Protein AF-A0A9P1DBT9-F1 (afdb_monomer_lite)

Radius of gyration: 29.4 Å; chains: 1; bounding box: 72×48×86 Å

Sequence (528 aa):
MIWQNCRDDLRQMCKTKLVLSEALQVFTHRLAQLAPAPLTPSSHAAPAAPAAQRRREGLRMLQPGDKPEVGSILIAHPMSCIFQPDLDRAVIVIDEVHPGHVRGLVLNKPGGILMETLKPEELERAKEAGLSGLLHNRLYLGGDLMDAEDLVNHVRWLHSSDLPGAQRLAPGLHCGGEGLAQLGAARPVLGFAGWHQDQLDLELERGVWVHLRAHSAVGLLPNDGDAETLWNDLAEAVGLSSFSSFPRGPEVDQLIKQHLDEHSRWQIESILEQAREENHAHGCASGFACRDFYDLLAPLLLQRMPEIHPICGETEVGGCVYLMWSFCKPRVMCQDLFDAVAARVIPEVQSLDRCGLAMFSWNYSYINYELKEVYKVSAAEALRTERLEELTPRDLANLMGAFAKAGIRDLDLMQALSEHGCGLLRDGIDQKCYKRPMKSLAREIYEEDFSAVDGQVVSLSEMCETQLGSFADQQFLHRDFLELADEYMMKGFDQPKRDVETFLRFPQARPCQPLLDFHSAYGISMDL

Secondary structure (DSSP, 8-state):
-HHHHHHHHHHHH-SS--SHHHHHHHHHHHHHHH--S-------PPP-HHHHHHHHHHEEEPPTTPPP-TTEEEEE-TTTTTT-TTTTT-EEEEEEEETTEEEEEESS-EEEEEGGGS-HHHHHHHHHTTGGGGTTSEEEE--SB--TT-HHHHEEEEESS--TT-EEEETTEEE--TTGGGTS-PEEEE-BEEE-HHHHHHHHHTTSEEEEEESS----S--GGGHHHHHHHHHHHTT-HHHHT---SHHHHHHHHHHHHHHHHHHHHHHHHHHHHHHHHTT--S-SS-HHHHHHHHHHHHHHTTTS-SS--TTSS--HHHHHHHHHTTT---HHHHHHHHHHHGGGGGGS-HHHHHHHHHHHHHHT---HHHHHHHHHHHTSHHHHHH--HHHHHHHHHHHHHHT---HHHHHHHHHHHHHHHHHHHHTTTTS---TTHHHHHSTT-TTGGGTHHHHHHHHHHHTSHHHHTTT-S-HHHHHHHHHHHHHHHSS-HHHHHHHT-STT-S--HHHHHHHHHHT-----

Structure (mmCIF, N/CA/C/O backbone):
data_AF-A0A9P1DBT9-F1
#
_entry.id   AF-A0A9P1DBT9-F1
#
loop_
_atom_site.group_PDB
_atom_site.id
_atom_site.type_symbol
_atom_site.label_atom_id
_atom_site.label_alt_id
_atom_site.label_comp_id
_atom_site.label_asym_id
_atom_site.label_entity_id
_atom_site.label_seq_id
_atom_site.pdbx_PDB_ins_code
_atom_site.Cartn_x
_atom_site.Cartn_y
_atom_site.Cartn_z
_atom_site.occupancy
_atom_site.B_iso_or_equiv
_atom_site.auth_seq_id
_atom_site.auth_comp_id
_atom_site.auth_asym_id
_atom_site.auth_atom_id
_atom_site.pdbx_PDB_model_num
ATOM 1 N N . MET A 1 1 ? -4.042 15.470 -35.822 1.00 34.84 1 MET A N 1
ATOM 2 C CA . MET A 1 1 ? -3.374 14.271 -36.368 1.00 34.84 1 MET A CA 1
ATOM 3 C C . MET A 1 1 ? -2.713 13.481 -35.245 1.00 34.84 1 MET A C 1
ATOM 5 O O . MET A 1 1 ? -3.258 12.441 -34.928 1.00 34.84 1 MET A O 1
ATOM 9 N N . ILE A 1 2 ? -1.703 14.017 -34.539 1.00 37.00 2 ILE A N 1
ATOM 10 C CA . ILE A 1 2 ? -1.090 13.382 -33.340 1.00 37.00 2 ILE A CA 1
ATOM 11 C C . ILE A 1 2 ? -2.150 12.929 -32.308 1.00 37.00 2 ILE A C 1
ATOM 13 O O . ILE A 1 2 ? -2.135 11.798 -31.850 1.00 37.00 2 ILE A O 1
ATOM 17 N N . TRP A 1 3 ? -3.159 13.762 -32.040 1.00 42.59 3 TRP A N 1
ATOM 18 C CA . TRP A 1 3 ? -4.214 13.477 -31.051 1.00 42.59 3 TRP A CA 1
ATOM 19 C C . TRP A 1 3 ? -5.225 12.393 -31.439 1.00 42.59 3 TRP A C 1
ATOM 21 O O . TRP A 1 3 ? -5.754 11.698 -30.576 1.00 42.59 3 TRP A O 1
ATOM 31 N N . GLN A 1 4 ? -5.505 12.252 -32.737 1.00 41.56 4 GLN A N 1
ATOM 32 C CA . GLN A 1 4 ? -6.363 11.175 -33.231 1.00 41.56 4 GLN A CA 1
ATOM 33 C C . GLN A 1 4 ? -5.620 9.839 -33.107 1.00 41.56 4 GLN A C 1
ATOM 35 O O . GLN A 1 4 ? -6.212 8.850 -32.696 1.00 41.56 4 GLN A O 1
ATOM 40 N N . ASN A 1 5 ? -4.308 9.861 -33.353 1.00 45.84 5 ASN A N 1
ATOM 41 C CA . ASN A 1 5 ? -3.443 8.703 -33.190 1.00 45.84 5 ASN A CA 1
ATOM 42 C C . ASN A 1 5 ? -3.323 8.302 -31.705 1.00 45.84 5 ASN A C 1
ATOM 44 O O . ASN A 1 5 ? -3.481 7.126 -31.411 1.00 45.84 5 ASN A O 1
ATOM 48 N N . CYS A 1 6 ? -3.216 9.250 -30.751 1.00 44.69 6 CYS A N 1
ATOM 49 C CA . CYS A 1 6 ? -3.268 8.929 -29.308 1.00 44.69 6 CYS A CA 1
ATOM 50 C C . CYS A 1 6 ? -4.536 8.151 -28.936 1.00 44.69 6 CYS A C 1
ATOM 52 O O . CYS A 1 6 ? -4.499 7.229 -28.126 1.00 44.69 6 CYS A O 1
ATOM 54 N N . ARG A 1 7 ? -5.680 8.545 -29.508 1.00 47.09 7 ARG A N 1
ATOM 55 C CA . ARG A 1 7 ? -6.976 7.914 -29.237 1.00 47.09 7 ARG A CA 1
ATOM 56 C C . ARG A 1 7 ? -7.034 6.479 -29.756 1.00 47.09 7 ARG A C 1
ATOM 58 O O . ARG A 1 7 ? -7.631 5.628 -29.099 1.00 47.09 7 ARG A O 1
ATOM 65 N N . ASP A 1 8 ? -6.473 6.231 -30.931 1.00 53.91 8 ASP A N 1
ATOM 66 C CA . ASP A 1 8 ? -6.477 4.906 -31.544 1.00 53.91 8 ASP A CA 1
ATOM 67 C C . ASP A 1 8 ? -5.430 3.984 -30.881 1.00 53.91 8 ASP A C 1
ATOM 69 O O . ASP A 1 8 ? -5.754 2.831 -30.599 1.00 53.91 8 ASP A O 1
ATOM 73 N N . ASP A 1 9 ? -4.273 4.523 -30.472 1.00 49.78 9 ASP A N 1
ATOM 74 C CA . ASP A 1 9 ? -3.259 3.833 -29.654 1.00 49.78 9 ASP A CA 1
ATOM 75 C C . ASP A 1 9 ? -3.839 3.391 -28.289 1.00 49.78 9 ASP A C 1
ATOM 77 O O . ASP A 1 9 ? -3.662 2.252 -27.857 1.00 49.78 9 ASP A O 1
ATOM 81 N N . LEU A 1 10 ? -4.639 4.245 -27.634 1.00 51.62 10 LEU A N 1
ATOM 82 C CA . LEU A 1 10 ? -5.328 3.907 -26.376 1.00 51.62 10 LEU A CA 1
ATOM 83 C C . LEU A 1 10 ? -6.392 2.819 -26.537 1.00 51.62 10 LEU A C 1
ATOM 85 O O . LEU A 1 10 ? -6.554 1.958 -25.674 1.00 51.62 10 LEU A O 1
ATOM 89 N N . ARG A 1 11 ? -7.129 2.837 -27.651 1.00 54.72 11 ARG A N 1
ATOM 90 C CA . ARG A 1 11 ? -8.102 1.781 -27.976 1.00 54.72 11 ARG A CA 1
ATOM 91 C C . ARG A 1 11 ? -7.426 0.449 -28.275 1.00 54.72 11 ARG A C 1
ATOM 93 O O . ARG A 1 11 ? -8.039 -0.591 -28.066 1.00 54.72 11 ARG A O 1
ATOM 100 N N . GLN A 1 12 ? -6.191 0.479 -28.767 1.00 55.16 12 GLN A N 1
ATOM 101 C CA . GLN A 1 12 ? -5.395 -0.718 -29.001 1.00 55.16 12 GLN A CA 1
ATOM 102 C C . GLN A 1 12 ? -4.906 -1.351 -27.687 1.00 55.16 12 GLN A C 1
ATOM 104 O O . GLN A 1 12 ? -4.776 -2.573 -27.631 1.00 55.16 12 GLN A O 1
ATOM 109 N N . MET A 1 13 ? -4.694 -0.552 -26.634 1.00 46.84 13 MET A N 1
ATOM 110 C CA . MET A 1 13 ? -4.297 -1.035 -25.304 1.00 46.84 13 MET A CA 1
ATOM 111 C C . MET A 1 13 ? -5.456 -1.629 -24.487 1.00 46.84 13 MET A C 1
ATOM 113 O O . MET A 1 13 ? -5.258 -2.624 -23.798 1.00 46.84 13 MET A O 1
ATOM 117 N N . CYS A 1 14 ? -6.669 -1.074 -24.579 1.00 44.25 14 CYS A N 1
ATOM 118 C CA . CYS A 1 14 ? -7.802 -1.488 -23.742 1.00 44.25 14 CYS A CA 1
ATOM 119 C C . CYS A 1 14 ? -8.856 -2.280 -24.539 1.00 44.25 14 CYS A C 1
ATOM 121 O O . CYS A 1 14 ? -9.563 -1.708 -25.371 1.00 44.25 14 CYS A O 1
ATOM 123 N N . LYS A 1 15 ? -9.050 -3.578 -24.248 1.00 42.62 15 LYS A N 1
ATOM 124 C CA . LYS A 1 15 ? -10.217 -4.338 -24.762 1.00 42.62 15 LYS A CA 1
ATOM 125 C C . LYS A 1 15 ? -11.492 -4.115 -23.938 1.00 42.62 15 LYS A C 1
ATOM 127 O O . LYS A 1 15 ? -12.590 -4.331 -24.452 1.00 42.62 15 LYS A O 1
ATOM 132 N N . THR A 1 16 ? -11.369 -3.627 -22.708 1.00 34.56 16 THR A N 1
ATOM 133 C CA . THR A 1 16 ? -12.485 -3.455 -21.771 1.00 34.56 16 THR A CA 1
ATOM 134 C C . THR A 1 16 ? -12.628 -1.977 -21.396 1.00 34.56 16 THR A C 1
ATOM 136 O O . THR A 1 16 ? -11.653 -1.286 -21.111 1.00 34.56 16 THR A O 1
ATOM 139 N N . LYS A 1 17 ? -13.859 -1.457 -21.484 1.00 48.97 17 LYS A N 1
ATOM 140 C CA . LYS A 1 17 ? -14.219 -0.071 -21.139 1.00 48.97 17 LYS A CA 1
ATOM 141 C C . LYS A 1 17 ? -13.787 0.243 -19.693 1.00 48.97 17 LYS A C 1
ATOM 143 O O . LYS A 1 17 ? -14.217 -0.506 -18.827 1.00 48.97 17 LYS A O 1
ATOM 148 N N . LEU A 1 18 ? -13.051 1.337 -19.432 1.00 46.88 18 LEU A N 1
ATOM 149 C CA . LEU A 1 18 ? -13.493 2.525 -18.654 1.00 46.88 18 LEU A CA 1
ATOM 150 C C . LEU A 1 18 ? -12.336 3.454 -18.174 1.00 46.88 18 LEU A C 1
ATOM 152 O O . LEU A 1 18 ? -11.175 3.067 -18.098 1.00 46.88 18 LEU A O 1
ATOM 156 N N . VAL A 1 19 ? -12.727 4.680 -17.791 1.00 43.81 19 VAL A N 1
ATOM 157 C CA . VAL A 1 19 ? -12.029 5.748 -17.032 1.00 43.81 19 VAL A CA 1
ATOM 158 C C . VAL A 1 19 ? -10.934 6.548 -17.746 1.00 43.81 19 VAL A C 1
ATOM 160 O O . VAL A 1 19 ? -11.169 7.713 -18.074 1.00 43.81 19 VAL A O 1
ATOM 163 N N . LEU A 1 20 ? -9.765 5.975 -18.044 1.00 44.25 20 LEU A N 1
ATOM 164 C CA . LEU A 1 20 ? -8.643 6.762 -18.594 1.00 44.25 20 LEU A CA 1
ATOM 165 C C . LEU A 1 20 ? -8.970 7.378 -19.966 1.00 44.25 20 LEU A C 1
ATOM 167 O O . LEU A 1 20 ? -8.547 8.492 -20.256 1.00 44.25 20 LEU A O 1
ATOM 171 N N . SER A 1 21 ? -9.796 6.715 -20.787 1.00 46.84 21 SER A N 1
ATOM 172 C CA . SER A 1 21 ? -10.143 7.212 -22.130 1.00 46.84 21 SER A CA 1
ATOM 173 C C . SER A 1 21 ? -11.063 8.446 -22.139 1.00 46.84 21 SER A C 1
ATOM 175 O O . SER A 1 21 ? -11.039 9.207 -23.108 1.00 46.84 21 SER A O 1
ATOM 177 N N . GLU A 1 22 ? -11.876 8.653 -21.094 1.00 47.75 22 GLU A N 1
ATOM 178 C CA . GLU A 1 22 ? -12.805 9.794 -20.996 1.00 47.75 22 GLU A CA 1
ATOM 179 C C . GLU A 1 22 ? -12.118 11.019 -20.393 1.00 47.75 22 GLU A C 1
ATOM 181 O O . GLU A 1 22 ? -12.182 12.100 -20.984 1.00 47.75 22 GLU A O 1
ATOM 186 N N . ALA A 1 23 ? -11.371 10.834 -19.297 1.00 44.91 23 ALA A N 1
ATOM 187 C CA . ALA A 1 23 ? -10.496 11.868 -18.745 1.00 44.91 23 ALA A CA 1
ATOM 188 C C . ALA A 1 23 ? -9.509 12.364 -19.811 1.00 44.91 23 ALA A C 1
ATOM 190 O O . ALA A 1 23 ? -9.332 13.565 -19.996 1.00 44.91 23 ALA A O 1
ATOM 191 N N . LEU A 1 24 ? -8.953 11.447 -20.608 1.00 50.25 24 LEU A N 1
ATOM 192 C CA . LEU A 1 24 ? -8.066 11.801 -21.704 1.00 50.25 24 LEU A CA 1
ATOM 193 C C . LEU A 1 24 ? -8.792 12.542 -22.833 1.00 50.25 24 LEU A C 1
ATOM 195 O O . LEU A 1 24 ? -8.226 13.483 -23.370 1.00 50.25 24 LEU A O 1
ATOM 199 N N . GLN A 1 25 ? -10.051 12.240 -23.165 1.00 51.53 25 GLN A N 1
ATOM 200 C CA . GLN A 1 25 ? -10.810 13.030 -24.152 1.00 51.53 25 GLN A CA 1
ATOM 201 C C . GLN A 1 25 ? -11.054 14.475 -23.693 1.00 51.53 25 GLN A C 1
ATOM 203 O O . GLN A 1 25 ? -10.856 15.408 -24.477 1.00 51.53 25 GLN A O 1
ATOM 208 N N . VAL A 1 26 ? -11.440 14.670 -22.430 1.00 49.03 26 VAL A N 1
ATOM 209 C CA . VAL A 1 26 ? -11.689 16.001 -21.848 1.00 49.03 26 VAL A CA 1
ATOM 210 C C . VAL A 1 26 ? -10.384 16.791 -21.706 1.00 49.03 26 VAL A C 1
ATOM 212 O O . VAL A 1 26 ? -10.316 17.962 -22.093 1.00 49.03 26 VAL A O 1
ATOM 215 N N . PHE A 1 27 ? -9.323 16.134 -21.239 1.00 52.19 27 PHE A N 1
ATOM 216 C CA . PHE A 1 27 ? -7.986 16.703 -21.107 1.00 52.19 27 PHE A CA 1
ATOM 217 C C . PHE A 1 27 ? -7.377 17.094 -22.460 1.00 52.19 27 PHE A C 1
ATOM 219 O O . PHE A 1 27 ? -6.894 18.213 -22.624 1.00 52.19 27 PHE A O 1
ATOM 226 N N . THR A 1 28 ? -7.476 16.220 -23.469 1.00 49.50 28 THR A N 1
ATOM 227 C CA . THR A 1 28 ? -6.952 16.476 -24.824 1.00 49.50 28 THR A CA 1
ATOM 228 C C . THR A 1 28 ? -7.677 17.650 -25.486 1.00 49.50 28 THR A C 1
ATOM 230 O O . THR A 1 28 ? -7.059 18.438 -26.202 1.00 49.50 28 THR A O 1
ATOM 233 N N . HIS A 1 29 ? -8.976 17.824 -25.214 1.00 50.34 29 HIS A N 1
ATOM 234 C CA . HIS A 1 29 ? -9.738 18.970 -25.706 1.00 50.34 29 HIS A CA 1
ATOM 235 C C . HIS A 1 29 ? -9.302 20.294 -25.052 1.00 50.34 29 HIS A C 1
ATOM 237 O O . HIS A 1 29 ? -9.195 21.301 -25.749 1.00 50.34 29 HIS A O 1
ATOM 243 N N . ARG A 1 30 ? -8.997 20.300 -23.745 1.00 47.66 30 ARG A N 1
ATOM 244 C CA . ARG A 1 30 ? -8.509 21.493 -23.025 1.00 47.66 30 ARG A CA 1
ATOM 245 C C . ARG A 1 30 ? -7.050 21.836 -23.343 1.00 47.66 30 ARG A C 1
ATOM 247 O O . ARG A 1 30 ? -6.746 23.005 -23.552 1.00 47.66 30 ARG A O 1
ATOM 254 N N . LEU A 1 31 ? -6.156 20.853 -23.465 1.00 46.97 31 LEU A N 1
ATOM 255 C CA . LEU A 1 31 ? -4.770 21.098 -23.893 1.00 46.97 31 LEU A CA 1
ATOM 256 C C . LEU A 1 31 ? -4.690 21.650 -25.322 1.00 46.97 31 LEU A C 1
ATOM 258 O O . LEU A 1 31 ? -3.885 22.539 -25.587 1.00 46.97 31 LEU A O 1
ATOM 262 N N . ALA A 1 32 ? -5.557 21.194 -26.233 1.00 50.91 32 ALA A N 1
ATOM 263 C CA . ALA A 1 32 ? -5.649 21.751 -27.585 1.00 50.91 32 ALA A CA 1
ATOM 264 C C . ALA A 1 32 ? -6.083 23.232 -27.606 1.00 50.91 32 ALA A C 1
ATOM 266 O O . ALA A 1 32 ? -5.810 23.927 -28.582 1.00 50.91 32 ALA A O 1
ATOM 267 N N . GLN A 1 33 ? -6.739 23.714 -26.544 1.00 45.47 33 GLN A N 1
ATOM 268 C CA . GLN A 1 33 ? -7.114 25.122 -26.364 1.00 45.47 33 GLN A CA 1
ATOM 269 C C . GLN A 1 33 ? -6.012 25.951 -25.679 1.00 45.47 33 GLN A C 1
ATOM 271 O O . GLN A 1 33 ? -6.004 27.171 -25.820 1.00 45.47 33 GLN A O 1
ATOM 276 N N . LEU A 1 34 ? -5.094 25.302 -24.950 1.00 42.31 34 LEU A N 1
ATOM 277 C CA . LEU A 1 34 ? -3.994 25.937 -24.210 1.00 42.31 34 LEU A CA 1
ATOM 278 C C . LEU A 1 34 ? -2.657 25.933 -24.969 1.00 42.31 34 LEU A C 1
ATOM 280 O O . LEU A 1 34 ? -1.754 26.686 -24.611 1.00 42.31 34 LEU A O 1
ATOM 284 N N . ALA A 1 35 ? -2.510 25.111 -26.010 1.00 37.50 35 ALA A N 1
ATOM 285 C CA . ALA A 1 35 ? -1.291 25.068 -26.807 1.00 37.50 35 ALA A CA 1
ATOM 286 C C . ALA A 1 35 ? -1.124 26.365 -27.631 1.00 37.50 35 ALA A C 1
ATOM 288 O O . ALA A 1 35 ? -1.998 26.684 -28.446 1.00 37.50 35 ALA A O 1
ATOM 289 N N . PRO A 1 36 ? -0.007 27.109 -27.498 1.00 37.28 36 PRO A N 1
ATOM 290 C CA . PRO A 1 36 ? 0.344 28.113 -28.492 1.00 37.28 36 PRO A CA 1
ATOM 291 C C . PRO A 1 36 ? 0.580 27.433 -29.852 1.00 37.28 36 PRO A C 1
ATOM 293 O O . PRO A 1 36 ? 0.836 26.229 -29.924 1.00 37.28 36 PRO A O 1
ATOM 296 N N . ALA A 1 37 ? 0.442 28.218 -30.927 1.00 35.41 37 ALA A N 1
ATOM 297 C CA . ALA A 1 37 ? 0.565 27.806 -32.328 1.00 35.41 37 ALA A CA 1
ATOM 298 C C . ALA A 1 37 ? 1.678 26.760 -32.558 1.00 35.41 37 ALA A C 1
ATOM 300 O O . ALA A 1 37 ? 2.718 26.841 -31.902 1.00 35.41 37 ALA A O 1
ATOM 301 N N . PRO A 1 38 ? 1.479 25.802 -33.489 1.00 35.62 38 PRO A N 1
ATOM 302 C CA . PRO A 1 38 ? 2.320 24.618 -33.617 1.00 35.62 38 PRO A CA 1
ATOM 303 C C . PRO A 1 38 ? 3.791 25.014 -33.665 1.00 35.62 38 PRO A C 1
ATOM 305 O O . PRO A 1 38 ? 4.232 25.671 -34.610 1.00 35.62 38 PRO A O 1
ATOM 308 N N . LEU A 1 39 ? 4.539 24.615 -32.634 1.00 32.94 39 LEU A N 1
ATOM 309 C CA . LEU A 1 39 ? 5.987 24.697 -32.658 1.00 32.94 39 LEU A CA 1
ATOM 310 C C . LEU A 1 39 ? 6.442 23.874 -33.861 1.00 32.94 39 LEU A C 1
ATOM 312 O O . LEU A 1 39 ? 6.218 22.664 -33.930 1.00 32.94 39 LEU A O 1
ATOM 316 N N . THR A 1 40 ? 7.022 24.565 -34.842 1.00 30.89 40 THR A N 1
ATOM 317 C CA . THR A 1 40 ? 7.776 23.953 -35.934 1.00 30.89 40 THR A CA 1
ATOM 318 C C . THR A 1 40 ? 8.659 22.855 -35.356 1.00 30.89 40 THR A C 1
ATOM 320 O O . THR A 1 40 ? 9.318 23.121 -34.346 1.00 30.89 40 THR A O 1
ATOM 323 N N . PRO A 1 41 ? 8.680 21.649 -35.952 1.00 30.31 41 PRO A N 1
ATOM 324 C CA . PRO A 1 41 ? 9.478 20.554 -35.433 1.00 30.31 41 PRO A CA 1
ATOM 325 C C . PRO A 1 41 ? 10.919 21.039 -35.315 1.00 30.31 41 PRO A C 1
ATOM 327 O O . PRO A 1 41 ? 11.552 21.394 -36.311 1.00 30.31 41 PRO A O 1
ATOM 330 N N . SER A 1 42 ? 11.397 21.123 -34.074 1.00 27.61 42 SER A N 1
ATOM 331 C CA . SER A 1 42 ? 12.797 21.385 -33.790 1.00 27.61 42 SER A CA 1
ATOM 332 C C . SER A 1 42 ? 13.601 20.323 -34.527 1.00 27.61 42 SER A C 1
ATOM 334 O O . SER A 1 42 ? 13.408 19.126 -34.303 1.00 27.61 42 SER A O 1
ATOM 336 N N . SER A 1 43 ? 14.475 20.757 -35.435 1.00 30.53 43 SER A N 1
ATOM 337 C CA . SER A 1 43 ? 15.466 19.899 -36.069 1.00 30.53 43 SER A CA 1
ATOM 338 C C . SER A 1 43 ? 16.533 19.531 -35.033 1.00 30.53 43 SER A C 1
ATOM 340 O O . SER A 1 43 ? 17.680 19.974 -35.111 1.00 30.53 43 SER A O 1
ATOM 342 N N . HIS A 1 44 ? 16.164 18.744 -34.027 1.00 32.19 44 HIS A N 1
ATOM 343 C CA . HIS A 1 44 ? 17.154 18.023 -33.251 1.00 32.19 44 HIS A CA 1
ATOM 344 C C . HIS A 1 44 ? 17.700 16.921 -34.151 1.00 32.19 44 HIS A C 1
ATOM 346 O O . HIS A 1 44 ? 16.969 16.062 -34.640 1.00 32.19 44 HIS A O 1
ATOM 352 N N . ALA A 1 45 ? 18.991 17.043 -34.452 1.00 32.84 45 ALA A N 1
ATOM 353 C CA . ALA A 1 45 ? 19.754 16.086 -35.227 1.00 32.84 45 ALA A CA 1
ATOM 354 C C . ALA A 1 45 ? 19.467 14.661 -34.736 1.00 32.84 45 ALA A C 1
ATOM 356 O O . ALA A 1 45 ? 19.591 14.377 -33.547 1.00 32.84 45 ALA A O 1
ATOM 357 N N . ALA A 1 46 ? 19.078 13.788 -35.664 1.00 30.77 46 ALA A N 1
ATOM 358 C CA . ALA A 1 46 ? 18.820 12.380 -35.407 1.00 30.77 46 ALA A CA 1
ATOM 359 C C . ALA A 1 46 ? 20.037 11.720 -34.728 1.00 30.77 46 ALA A C 1
ATOM 361 O O . ALA A 1 46 ? 21.105 11.665 -35.349 1.00 30.77 46 ALA A O 1
ATOM 362 N N . PRO A 1 47 ? 19.911 11.172 -33.506 1.00 35.25 47 PRO A N 1
ATOM 363 C CA . PRO A 1 47 ? 20.920 10.282 -32.974 1.00 35.25 47 PRO A CA 1
ATOM 364 C C . PRO A 1 47 ? 20.665 8.859 -33.499 1.00 35.25 47 PRO A C 1
ATOM 366 O O . PRO A 1 47 ? 19.556 8.340 -33.461 1.00 35.25 47 PRO A O 1
ATOM 369 N N . ALA A 1 48 ? 21.719 8.247 -34.042 1.00 40.78 48 ALA A N 1
ATOM 370 C CA . ALA A 1 48 ? 21.892 6.814 -34.304 1.00 40.78 48 ALA A CA 1
ATOM 371 C C . ALA A 1 48 ? 20.666 6.009 -34.817 1.00 40.78 48 ALA A C 1
ATOM 373 O O . ALA A 1 48 ? 20.197 5.073 -34.165 1.00 40.78 48 ALA A O 1
ATOM 374 N N . ALA A 1 49 ? 20.266 6.246 -36.074 1.00 48.19 49 ALA A N 1
ATOM 375 C CA . ALA A 1 49 ? 19.310 5.420 -36.834 1.00 48.19 49 ALA A CA 1
ATOM 376 C C . ALA A 1 49 ? 19.441 3.874 -36.681 1.00 48.19 49 ALA A C 1
ATOM 378 O O . ALA A 1 49 ? 18.410 3.200 -36.700 1.00 48.19 49 ALA A O 1
ATOM 379 N N . PRO A 1 50 ? 20.634 3.261 -36.477 1.00 55.09 50 PRO A N 1
ATOM 380 C CA . PRO A 1 50 ? 20.742 1.806 -36.343 1.00 55.09 50 PRO A CA 1
ATOM 381 C C . PRO A 1 50 ? 20.143 1.225 -35.054 1.00 55.09 50 PRO A C 1
ATOM 383 O O . PRO A 1 50 ? 19.725 0.071 -35.069 1.00 55.09 50 PRO A O 1
ATOM 386 N N . ALA A 1 51 ? 20.132 1.956 -33.932 1.00 57.00 51 ALA A N 1
ATOM 387 C CA . ALA A 1 51 ? 19.712 1.401 -32.638 1.00 57.00 51 ALA A CA 1
ATOM 388 C C . ALA A 1 51 ? 18.180 1.393 -32.492 1.00 57.00 51 ALA A C 1
ATOM 390 O O . ALA A 1 51 ? 17.597 0.365 -32.153 1.00 57.00 51 ALA A O 1
ATOM 391 N N . ALA A 1 52 ? 17.526 2.503 -32.848 1.00 58.38 52 ALA A N 1
ATOM 392 C CA . ALA A 1 52 ? 16.066 2.615 -32.883 1.00 58.38 52 ALA A CA 1
ATOM 393 C C . ALA A 1 52 ? 15.433 1.670 -33.923 1.00 58.38 52 ALA A C 1
ATOM 395 O O . ALA A 1 52 ? 14.402 1.049 -33.664 1.00 58.38 52 ALA A O 1
ATOM 396 N N . GLN A 1 53 ? 16.085 1.484 -35.077 1.00 60.31 53 GLN A N 1
ATOM 397 C CA . GLN A 1 53 ? 15.622 0.530 -36.085 1.00 60.31 53 GLN A CA 1
ATOM 398 C C . GLN A 1 53 ? 15.777 -0.930 -35.627 1.00 60.31 53 GLN A C 1
ATOM 400 O O . GLN A 1 53 ? 14.846 -1.716 -35.782 1.00 60.31 53 GLN A O 1
ATOM 405 N N . ARG A 1 54 ? 16.889 -1.286 -34.962 1.00 62.28 54 ARG A N 1
ATOM 406 C CA . ARG A 1 54 ? 17.041 -2.612 -34.328 1.00 62.28 54 ARG A CA 1
ATOM 407 C C . ARG A 1 54 ? 15.988 -2.866 -33.248 1.00 62.28 54 ARG A C 1
ATOM 409 O O . ARG A 1 54 ? 15.515 -3.991 -33.136 1.00 62.28 54 ARG A O 1
ATOM 416 N N . ARG A 1 55 ? 15.603 -1.841 -32.474 1.00 70.19 55 ARG A N 1
ATOM 417 C CA . ARG A 1 55 ? 14.525 -1.926 -31.468 1.00 70.19 55 ARG A CA 1
ATOM 418 C C . ARG A 1 55 ? 13.176 -2.257 -32.102 1.00 70.19 55 ARG A C 1
ATOM 420 O O . ARG A 1 55 ? 12.527 -3.194 -31.651 1.00 70.19 55 ARG A O 1
ATOM 427 N N . ARG A 1 56 ? 12.803 -1.562 -33.184 1.00 66.56 56 ARG A N 1
ATOM 428 C CA . ARG A 1 56 ? 11.582 -1.839 -33.973 1.00 66.56 56 ARG A CA 1
ATOM 429 C C . ARG A 1 56 ? 11.508 -3.273 -34.479 1.00 66.56 56 ARG A C 1
ATOM 431 O O . ARG A 1 56 ? 10.456 -3.894 -34.426 1.00 66.56 56 ARG A O 1
ATOM 438 N N . GLU A 1 57 ? 12.622 -3.798 -34.973 1.00 69.06 57 GLU A N 1
ATOM 439 C CA . GLU A 1 57 ? 12.667 -5.139 -35.564 1.00 69.06 57 GLU A CA 1
ATOM 440 C C . GLU A 1 57 ? 12.788 -6.255 -34.515 1.00 69.06 57 GLU A C 1
ATOM 442 O O . GLU A 1 57 ? 12.533 -7.414 -34.835 1.00 69.06 57 GLU A O 1
ATOM 447 N N . GLY A 1 58 ? 13.161 -5.921 -33.274 1.00 80.25 58 GLY A N 1
ATOM 448 C CA . GLY A 1 58 ? 13.513 -6.875 -32.221 1.00 80.25 58 GLY A CA 1
ATOM 449 C C . GLY A 1 58 ? 12.555 -6.967 -31.032 1.00 80.25 58 GLY A C 1
ATOM 450 O O . GLY A 1 58 ? 12.821 -7.746 -30.114 1.00 80.25 58 GLY A O 1
ATOM 451 N N . LEU A 1 59 ? 11.469 -6.188 -31.037 1.00 87.19 59 LEU A N 1
ATOM 452 C CA . LEU A 1 59 ? 10.436 -6.179 -29.999 1.00 87.19 59 LEU A CA 1
ATOM 453 C C . LEU A 1 59 ? 9.074 -6.556 -30.565 1.00 87.19 59 LEU A C 1
ATOM 455 O O . LEU A 1 59 ? 8.720 -6.209 -31.691 1.00 87.19 59 LEU A O 1
ATOM 459 N N . ARG A 1 60 ? 8.282 -7.234 -29.742 1.00 88.44 60 ARG A N 1
ATOM 460 C CA . ARG A 1 60 ? 6.892 -7.565 -30.029 1.00 88.44 60 ARG A CA 1
ATOM 461 C C . ARG A 1 60 ? 6.020 -7.174 -28.844 1.00 88.44 60 ARG A C 1
ATOM 463 O O . ARG A 1 60 ? 6.305 -7.575 -27.720 1.00 88.44 60 ARG A O 1
ATOM 470 N N . MET A 1 61 ? 4.936 -6.453 -29.116 1.00 89.00 61 MET A N 1
ATOM 471 C CA . MET A 1 61 ? 3.875 -6.225 -28.137 1.00 89.00 61 MET A CA 1
ATOM 472 C C . MET A 1 61 ? 3.043 -7.499 -27.955 1.00 89.00 61 MET A C 1
ATOM 474 O O . MET A 1 61 ? 2.645 -8.144 -28.935 1.00 89.00 61 MET A O 1
ATOM 478 N N . LEU A 1 62 ? 2.820 -7.866 -26.701 1.00 88.62 62 LEU A N 1
ATOM 479 C CA . LEU A 1 62 ? 2.007 -9.001 -26.289 1.00 88.62 62 LEU A CA 1
ATOM 480 C C . LEU A 1 62 ? 0.539 -8.585 -26.139 1.00 88.62 62 LEU A C 1
ATOM 482 O O . LEU A 1 62 ? 0.205 -7.400 -26.115 1.00 88.62 62 LEU A O 1
ATOM 486 N N . GLN A 1 63 ? -0.359 -9.565 -26.172 1.00 80.19 63 GLN A N 1
ATOM 487 C CA . GLN A 1 63 ? -1.796 -9.331 -26.091 1.00 80.19 63 GLN A CA 1
ATOM 488 C C . GLN A 1 63 ? -2.253 -9.252 -24.629 1.00 80.19 63 GLN A C 1
ATOM 490 O O . GLN A 1 63 ? -1.669 -9.912 -23.771 1.00 80.19 63 GLN A O 1
ATOM 495 N N . PRO A 1 64 ? -3.351 -8.528 -24.339 1.00 69.38 64 PRO A N 1
ATOM 496 C CA . PRO A 1 64 ? -3.991 -8.601 -23.030 1.00 69.38 64 PRO A CA 1
ATOM 497 C C . PRO A 1 64 ? -4.316 -10.059 -22.665 1.00 69.38 64 PRO A C 1
ATOM 499 O O . PRO A 1 64 ? -4.987 -10.747 -23.443 1.00 69.38 64 PRO A O 1
ATOM 502 N N . GLY A 1 65 ? -3.827 -10.514 -21.508 1.00 72.19 65 GLY A N 1
ATOM 503 C CA . GLY A 1 65 ? -3.952 -11.892 -21.014 1.00 72.19 65 GLY A CA 1
ATOM 504 C C . GLY A 1 65 ? -2.717 -12.781 -21.222 1.00 72.19 65 GLY A C 1
ATOM 505 O O . GLY A 1 65 ? -2.678 -13.883 -20.672 1.00 72.19 65 GLY A O 1
ATOM 506 N N . ASP A 1 66 ? -1.707 -12.328 -21.973 1.00 85.38 66 ASP A N 1
ATOM 507 C CA . ASP A 1 66 ? -0.402 -12.992 -21.995 1.00 85.38 66 ASP A CA 1
ATOM 508 C C . ASP A 1 66 ? 0.277 -12.819 -20.626 1.00 85.38 66 ASP A C 1
ATOM 510 O O . ASP A 1 66 ? 0.393 -11.708 -20.112 1.00 85.38 66 ASP A O 1
ATOM 514 N N . LYS A 1 67 ? 0.718 -13.925 -20.014 1.00 88.06 67 LYS A N 1
ATOM 515 C CA . LYS A 1 67 ? 1.310 -13.882 -18.671 1.00 88.06 67 LYS A CA 1
ATOM 516 C C . LYS A 1 67 ? 2.732 -13.318 -18.699 1.00 88.06 67 LYS A C 1
ATOM 518 O O . LYS A 1 67 ? 3.509 -13.694 -19.583 1.00 88.06 67 LYS A O 1
ATOM 523 N N . PRO A 1 68 ? 3.112 -12.469 -17.730 1.00 90.94 68 PRO A N 1
ATOM 524 C CA . PRO A 1 68 ? 4.488 -12.028 -17.589 1.00 90.94 68 PRO A CA 1
ATOM 525 C C . PRO A 1 68 ? 5.392 -13.209 -17.214 1.00 90.94 68 PRO A C 1
ATOM 527 O O . PRO A 1 68 ? 5.089 -14.020 -16.344 1.00 90.94 68 PRO A O 1
ATOM 530 N N . GLU A 1 69 ? 6.526 -13.291 -17.896 1.00 94.31 69 GLU A N 1
ATOM 531 C CA . GLU A 1 69 ? 7.612 -14.236 -17.630 1.00 94.31 69 GLU A CA 1
ATOM 532 C C . GLU A 1 69 ? 8.942 -13.489 -17.480 1.00 94.31 69 GLU A C 1
ATOM 534 O O . GLU A 1 69 ? 9.068 -12.355 -17.952 1.00 94.31 69 GLU A O 1
ATOM 539 N N . VAL A 1 70 ? 9.957 -14.131 -16.894 1.00 95.19 70 VAL A N 1
ATOM 540 C CA . VAL A 1 70 ? 11.320 -13.577 -16.834 1.00 95.19 70 VAL A CA 1
ATOM 541 C C . VAL A 1 70 ? 11.771 -13.141 -18.235 1.00 95.19 70 VAL A C 1
ATOM 543 O O . VAL A 1 70 ? 11.656 -13.882 -19.219 1.00 95.19 70 VAL A O 1
ATOM 546 N N . GLY A 1 71 ? 12.241 -11.899 -18.334 1.00 93.56 71 GLY A N 1
ATOM 547 C CA . GLY A 1 71 ? 12.600 -11.236 -19.584 1.00 93.56 71 GLY A CA 1
ATOM 548 C C . GLY A 1 71 ? 11.469 -10.501 -20.292 1.00 93.56 71 GLY A C 1
ATOM 549 O O . GLY A 1 71 ?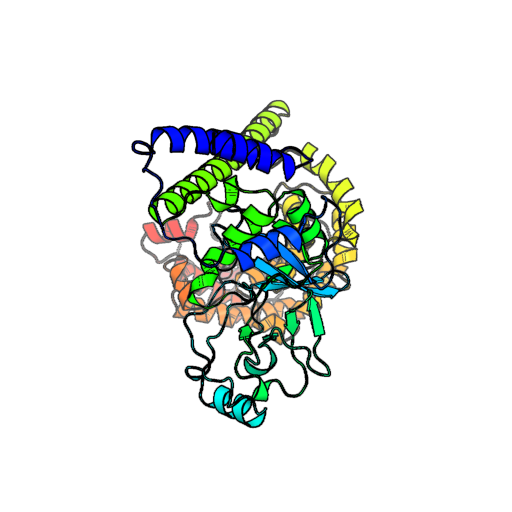 11.681 -9.966 -21.383 1.00 93.56 71 GLY A O 1
ATOM 550 N N . SER A 1 72 ? 10.252 -10.526 -19.750 1.00 94.81 72 SER A N 1
ATOM 551 C CA . SER A 1 72 ? 9.188 -9.627 -20.199 1.00 94.81 72 SER A CA 1
ATOM 552 C C . SER A 1 72 ? 9.613 -8.189 -19.955 1.00 94.81 72 SER A C 1
ATOM 554 O O . SER A 1 72 ? 10.287 -7.895 -18.971 1.00 94.81 72 SER A O 1
ATOM 556 N N . ILE A 1 73 ? 9.226 -7.300 -20.858 1.00 95.50 73 ILE A N 1
ATOM 557 C CA . ILE A 1 73 ? 9.504 -5.874 -20.745 1.00 95.50 73 ILE A CA 1
ATOM 558 C C . ILE A 1 73 ? 8.171 -5.166 -20.546 1.00 95.50 73 ILE A C 1
ATOM 560 O O . ILE A 1 73 ? 7.230 -5.406 -21.300 1.00 95.50 73 ILE A O 1
ATOM 564 N N . LEU A 1 74 ? 8.095 -4.298 -19.547 1.00 94.94 74 LEU A N 1
ATOM 565 C CA . LEU A 1 74 ? 6.949 -3.439 -19.298 1.00 94.94 74 LEU A CA 1
ATOM 566 C C . LEU A 1 74 ? 7.356 -1.997 -19.575 1.00 94.94 74 LEU A C 1
ATOM 568 O O . LEU A 1 74 ? 8.403 -1.544 -19.113 1.00 94.94 74 LEU A O 1
ATOM 572 N N . ILE A 1 75 ? 6.539 -1.267 -20.326 1.00 92.69 75 ILE A N 1
ATOM 573 C CA . ILE A 1 75 ? 6.684 0.188 -20.439 1.00 92.69 75 ILE A CA 1
ATOM 574 C C . ILE A 1 75 ? 5.483 0.859 -19.781 1.00 92.69 75 ILE A C 1
ATOM 576 O O . ILE A 1 75 ? 4.336 0.489 -20.044 1.00 92.69 75 ILE A O 1
ATOM 580 N N . ALA A 1 76 ? 5.749 1.826 -18.904 1.00 91.38 76 ALA A N 1
ATOM 581 C CA . ALA A 1 76 ? 4.699 2.571 -18.220 1.00 91.38 76 ALA A CA 1
ATOM 582 C C . ALA A 1 76 ? 3.880 3.380 -19.228 1.00 91.38 76 ALA A C 1
ATOM 584 O O . ALA A 1 76 ? 4.440 4.025 -20.119 1.00 91.38 76 ALA A O 1
ATOM 585 N N . HIS A 1 77 ? 2.564 3.414 -19.066 1.00 87.38 77 HIS A N 1
ATOM 586 C CA . HIS A 1 77 ? 1.721 4.369 -19.775 1.00 87.38 77 HIS A CA 1
ATOM 587 C C . HIS A 1 77 ? 2.120 5.818 -19.398 1.00 87.38 77 HIS A C 1
ATOM 589 O O . HIS A 1 77 ? 2.412 6.080 -18.227 1.00 87.38 77 HIS A O 1
ATOM 595 N N . PRO A 1 78 ? 2.108 6.794 -20.337 1.00 83.19 78 PRO A N 1
ATOM 596 C CA . PRO A 1 78 ? 2.681 8.138 -20.139 1.00 83.19 78 PRO A CA 1
ATOM 597 C C . PRO A 1 78 ? 2.100 8.961 -18.979 1.00 83.19 78 PRO A C 1
ATOM 599 O O . PRO A 1 78 ? 2.684 9.989 -18.624 1.00 83.19 78 PRO A O 1
ATOM 602 N N . MET A 1 79 ? 0.950 8.548 -18.440 1.00 82.06 79 MET A N 1
ATOM 603 C CA . MET A 1 79 ? 0.227 9.235 -17.366 1.00 82.06 79 MET A CA 1
ATOM 604 C C . MET A 1 79 ? -0.039 8.362 -16.134 1.00 82.06 79 MET A C 1
ATOM 606 O O . MET A 1 79 ? -0.356 8.910 -15.084 1.00 82.06 79 MET A O 1
ATOM 610 N N . SER A 1 80 ? 0.048 7.030 -16.239 1.00 81.44 80 SER A N 1
ATOM 611 C CA . SER A 1 80 ? -0.489 6.144 -15.189 1.00 81.44 80 SER A CA 1
ATOM 612 C C . SER A 1 80 ? 0.342 6.180 -13.909 1.00 81.44 80 SER A C 1
ATOM 614 O O . SER A 1 80 ? -0.218 6.128 -12.822 1.00 81.44 80 SER A O 1
ATOM 616 N N . CYS A 1 81 ? 1.654 6.375 -14.038 1.00 84.88 81 CYS A N 1
ATOM 617 C CA . CYS A 1 81 ? 2.580 6.474 -12.910 1.00 84.88 81 CYS A CA 1
ATOM 618 C C . CYS A 1 81 ? 3.031 7.919 -12.639 1.00 84.88 81 CYS A C 1
ATOM 620 O O . CYS A 1 81 ? 4.044 8.129 -11.988 1.00 84.88 81 CYS A O 1
ATOM 622 N N . ILE A 1 82 ? 2.307 8.947 -13.105 1.00 84.19 82 ILE A N 1
ATOM 623 C CA . ILE A 1 82 ? 2.765 10.350 -12.992 1.00 84.19 82 ILE A CA 1
ATOM 624 C C . ILE A 1 82 ? 2.922 10.841 -11.534 1.00 84.19 82 ILE A C 1
ATOM 626 O O . ILE A 1 82 ? 3.633 11.816 -11.265 1.00 84.19 82 ILE A O 1
ATOM 630 N N . PHE A 1 83 ? 2.260 10.175 -10.584 1.00 79.06 83 PHE A N 1
ATOM 631 C CA . PHE A 1 83 ? 2.377 10.422 -9.141 1.00 79.06 83 PHE A CA 1
ATOM 632 C C . PHE A 1 83 ? 3.456 9.571 -8.453 1.00 79.06 83 PHE A C 1
ATOM 634 O O . PHE A 1 83 ? 3.729 9.794 -7.279 1.00 79.06 83 PHE A O 1
ATOM 641 N N . GLN A 1 84 ? 4.086 8.645 -9.179 1.00 83.31 84 GLN A N 1
ATOM 642 C CA . GLN A 1 84 ? 5.142 7.743 -8.717 1.00 83.31 84 GLN A CA 1
ATOM 643 C C . GLN A 1 84 ? 6.421 8.036 -9.522 1.00 83.31 84 GLN A C 1
ATOM 645 O O . GLN A 1 84 ? 6.628 7.439 -10.579 1.00 83.31 84 GLN A O 1
ATOM 650 N N . PRO A 1 85 ? 7.276 8.979 -9.084 1.00 84.19 85 PRO A N 1
ATOM 651 C CA . PRO A 1 85 ? 8.433 9.433 -9.864 1.00 84.19 85 PRO A CA 1
ATOM 652 C C . PRO A 1 85 ? 9.370 8.308 -10.333 1.00 84.19 85 PRO A C 1
ATOM 654 O O . PRO A 1 85 ? 9.919 8.386 -11.439 1.00 84.19 85 PRO A O 1
ATOM 657 N N . ASP A 1 86 ? 9.509 7.255 -9.527 1.00 83.88 86 ASP A N 1
ATOM 658 C CA . ASP A 1 86 ? 10.363 6.096 -9.811 1.00 83.88 86 ASP A CA 1
ATOM 659 C C . ASP A 1 86 ? 9.804 5.216 -10.942 1.00 83.88 86 ASP A C 1
ATOM 661 O O . ASP A 1 86 ? 10.567 4.635 -11.716 1.00 83.88 86 ASP A O 1
ATOM 665 N N . LEU A 1 87 ? 8.478 5.206 -11.121 1.00 89.19 87 LEU A N 1
ATOM 666 C CA . LEU A 1 87 ? 7.769 4.400 -12.122 1.00 89.19 87 LEU A CA 1
ATOM 667 C C . LEU A 1 87 ? 7.247 5.216 -13.320 1.00 89.19 87 LEU A C 1
ATOM 669 O O . LEU A 1 87 ? 6.913 4.661 -14.369 1.00 89.19 87 LEU A O 1
ATOM 673 N N . ASP A 1 88 ? 7.208 6.545 -13.217 1.00 89.50 88 ASP A N 1
ATOM 674 C CA . ASP A 1 88 ? 6.788 7.430 -14.304 1.00 89.50 88 ASP A CA 1
ATOM 675 C C . ASP A 1 88 ? 7.679 7.268 -15.545 1.00 89.50 88 ASP A C 1
ATOM 677 O O . ASP A 1 88 ? 8.888 7.495 -15.486 1.00 89.50 88 ASP A O 1
ATOM 681 N N . ARG A 1 89 ? 7.095 6.883 -16.688 1.00 90.19 89 ARG A N 1
ATOM 682 C CA . ARG A 1 89 ? 7.839 6.543 -17.921 1.00 90.19 89 ARG A CA 1
ATOM 683 C C . ARG A 1 89 ? 8.954 5.512 -17.691 1.00 90.19 89 ARG A C 1
ATOM 685 O O . ARG A 1 89 ? 9.992 5.541 -18.360 1.00 90.19 89 ARG A O 1
ATOM 692 N N . ALA A 1 90 ? 8.754 4.596 -16.747 1.00 93.00 90 ALA A N 1
ATOM 693 C CA . ALA A 1 90 ? 9.688 3.509 -16.516 1.00 93.00 90 ALA A CA 1
ATOM 694 C C . ALA A 1 90 ? 9.660 2.488 -17.660 1.00 93.00 90 ALA A C 1
ATOM 696 O O . ALA A 1 90 ? 8.618 2.197 -18.258 1.00 93.00 90 ALA A O 1
ATOM 697 N N . VAL A 1 91 ? 10.838 1.940 -17.943 1.00 94.50 91 VAL A N 1
ATOM 698 C CA . VAL A 1 91 ? 11.049 0.743 -18.755 1.00 94.50 91 VAL A CA 1
ATOM 699 C C . VAL A 1 91 ? 11.557 -0.333 -17.814 1.00 94.50 91 VAL A C 1
ATOM 701 O O . VAL A 1 91 ? 12.656 -0.204 -17.281 1.00 94.50 91 VAL A O 1
ATOM 704 N N . ILE A 1 92 ? 10.768 -1.377 -17.611 1.00 95.50 92 ILE A N 1
ATOM 705 C CA . ILE A 1 92 ? 11.022 -2.411 -16.611 1.00 95.50 92 ILE A CA 1
ATOM 706 C C . ILE A 1 92 ? 11.298 -3.730 -17.318 1.00 95.50 92 ILE A C 1
ATOM 708 O O . ILE A 1 92 ? 10.589 -4.085 -18.257 1.00 95.50 92 ILE A O 1
ATOM 712 N N . VAL A 1 93 ? 12.309 -4.471 -16.869 1.00 96.19 93 VAL A N 1
ATOM 713 C CA . VAL A 1 93 ? 12.491 -5.882 -17.231 1.00 96.19 93 VAL A CA 1
ATOM 714 C C . VAL A 1 93 ? 12.078 -6.762 -16.060 1.00 96.19 93 VAL A C 1
ATOM 716 O O . VAL A 1 93 ? 12.526 -6.536 -14.944 1.00 96.19 93 VAL A O 1
ATOM 719 N N . ILE A 1 94 ? 11.245 -7.768 -16.308 1.00 96.62 94 ILE A N 1
ATOM 720 C CA . ILE A 1 94 ? 10.901 -8.778 -15.306 1.00 96.62 94 ILE A CA 1
ATOM 721 C C . ILE A 1 94 ? 12.105 -9.692 -15.109 1.00 96.62 94 ILE A C 1
ATOM 723 O O . ILE A 1 94 ? 12.557 -10.331 -16.065 1.00 96.62 94 ILE A O 1
ATOM 727 N N . ASP A 1 95 ? 12.636 -9.755 -13.894 1.00 94.69 95 ASP A N 1
ATOM 728 C CA . ASP A 1 95 ? 13.802 -10.575 -13.566 1.00 94.69 95 ASP A CA 1
ATOM 729 C C . ASP A 1 95 ? 13.454 -11.798 -12.709 1.00 94.69 95 ASP A C 1
ATOM 731 O O . ASP A 1 95 ? 14.194 -12.786 -12.723 1.00 94.69 95 ASP A O 1
ATOM 735 N N . GLU A 1 96 ? 12.287 -11.784 -12.064 1.00 93.69 96 GLU A N 1
ATOM 736 C CA . GLU A 1 96 ? 11.806 -12.866 -11.210 1.00 93.69 96 GLU A CA 1
ATOM 737 C C . GLU A 1 96 ? 10.288 -13.051 -11.339 1.00 93.69 96 GLU A C 1
ATOM 739 O O . GLU A 1 96 ? 9.527 -12.084 -11.397 1.00 93.69 96 GLU A O 1
ATOM 744 N N . VAL A 1 97 ? 9.844 -14.311 -11.387 1.00 93.94 97 VAL A N 1
ATOM 745 C CA . VAL A 1 97 ? 8.423 -14.687 -11.378 1.00 93.94 97 VAL A CA 1
ATOM 746 C C . VAL A 1 97 ? 8.248 -15.913 -10.487 1.00 93.94 97 VAL A C 1
ATOM 748 O O . VAL A 1 97 ? 8.792 -16.982 -10.775 1.00 93.94 97 VAL A O 1
ATOM 751 N N . HIS A 1 98 ? 7.454 -15.764 -9.432 1.00 89.94 98 HIS A N 1
ATOM 752 C CA . HIS A 1 98 ? 7.078 -16.806 -8.483 1.00 89.94 98 HIS A CA 1
ATOM 753 C C . HIS A 1 98 ? 5.549 -16.854 -8.311 1.00 89.94 98 HIS A C 1
ATOM 755 O O . HIS A 1 98 ? 4.853 -15.895 -8.643 1.00 89.94 98 HIS A O 1
ATOM 761 N N . PRO A 1 99 ? 4.975 -17.963 -7.808 1.00 83.50 99 PRO A N 1
ATOM 762 C CA . PRO A 1 99 ? 3.551 -18.001 -7.484 1.00 83.50 99 PRO A CA 1
ATOM 763 C C . PRO A 1 99 ? 3.185 -16.875 -6.505 1.00 83.50 99 PRO A C 1
ATOM 765 O O . PRO A 1 99 ? 3.722 -16.827 -5.403 1.00 83.50 99 PRO A O 1
ATOM 768 N N . GLY A 1 100 ? 2.298 -15.971 -6.924 1.00 81.94 100 GLY A N 1
ATOM 769 C CA . GLY A 1 100 ? 1.859 -14.822 -6.124 1.00 81.94 100 GLY A CA 1
ATOM 770 C C . GLY A 1 100 ? 2.807 -13.618 -6.132 1.00 81.94 100 GLY A C 1
ATOM 771 O O . GLY A 1 100 ? 2.457 -12.594 -5.561 1.00 81.94 100 GLY A O 1
ATOM 772 N N . HIS A 1 101 ? 3.967 -13.681 -6.794 1.00 88.94 101 HIS A N 1
ATOM 773 C CA . HIS A 1 101 ? 4.932 -12.580 -6.780 1.00 88.94 101 HIS A CA 1
ATOM 774 C C . HIS A 1 101 ? 5.652 -12.399 -8.119 1.00 88.94 101 HIS A C 1
ATOM 776 O O . HIS A 1 101 ? 6.184 -13.348 -8.696 1.00 88.94 101 HIS A O 1
ATOM 782 N N . VAL A 1 102 ? 5.726 -11.156 -8.588 1.00 93.00 102 VAL A N 1
ATOM 783 C CA . VAL A 1 102 ? 6.488 -10.763 -9.776 1.00 93.00 102 VAL A CA 1
ATOM 784 C C . VAL A 1 102 ? 7.422 -9.619 -9.408 1.00 93.00 102 VAL A C 1
ATOM 786 O O . VAL A 1 102 ? 6.986 -8.647 -8.792 1.00 93.00 102 VAL A O 1
ATOM 789 N N . ARG A 1 103 ? 8.686 -9.710 -9.836 1.00 93.69 103 ARG A N 1
ATOM 790 C CA . ARG A 1 103 ? 9.684 -8.651 -9.662 1.00 93.69 103 ARG A CA 1
ATOM 791 C C . ARG A 1 103 ? 10.196 -8.148 -11.001 1.00 93.69 103 ARG A C 1
ATOM 793 O O . ARG A 1 103 ? 10.432 -8.926 -11.930 1.00 93.69 103 ARG A O 1
ATOM 800 N N . GLY A 1 104 ? 10.401 -6.839 -11.086 1.00 94.75 104 GLY A N 1
ATOM 801 C CA . GLY A 1 104 ? 11.057 -6.208 -12.215 1.00 94.75 104 GLY A CA 1
ATOM 802 C C . GLY A 1 104 ? 12.057 -5.132 -11.816 1.00 94.75 104 GLY A C 1
ATOM 803 O O . GLY A 1 104 ? 11.998 -4.559 -10.732 1.00 94.75 104 GLY A O 1
ATOM 804 N N . LEU A 1 105 ? 12.975 -4.849 -12.736 1.00 94.25 105 LEU A N 1
ATOM 805 C CA . LEU A 1 105 ? 14.030 -3.853 -12.598 1.00 94.25 105 LEU A CA 1
ATOM 806 C C . LEU A 1 105 ? 13.825 -2.729 -13.611 1.00 94.25 105 LEU A C 1
ATOM 808 O O . LEU A 1 105 ? 13.776 -2.973 -14.821 1.00 94.25 105 LEU A O 1
ATOM 812 N N . VAL A 1 106 ? 13.749 -1.494 -13.127 1.00 93.75 106 VAL A N 1
ATOM 813 C CA . VAL A 1 106 ? 13.703 -0.293 -13.962 1.00 93.75 106 VAL A CA 1
ATOM 814 C C . VAL A 1 106 ? 15.071 -0.054 -14.618 1.00 93.75 106 VAL A C 1
ATOM 816 O O . VAL A 1 106 ? 16.115 -0.022 -13.970 1.00 93.75 106 VAL A O 1
ATOM 819 N N . LEU A 1 107 ? 15.076 0.118 -15.940 1.00 91.75 107 LEU A N 1
ATOM 820 C CA . LEU A 1 107 ? 16.287 0.200 -16.765 1.00 91.75 107 LEU A CA 1
ATOM 821 C C . LEU A 1 107 ? 16.742 1.633 -17.061 1.00 91.75 107 LEU A C 1
ATOM 823 O O . LEU A 1 107 ? 17.902 1.855 -17.426 1.00 91.75 107 LEU A O 1
ATOM 827 N N . ASN A 1 108 ? 15.826 2.598 -16.961 1.00 91.19 108 ASN A N 1
ATOM 828 C CA . ASN A 1 108 ? 15.979 3.942 -17.515 1.00 91.19 108 ASN A CA 1
ATOM 829 C C . ASN A 1 108 ? 15.892 5.073 -16.479 1.00 91.19 108 ASN A C 1
ATOM 831 O O . ASN A 1 108 ? 15.646 6.221 -16.844 1.00 91.19 108 ASN A O 1
ATOM 835 N N . LYS A 1 109 ? 16.115 4.757 -15.201 1.00 88.31 109 LYS A N 1
ATOM 836 C CA . LYS A 1 109 ? 16.154 5.727 -14.101 1.00 88.31 109 LYS A CA 1
ATOM 837 C C . LYS A 1 109 ? 17.573 5.816 -13.532 1.00 88.31 109 LYS A C 1
ATOM 839 O O . LYS A 1 109 ? 17.911 5.080 -12.603 1.00 88.31 109 LYS A O 1
ATOM 844 N N . PRO A 1 110 ? 18.446 6.663 -14.111 1.00 82.94 110 PRO A N 1
ATOM 845 C CA . PRO A 1 110 ? 19.771 6.876 -13.554 1.00 82.94 110 PRO A CA 1
ATOM 846 C C . PRO A 1 110 ? 19.622 7.539 -12.184 1.00 82.94 110 PRO A C 1
ATOM 848 O O . PRO A 1 110 ? 18.984 8.583 -12.053 1.00 82.94 110 PRO A O 1
ATOM 851 N N . GLY A 1 111 ? 20.218 6.944 -11.157 1.00 71.38 111 GLY A N 1
ATOM 852 C CA . GLY A 1 111 ? 20.306 7.564 -9.846 1.00 71.38 111 GLY A CA 1
ATOM 853 C C . GLY A 1 111 ? 21.251 8.767 -9.868 1.00 71.38 111 GLY A C 1
ATOM 854 O O . GLY A 1 111 ? 22.160 8.889 -10.702 1.00 71.38 111 GLY A O 1
ATOM 855 N N . GLY A 1 112 ? 21.053 9.676 -8.912 1.00 66.31 112 GLY A N 1
ATOM 856 C CA . GLY A 1 112 ? 21.939 10.824 -8.695 1.00 66.31 112 GLY A CA 1
ATOM 857 C C . GLY A 1 112 ? 23.273 10.472 -8.023 1.00 66.31 112 GLY A C 1
ATOM 858 O O . GLY A 1 112 ? 24.118 11.349 -7.869 1.00 66.31 112 GLY A O 1
ATOM 859 N N . ILE A 1 113 ? 23.460 9.211 -7.625 1.00 69.00 113 ILE A N 1
ATOM 860 C CA . ILE A 1 113 ? 24.515 8.750 -6.719 1.00 69.00 113 ILE A CA 1
ATOM 861 C C . ILE A 1 113 ? 25.506 7.868 -7.494 1.00 69.00 113 ILE A C 1
ATOM 863 O O . ILE A 1 113 ? 25.112 6.982 -8.259 1.00 69.00 113 ILE A O 1
ATOM 867 N N . LEU A 1 114 ? 26.804 8.117 -7.312 1.00 71.31 114 LEU A N 1
ATOM 868 C CA . LEU A 1 114 ? 27.866 7.224 -7.786 1.00 71.31 114 LEU A CA 1
ATOM 869 C C . LEU A 1 114 ? 28.137 6.159 -6.720 1.00 71.31 114 LEU A C 1
ATOM 871 O O . LEU A 1 114 ? 28.088 6.466 -5.530 1.00 71.31 114 LEU A O 1
ATOM 875 N N . MET A 1 115 ? 28.484 4.933 -7.113 1.00 68.56 115 MET A N 1
ATOM 876 C CA . MET A 1 115 ? 28.808 3.866 -6.150 1.00 68.56 115 MET A CA 1
ATOM 877 C C . MET A 1 115 ? 29.954 4.250 -5.187 1.00 68.56 115 MET A C 1
ATOM 879 O O . MET A 1 115 ? 29.969 3.827 -4.038 1.00 68.56 115 MET A O 1
ATOM 883 N N . GLU A 1 116 ? 30.881 5.115 -5.603 1.00 66.88 116 GLU A N 1
ATOM 884 C CA . GLU A 1 116 ? 31.954 5.649 -4.746 1.00 66.88 116 GLU A CA 1
ATOM 885 C C . GLU A 1 116 ? 31.478 6.597 -3.628 1.00 66.88 116 GLU A C 1
ATOM 887 O O . GLU A 1 116 ? 32.243 6.893 -2.713 1.00 66.88 116 GLU A O 1
ATOM 892 N N . THR A 1 117 ? 30.229 7.070 -3.691 1.00 69.50 117 THR A N 1
ATOM 893 C CA . THR A 1 117 ? 29.624 7.958 -2.678 1.00 69.50 117 THR A CA 1
ATOM 894 C C . THR A 1 117 ? 28.835 7.203 -1.603 1.00 69.50 117 THR A C 1
ATOM 896 O O . THR A 1 117 ? 28.256 7.828 -0.716 1.00 69.50 117 THR A O 1
ATOM 899 N N . LEU A 1 118 ? 28.835 5.865 -1.668 1.00 73.31 118 LEU A N 1
ATOM 900 C CA . LEU A 1 118 ? 28.290 4.977 -0.640 1.00 73.31 118 LEU A CA 1
ATOM 901 C C . LEU A 1 118 ? 29.077 5.065 0.677 1.00 73.31 118 LEU A C 1
ATOM 903 O O . LEU A 1 118 ? 30.188 5.606 0.730 1.00 73.31 118 LEU A O 1
ATOM 907 N N . LYS A 1 119 ? 28.511 4.525 1.763 1.00 78.88 119 LYS A N 1
ATOM 908 C CA . LYS A 1 119 ? 29.176 4.545 3.072 1.00 78.88 119 LYS A CA 1
ATOM 909 C C . LYS A 1 119 ? 30.499 3.757 2.999 1.00 78.88 119 LYS A C 1
ATOM 911 O O . LYS A 1 119 ? 30.566 2.745 2.299 1.00 78.88 119 LYS A O 1
ATOM 916 N N . PRO A 1 120 ? 31.549 4.145 3.752 1.00 78.88 120 PRO A N 1
ATOM 917 C CA . PRO A 1 120 ? 32.851 3.470 3.705 1.00 78.88 120 PRO A CA 1
ATOM 918 C C . PRO A 1 120 ? 32.784 1.949 3.919 1.00 78.88 120 PRO A C 1
ATOM 920 O O . PRO A 1 120 ? 33.496 1.202 3.259 1.00 78.88 120 PRO A O 1
ATOM 923 N N . GLU A 1 121 ? 31.890 1.486 4.793 1.00 80.25 121 GLU A N 1
ATOM 924 C CA . GLU A 1 121 ? 31.674 0.062 5.087 1.00 80.25 121 GLU A CA 1
ATOM 925 C C . GLU A 1 121 ? 31.106 -0.726 3.894 1.00 80.25 121 GLU A C 1
ATOM 927 O O . GLU A 1 121 ? 31.409 -1.904 3.715 1.00 80.25 121 GLU A O 1
ATOM 932 N N . GLU A 1 122 ? 30.277 -0.092 3.065 1.00 75.56 122 GLU A N 1
ATOM 933 C CA . GLU A 1 122 ? 29.716 -0.686 1.843 1.00 75.56 122 GLU A CA 1
ATOM 934 C C . GLU A 1 122 ? 30.774 -0.722 0.736 1.00 75.56 122 GLU A C 1
ATOM 936 O O . GLU A 1 122 ? 30.875 -1.695 -0.012 1.00 75.56 122 GLU A O 1
ATOM 941 N N . LEU A 1 123 ? 31.616 0.315 0.678 1.00 76.25 123 LEU A N 1
ATOM 942 C CA . LEU A 1 123 ? 32.726 0.403 -0.262 1.00 76.25 123 LEU A CA 1
ATOM 943 C C . LEU A 1 123 ? 33.780 -0.683 -0.003 1.00 76.25 123 LEU A C 1
ATOM 945 O O . LEU A 1 123 ? 34.256 -1.306 -0.951 1.00 76.25 123 LEU A O 1
ATOM 949 N N . GLU A 1 124 ? 34.139 -0.930 1.260 1.00 80.44 124 GLU A N 1
ATOM 950 C CA . GLU A 1 124 ? 35.065 -2.011 1.623 1.00 80.44 124 GLU A CA 1
ATOM 951 C C . GLU A 1 124 ? 34.478 -3.389 1.295 1.00 80.44 124 GLU A C 1
ATOM 953 O O . GLU A 1 124 ? 35.145 -4.180 0.630 1.00 80.44 124 GLU A O 1
ATOM 958 N N . ARG A 1 125 ? 33.200 -3.642 1.613 1.00 78.88 125 ARG A N 1
ATOM 959 C CA . ARG A 1 125 ? 32.517 -4.890 1.223 1.00 78.88 125 ARG A CA 1
ATOM 960 C C . ARG A 1 125 ? 32.502 -5.107 -0.292 1.00 78.88 125 ARG A C 1
ATOM 962 O O . ARG A 1 125 ? 32.784 -6.203 -0.771 1.00 78.88 125 ARG A O 1
ATOM 969 N N . ALA A 1 126 ? 32.230 -4.062 -1.073 1.00 76.88 126 ALA A N 1
ATOM 970 C CA . ALA A 1 126 ? 32.266 -4.152 -2.529 1.00 76.88 126 ALA A CA 1
ATOM 971 C C . ALA A 1 126 ? 33.687 -4.430 -3.065 1.00 76.88 126 ALA A C 1
ATOM 973 O O . ALA A 1 126 ? 33.848 -5.179 -4.032 1.00 76.88 126 ALA A O 1
ATOM 974 N N . LYS A 1 127 ? 34.731 -3.878 -2.429 1.00 80.19 127 LYS A N 1
ATOM 975 C CA . LYS A 1 127 ? 36.131 -4.194 -2.760 1.00 80.19 127 LYS A CA 1
ATOM 976 C C . LYS A 1 127 ? 36.484 -5.643 -2.425 1.00 80.19 127 LYS A C 1
ATOM 978 O O . LYS A 1 127 ? 37.122 -6.299 -3.247 1.00 80.19 127 LYS A O 1
ATOM 983 N N . GLU A 1 128 ? 36.052 -6.149 -1.271 1.00 81.50 128 GLU A N 1
ATOM 984 C CA . GLU A 1 128 ? 36.224 -7.552 -0.861 1.00 81.50 128 GLU A CA 1
ATOM 985 C C . GLU A 1 128 ? 35.532 -8.517 -1.832 1.00 81.50 128 GLU A C 1
ATOM 987 O O . GLU A 1 128 ? 36.097 -9.552 -2.185 1.00 81.50 128 GLU A O 1
ATOM 992 N N . ALA A 1 129 ? 34.365 -8.132 -2.357 1.00 75.38 129 ALA A N 1
ATOM 993 C CA . ALA A 1 129 ? 33.650 -8.855 -3.409 1.00 75.38 129 ALA A CA 1
ATOM 994 C C . ALA A 1 129 ? 34.300 -8.737 -4.809 1.00 75.38 129 ALA A C 1
ATOM 996 O O . ALA A 1 129 ? 33.778 -9.269 -5.789 1.00 75.38 129 ALA A O 1
ATOM 997 N N . GLY A 1 130 ? 35.432 -8.035 -4.937 1.00 76.81 130 GLY A N 1
ATOM 998 C CA . GLY A 1 130 ? 36.158 -7.863 -6.197 1.00 76.81 130 GLY A CA 1
ATOM 999 C C . GLY A 1 130 ? 35.536 -6.846 -7.159 1.00 76.81 130 GLY A C 1
ATOM 1000 O O . GLY A 1 130 ? 35.962 -6.764 -8.308 1.00 76.81 130 GLY A O 1
ATOM 1001 N N . LEU A 1 131 ? 34.567 -6.039 -6.716 1.00 80.19 131 LEU A N 1
ATOM 1002 C CA . LEU A 1 131 ? 33.823 -5.082 -7.546 1.00 80.19 131 LEU A CA 1
ATOM 1003 C C . LEU A 1 131 ? 34.513 -3.714 -7.666 1.00 80.19 131 LEU A C 1
ATOM 1005 O O . LEU A 1 131 ? 33.940 -2.782 -8.226 1.00 80.19 131 LEU A O 1
ATOM 1009 N N . SER A 1 132 ? 35.759 -3.581 -7.198 1.00 78.38 132 SER A N 1
ATOM 1010 C CA . SER A 1 132 ? 36.537 -2.330 -7.210 1.00 78.38 132 SER A CA 1
ATOM 1011 C C . SER A 1 132 ? 36.572 -1.642 -8.579 1.00 78.38 132 SER A C 1
ATOM 1013 O O . SER A 1 132 ? 36.522 -0.418 -8.668 1.00 78.38 132 SER A O 1
ATOM 1015 N N . GLY A 1 133 ? 36.622 -2.433 -9.655 1.00 76.56 133 GLY A N 1
ATOM 1016 C CA . GLY A 1 133 ? 36.613 -1.951 -11.037 1.00 76.56 133 GLY A CA 1
ATOM 1017 C C . GLY A 1 133 ? 35.261 -1.429 -11.531 1.00 76.56 133 GLY A C 1
ATOM 1018 O O . GLY A 1 133 ? 35.194 -0.982 -12.664 1.00 76.56 133 GLY A O 1
ATOM 1019 N N . LEU A 1 134 ? 34.201 -1.482 -10.723 1.00 81.12 134 LEU A N 1
ATOM 1020 C CA . LEU A 1 134 ? 32.838 -1.060 -11.073 1.00 81.12 134 LEU A CA 1
ATOM 1021 C C . LEU A 1 134 ? 32.305 0.046 -10.148 1.00 81.12 134 LEU A C 1
ATOM 1023 O O . LEU A 1 134 ? 31.223 0.575 -10.382 1.00 81.12 134 LEU A O 1
ATOM 1027 N N . LEU A 1 135 ? 33.067 0.441 -9.122 1.00 77.62 135 LEU A N 1
ATOM 1028 C CA . LEU A 1 135 ? 32.677 1.476 -8.150 1.00 77.62 135 LEU A CA 1
ATOM 1029 C C . LEU A 1 135 ? 32.568 2.886 -8.750 1.00 77.62 135 LEU A C 1
ATOM 1031 O O . LEU A 1 135 ? 31.968 3.772 -8.151 1.00 77.62 135 LEU A O 1
ATOM 1035 N N . HIS A 1 136 ? 33.136 3.095 -9.935 1.00 79.75 136 HIS A N 1
ATOM 1036 C CA . HIS A 1 136 ? 32.998 4.345 -10.678 1.00 79.75 136 HIS A CA 1
ATOM 1037 C C . HIS A 1 136 ? 31.703 4.401 -11.505 1.00 79.75 136 HIS A C 1
ATOM 1039 O O . HIS A 1 136 ? 31.393 5.441 -12.086 1.00 79.75 136 HIS A O 1
ATOM 1045 N N . ASN A 1 137 ? 30.943 3.301 -11.573 1.00 82.56 137 ASN A N 1
ATOM 1046 C CA . ASN A 1 137 ? 29.692 3.260 -12.316 1.00 82.56 137 ASN A CA 1
ATOM 1047 C C . ASN A 1 137 ? 28.572 3.942 -11.525 1.00 82.56 137 ASN A C 1
ATOM 1049 O O . ASN A 1 137 ? 28.481 3.856 -10.296 1.00 82.56 137 ASN A O 1
ATOM 1053 N N . ARG A 1 138 ? 27.701 4.631 -12.262 1.00 85.06 138 ARG A N 1
ATOM 1054 C CA . ARG A 1 138 ? 26.510 5.279 -11.716 1.00 85.06 138 ARG A CA 1
ATOM 1055 C C . ARG A 1 138 ? 25.507 4.227 -11.253 1.00 85.06 138 ARG A C 1
ATOM 1057 O O . ARG A 1 138 ? 25.236 3.273 -11.984 1.00 85.06 138 ARG A O 1
ATOM 1064 N N . LEU A 1 139 ? 24.934 4.439 -10.071 1.00 84.50 139 LEU A N 1
ATOM 1065 C CA . LEU A 1 139 ? 23.863 3.606 -9.542 1.00 84.50 139 LEU A CA 1
ATOM 1066 C C . LEU A 1 139 ? 22.537 3.952 -10.220 1.00 84.50 139 LEU A C 1
ATOM 1068 O O . LEU A 1 139 ? 22.196 5.125 -10.353 1.00 84.50 139 LEU A O 1
ATOM 1072 N N . TYR A 1 140 ? 21.791 2.940 -10.647 1.00 87.25 140 TYR A N 1
ATOM 1073 C CA . TYR A 1 140 ? 20.443 3.091 -11.191 1.00 87.25 140 TYR A CA 1
ATOM 1074 C C . TYR A 1 140 ? 19.402 2.702 -10.144 1.00 87.25 140 TYR A C 1
ATOM 1076 O O . TYR A 1 140 ? 19.633 1.786 -9.355 1.00 87.25 140 TYR A O 1
ATOM 1084 N N . LEU A 1 141 ? 18.261 3.390 -10.153 1.00 86.12 141 LEU A N 1
ATOM 1085 C CA . LEU A 1 141 ? 17.113 3.039 -9.320 1.00 86.12 141 LEU A CA 1
ATOM 1086 C C . LEU A 1 141 ? 16.283 1.993 -10.064 1.00 86.12 141 LEU A C 1
ATOM 1088 O O . LEU A 1 141 ? 15.822 2.243 -11.177 1.00 86.12 141 LEU A O 1
ATOM 1092 N N . GLY A 1 142 ? 16.155 0.813 -9.467 1.00 83.75 142 GLY A N 1
ATOM 1093 C CA . GLY A 1 142 ? 15.467 -0.348 -10.023 1.00 83.75 142 GLY A CA 1
ATOM 1094 C C . GLY A 1 142 ? 13.971 -0.392 -9.733 1.00 83.75 142 GLY A C 1
ATOM 1095 O O . GLY A 1 142 ? 13.287 -1.217 -10.331 1.00 83.75 142 GLY A O 1
ATOM 1096 N N . GLY A 1 143 ? 13.462 0.491 -8.876 1.00 83.62 143 GLY A N 1
ATOM 1097 C CA . GLY A 1 143 ? 12.043 0.651 -8.568 1.00 83.62 143 GLY A CA 1
ATOM 1098 C C . GLY A 1 143 ? 11.829 1.376 -7.241 1.00 83.62 143 GLY A C 1
ATOM 1099 O O . GLY A 1 143 ? 12.746 2.027 -6.740 1.00 83.62 143 GLY A O 1
ATOM 1100 N N . ASP A 1 144 ? 10.611 1.283 -6.718 1.00 76.62 144 ASP A N 1
ATOM 1101 C CA . ASP A 1 144 ? 10.111 1.968 -5.522 1.00 76.62 144 ASP A CA 1
ATOM 1102 C C . ASP A 1 144 ? 10.278 1.160 -4.223 1.00 76.62 144 ASP A C 1
ATOM 1104 O O . ASP A 1 144 ? 10.149 1.721 -3.136 1.00 76.62 144 ASP A O 1
ATOM 1108 N N . LEU A 1 145 ? 10.616 -0.130 -4.319 1.00 74.44 145 LEU A N 1
ATOM 1109 C CA . LEU A 1 145 ? 10.914 -0.989 -3.173 1.00 74.44 145 LEU A CA 1
ATOM 1110 C C . LEU A 1 145 ? 12.425 -1.151 -2.975 1.00 74.44 145 LEU A C 1
ATOM 1112 O O . LEU A 1 145 ? 13.192 -1.315 -3.932 1.00 74.44 145 LEU A O 1
ATOM 1116 N N . MET A 1 146 ? 12.848 -1.143 -1.710 1.00 72.00 146 MET A N 1
ATOM 1117 C CA . MET A 1 146 ? 14.224 -1.397 -1.288 1.00 72.00 146 MET A CA 1
ATOM 1118 C C . MET A 1 146 ? 14.246 -2.338 -0.085 1.00 72.00 146 MET A C 1
ATOM 1120 O O . MET A 1 146 ? 13.570 -2.084 0.907 1.00 72.00 146 MET A O 1
ATOM 1124 N N . ASP A 1 147 ? 15.089 -3.367 -0.140 1.00 59.03 147 ASP A N 1
ATOM 1125 C CA . ASP A 1 147 ? 15.402 -4.190 1.029 1.00 59.03 147 ASP A CA 1
ATOM 1126 C C . ASP A 1 147 ? 16.501 -3.487 1.846 1.00 59.03 147 ASP A C 1
ATOM 1128 O O . ASP A 1 147 ? 17.627 -3.292 1.379 1.00 59.03 147 ASP A O 1
ATOM 1132 N N . ALA A 1 148 ? 16.153 -3.044 3.057 1.00 49.22 148 ALA A N 1
ATOM 1133 C CA . ALA A 1 148 ? 16.912 -2.051 3.824 1.00 49.22 148 ALA A CA 1
ATOM 1134 C C . ALA A 1 148 ? 18.216 -2.559 4.477 1.00 49.22 148 ALA A C 1
ATOM 1136 O O . ALA A 1 148 ? 18.959 -1.758 5.046 1.00 49.22 148 ALA A O 1
ATOM 1137 N N . GLU A 1 149 ? 18.526 -3.858 4.413 1.00 53.69 149 GLU A N 1
ATOM 1138 C CA . GLU A 1 149 ? 19.540 -4.441 5.306 1.00 53.69 149 GLU A CA 1
ATOM 1139 C C . GLU A 1 149 ? 20.919 -4.714 4.667 1.00 53.69 149 GLU A C 1
ATOM 1141 O O . GLU A 1 149 ? 21.896 -4.854 5.404 1.00 53.69 149 GLU A O 1
ATOM 1146 N N . ASP A 1 150 ? 21.080 -4.715 3.330 1.00 62.03 150 ASP A N 1
ATOM 1147 C CA . ASP A 1 150 ? 22.413 -4.925 2.721 1.00 62.03 150 ASP A CA 1
ATOM 1148 C C . ASP A 1 150 ? 22.577 -4.439 1.267 1.00 62.03 150 ASP A C 1
ATOM 1150 O O . ASP A 1 150 ? 22.384 -5.182 0.304 1.00 62.03 150 ASP A O 1
ATOM 1154 N N . LEU A 1 151 ? 23.018 -3.199 1.073 1.00 64.69 151 LEU A N 1
ATOM 1155 C CA . LEU A 1 151 ? 23.103 -2.579 -0.251 1.00 64.69 151 LEU A CA 1
ATOM 1156 C C . LEU A 1 151 ? 23.956 -3.362 -1.273 1.00 64.69 151 LEU A C 1
ATOM 1158 O O . LEU A 1 151 ? 23.604 -3.409 -2.447 1.00 64.69 151 LEU A O 1
ATOM 1162 N N . VAL A 1 152 ? 25.050 -4.017 -0.864 1.00 64.44 152 VAL A N 1
ATOM 1163 C CA . VAL A 1 152 ? 25.949 -4.725 -1.804 1.00 64.44 152 VAL A CA 1
ATOM 1164 C C . VAL A 1 152 ? 25.313 -6.012 -2.334 1.00 64.44 152 VAL A C 1
ATOM 1166 O O . VAL A 1 152 ? 25.479 -6.337 -3.511 1.00 64.44 152 VAL A O 1
ATOM 1169 N N . ASN A 1 153 ? 24.554 -6.717 -1.493 1.00 64.62 153 ASN A N 1
ATOM 1170 C CA . ASN A 1 153 ? 23.879 -7.961 -1.870 1.00 64.62 153 ASN A CA 1
ATOM 1171 C C . ASN A 1 153 ? 22.569 -7.733 -2.641 1.00 64.62 153 ASN A C 1
ATOM 1173 O O . ASN A 1 153 ? 22.137 -8.616 -3.383 1.00 64.62 153 ASN A O 1
ATOM 1177 N N . HIS A 1 154 ? 21.973 -6.543 -2.525 1.00 74.06 154 HIS A N 1
ATOM 1178 C CA . HIS A 1 154 ? 20.722 -6.189 -3.205 1.00 74.06 154 HIS A CA 1
ATOM 1179 C C . HIS A 1 154 ? 20.934 -5.395 -4.507 1.00 74.06 154 HIS A C 1
ATOM 1181 O O . HIS A 1 154 ? 19.969 -5.092 -5.210 1.00 74.06 154 HIS A O 1
ATOM 1187 N N . VAL A 1 155 ? 22.185 -5.101 -4.889 1.00 84.06 155 VAL A N 1
ATOM 1188 C CA . VAL A 1 155 ? 22.494 -4.552 -6.217 1.00 84.06 155 VAL A CA 1
ATOM 1189 C C . VAL A 1 155 ? 22.440 -5.657 -7.271 1.00 84.06 155 VAL A C 1
ATOM 1191 O O . VAL A 1 155 ? 23.206 -6.624 -7.253 1.00 84.06 155 VAL A O 1
ATOM 1194 N N . ARG A 1 156 ? 21.565 -5.475 -8.261 1.00 88.88 156 ARG A N 1
ATOM 1195 C CA . ARG A 1 156 ? 21.531 -6.285 -9.481 1.00 88.88 156 ARG A CA 1
ATOM 1196 C C . ARG A 1 156 ? 22.479 -5.696 -10.519 1.00 88.88 156 ARG A C 1
ATOM 1198 O O . ARG A 1 156 ? 22.497 -4.491 -10.756 1.00 88.88 156 ARG A O 1
ATOM 1205 N N . TRP A 1 157 ? 23.268 -6.555 -11.156 1.00 90.81 157 TRP A N 1
ATOM 1206 C CA . TRP A 1 157 ? 24.311 -6.141 -12.093 1.00 90.81 157 TRP A CA 1
ATOM 1207 C C . TRP A 1 157 ? 23.923 -6.472 -13.526 1.00 90.81 157 TRP A C 1
ATOM 1209 O O . TRP A 1 157 ? 24.043 -7.621 -13.945 1.00 90.81 157 TRP A O 1
ATOM 1219 N N . LEU A 1 158 ? 23.479 -5.471 -14.283 1.00 92.88 158 LEU A N 1
ATOM 1220 C CA . LEU A 1 158 ? 23.015 -5.649 -15.656 1.00 92.88 158 LEU A CA 1
ATOM 1221 C C . LEU A 1 158 ? 24.128 -5.392 -16.676 1.00 92.88 158 LEU A C 1
ATOM 1223 O O . LEU A 1 158 ? 24.849 -4.399 -16.591 1.00 92.88 158 LEU A O 1
ATOM 1227 N N . HIS A 1 159 ? 24.252 -6.252 -17.685 1.00 92.56 159 HIS A N 1
ATOM 1228 C CA . HIS A 1 159 ? 25.227 -6.086 -18.766 1.00 92.56 159 HIS A CA 1
ATOM 1229 C C . HIS A 1 159 ? 24.775 -6.762 -20.067 1.00 92.56 159 HIS A C 1
ATOM 1231 O O . HIS A 1 159 ? 23.812 -7.525 -20.105 1.00 92.56 159 HIS A O 1
ATOM 1237 N N . SER A 1 160 ? 25.481 -6.480 -21.164 1.00 90.31 160 SER A N 1
ATOM 1238 C CA . SER A 1 160 ? 25.193 -7.049 -22.489 1.00 90.31 160 SER A CA 1
ATOM 1239 C C . SER A 1 160 ? 26.036 -8.278 -22.846 1.00 90.31 160 SER A C 1
ATOM 1241 O O . SER A 1 160 ? 25.667 -9.021 -23.754 1.00 90.31 160 SER A O 1
ATOM 1243 N N . SER A 1 161 ? 27.138 -8.518 -22.129 1.00 89.31 161 SER A N 1
ATOM 1244 C CA . SER A 1 161 ? 28.030 -9.668 -22.341 1.00 89.31 161 SER A CA 1
ATOM 1245 C C . SER A 1 161 ? 27.405 -10.988 -21.890 1.00 89.31 161 SER A C 1
ATOM 1247 O O . SER A 1 161 ? 26.604 -10.991 -20.965 1.00 89.31 161 SER A O 1
ATOM 1249 N N . ASP A 1 162 ? 27.796 -12.098 -22.508 1.00 89.38 162 ASP A N 1
ATOM 1250 C CA . ASP A 1 162 ? 27.433 -13.448 -22.065 1.00 89.38 162 ASP A CA 1
ATOM 1251 C C . ASP A 1 162 ? 28.520 -13.950 -21.103 1.00 89.38 162 ASP A C 1
ATOM 1253 O O . ASP A 1 162 ? 29.635 -14.265 -21.530 1.00 89.38 162 ASP A O 1
ATOM 1257 N N . LEU A 1 163 ? 28.239 -13.898 -19.799 1.00 91.31 163 LEU A N 1
ATOM 1258 C CA . LEU A 1 163 ? 29.156 -14.346 -18.750 1.00 91.31 163 LEU A CA 1
ATOM 1259 C C . LEU A 1 163 ? 28.711 -15.710 -18.205 1.00 91.31 163 LEU A C 1
ATOM 1261 O O . LEU A 1 163 ? 27.509 -15.934 -18.036 1.00 91.31 163 LEU A O 1
ATOM 1265 N N . PRO A 1 164 ? 29.648 -16.611 -17.858 1.00 91.44 164 PRO A N 1
ATOM 1266 C CA . PRO A 1 164 ? 29.311 -17.851 -17.166 1.00 91.44 164 PRO A CA 1
ATOM 1267 C C . PRO A 1 164 ? 28.504 -17.573 -15.891 1.00 91.44 164 PRO A C 1
ATOM 1269 O O . PRO A 1 164 ? 28.851 -16.690 -15.114 1.00 91.44 164 PRO A O 1
ATOM 1272 N N . GLY A 1 165 ? 27.407 -18.300 -15.678 1.00 90.44 165 GLY A N 1
ATOM 1273 C CA . GLY A 1 165 ? 26.551 -18.124 -14.498 1.00 90.44 165 GLY A CA 1
ATOM 1274 C C . GLY A 1 165 ? 25.660 -16.874 -14.508 1.00 90.44 165 GLY A C 1
ATOM 1275 O O . GLY A 1 165 ? 24.909 -16.677 -13.555 1.00 90.44 165 GLY A O 1
ATOM 1276 N N . ALA A 1 166 ? 25.697 -16.043 -15.556 1.00 92.44 166 ALA A N 1
ATOM 1277 C CA . ALA A 1 166 ? 24.775 -14.919 -15.682 1.00 92.44 166 ALA A CA 1
ATOM 1278 C C . ALA A 1 166 ? 23.360 -15.396 -16.039 1.00 92.44 166 ALA A C 1
ATOM 1280 O O . ALA A 1 166 ? 23.162 -16.247 -16.911 1.00 92.44 166 ALA A O 1
ATOM 1281 N N . GLN A 1 167 ? 22.350 -14.799 -15.409 1.00 93.81 167 GLN A N 1
ATOM 1282 C CA . GLN A 1 167 ? 20.956 -15.006 -15.779 1.00 93.81 167 GLN A CA 1
ATOM 1283 C C . GLN A 1 167 ? 20.657 -14.202 -17.044 1.00 93.81 167 GLN A C 1
ATOM 1285 O O . GLN A 1 167 ? 20.716 -12.972 -17.052 1.00 93.81 167 GLN A O 1
ATOM 1290 N N . ARG A 1 168 ? 20.300 -14.882 -18.132 1.00 93.62 168 ARG A N 1
ATOM 1291 C CA . ARG A 1 168 ? 19.834 -14.217 -19.351 1.00 93.62 168 ARG A CA 1
ATOM 1292 C C . ARG A 1 168 ? 18.401 -13.729 -19.161 1.00 93.62 168 ARG A C 1
ATOM 1294 O O . ARG A 1 168 ? 17.480 -14.539 -19.143 1.00 93.62 168 ARG A O 1
ATOM 1301 N N . LEU A 1 169 ? 18.225 -12.413 -19.071 1.00 93.75 169 LEU A N 1
ATOM 1302 C CA . LEU A 1 169 ? 16.909 -11.784 -18.959 1.00 93.75 169 LEU A CA 1
ATOM 1303 C C . LEU A 1 169 ? 16.276 -11.632 -20.342 1.00 93.75 169 LEU A C 1
ATOM 1305 O O . LEU A 1 169 ? 15.189 -12.129 -20.593 1.00 93.75 169 LEU A O 1
ATOM 1309 N N . ALA A 1 170 ? 16.984 -11.016 -21.285 1.00 90.75 170 ALA A N 1
ATOM 1310 C CA . ALA A 1 170 ? 16.521 -10.843 -22.660 1.00 90.75 170 ALA A CA 1
ATOM 1311 C C . ALA A 1 170 ? 17.691 -11.031 -23.639 1.00 90.75 170 ALA A C 1
ATOM 1313 O O . ALA A 1 170 ? 18.852 -11.063 -23.224 1.00 90.75 170 ALA A O 1
ATOM 1314 N N . PRO A 1 171 ? 17.452 -11.174 -24.955 1.00 88.88 171 PRO A N 1
ATOM 1315 C CA . PRO A 1 171 ? 18.549 -11.210 -25.914 1.00 88.88 171 PRO A CA 1
ATOM 1316 C C . PRO A 1 171 ? 19.454 -9.971 -25.774 1.00 88.88 171 PRO A C 1
ATOM 1318 O O . PRO A 1 171 ? 19.009 -8.842 -25.963 1.00 88.88 171 PRO A O 1
ATOM 1321 N N . GLY A 1 172 ? 20.728 -10.186 -25.431 1.00 87.69 172 GLY A N 1
ATOM 1322 C CA . GLY A 1 172 ? 21.696 -9.106 -25.204 1.00 87.69 172 GLY A CA 1
ATOM 1323 C C . GLY A 1 172 ? 21.531 -8.348 -23.880 1.00 87.69 172 GLY A C 1
ATOM 1324 O O . GLY A 1 172 ? 22.077 -7.253 -23.763 1.00 87.69 172 GLY A O 1
ATOM 1325 N N . LEU A 1 173 ? 20.789 -8.901 -22.913 1.00 92.19 173 LEU A N 1
ATOM 1326 C CA . LEU A 1 173 ? 20.650 -8.381 -21.553 1.00 92.19 173 LEU A CA 1
ATOM 1327 C C . LEU A 1 173 ? 20.760 -9.529 -20.542 1.00 92.19 173 LEU A C 1
ATOM 1329 O O . LEU A 1 173 ? 19.930 -10.442 -20.523 1.00 92.19 173 LEU A O 1
ATOM 1333 N N . HIS A 1 174 ? 21.767 -9.447 -19.687 1.00 94.12 174 HIS A N 1
ATOM 1334 C CA . HIS A 1 174 ? 22.096 -10.449 -18.683 1.00 94.12 174 HIS A CA 1
ATOM 1335 C C . HIS A 1 174 ? 22.240 -9.791 -17.309 1.00 94.12 174 HIS A C 1
ATOM 1337 O O . HIS A 1 174 ? 22.512 -8.590 -17.221 1.00 94.12 174 HIS A O 1
ATOM 1343 N N . CYS A 1 175 ? 22.043 -10.584 -16.259 1.00 93.00 175 CYS A N 1
ATOM 1344 C CA . CYS A 1 175 ? 22.190 -10.179 -14.869 1.00 93.00 175 CYS A CA 1
ATOM 1345 C C . CYS A 1 175 ? 23.182 -11.093 -14.133 1.00 93.00 175 CYS A C 1
ATOM 1347 O O . CYS A 1 175 ? 23.039 -12.317 -14.162 1.00 93.00 175 CYS A O 1
ATOM 1349 N N . GLY A 1 176 ? 24.152 -10.496 -13.438 1.00 90.56 176 GLY A N 1
ATOM 1350 C CA . GLY A 1 176 ? 25.143 -11.208 -12.625 1.00 90.56 176 GLY A CA 1
ATOM 1351 C C . GLY A 1 176 ? 26.164 -12.006 -13.445 1.00 90.56 176 GLY A C 1
ATOM 1352 O O . GLY A 1 176 ? 26.491 -11.648 -14.566 1.00 90.56 176 GLY A O 1
ATOM 1353 N N . GLY A 1 177 ? 26.682 -13.094 -12.880 1.00 89.44 177 GLY A N 1
ATOM 1354 C CA . GLY A 1 177 ? 27.655 -13.965 -13.542 1.00 89.44 177 GLY A CA 1
ATOM 1355 C C . GLY A 1 177 ? 29.104 -13.765 -13.103 1.00 89.44 177 GLY A C 1
ATOM 1356 O O . GLY A 1 177 ? 29.490 -12.778 -12.472 1.00 89.44 177 GLY A O 1
ATOM 1357 N N . GLU A 1 178 ? 29.915 -14.763 -13.425 1.00 87.81 178 GLU A N 1
ATOM 1358 C CA . GLU A 1 178 ? 31.324 -14.840 -13.077 1.00 87.81 178 GLU A CA 1
ATOM 1359 C C . GLU A 1 178 ? 32.152 -13.896 -13.953 1.00 87.81 178 GLU A C 1
ATOM 1361 O O . GLU A 1 178 ? 31.984 -13.818 -15.170 1.00 87.81 178 GLU A O 1
ATOM 1366 N N . GLY A 1 179 ? 33.080 -13.177 -13.324 1.00 82.19 179 GLY A N 1
ATOM 1367 C CA . GLY A 1 179 ? 33.972 -12.250 -14.019 1.00 82.19 179 GLY A CA 1
ATOM 1368 C C . GLY A 1 179 ? 33.376 -10.872 -14.330 1.00 82.19 179 GLY A C 1
ATOM 1369 O O . GLY A 1 179 ? 33.934 -10.100 -15.112 1.00 82.19 179 GLY A O 1
ATOM 1370 N N . LEU A 1 180 ? 32.268 -10.519 -13.673 1.00 85.88 180 LEU A N 1
ATOM 1371 C CA . LEU A 1 180 ? 31.621 -9.211 -13.794 1.00 85.88 180 LEU A CA 1
ATOM 1372 C C . LEU A 1 180 ? 32.601 -8.036 -13.611 1.00 85.88 180 LEU A C 1
ATOM 1374 O O . LEU A 1 180 ? 32.573 -7.068 -14.372 1.00 85.88 180 LEU A O 1
ATOM 1378 N N . ALA A 1 181 ? 33.517 -8.150 -12.647 1.00 81.50 181 ALA A N 1
ATOM 1379 C CA . ALA A 1 181 ? 34.526 -7.138 -12.345 1.00 81.50 181 ALA A CA 1
ATOM 1380 C C . ALA A 1 181 ? 35.445 -6.794 -13.532 1.00 81.50 181 ALA A C 1
ATOM 1382 O O . ALA A 1 181 ? 35.989 -5.693 -13.579 1.00 81.50 181 ALA A O 1
ATOM 1383 N N . GLN A 1 182 ? 35.624 -7.709 -14.496 1.00 82.31 182 GLN A N 1
ATOM 1384 C CA . GLN A 1 182 ? 36.464 -7.475 -15.674 1.00 82.31 182 GLN A CA 1
ATOM 1385 C C . GLN A 1 182 ? 35.717 -6.809 -16.838 1.00 82.31 182 GLN A C 1
ATOM 1387 O O . GLN A 1 182 ? 36.364 -6.367 -17.786 1.00 82.31 182 GLN A O 1
ATOM 1392 N N . LEU A 1 183 ? 34.381 -6.709 -16.788 1.00 80.50 183 LEU A N 1
ATOM 1393 C CA . LEU A 1 183 ? 33.604 -6.077 -17.858 1.00 80.50 183 LEU A CA 1
ATOM 1394 C C . LEU A 1 183 ? 33.765 -4.555 -17.897 1.00 80.50 183 LEU A C 1
ATOM 1396 O O . LEU A 1 183 ? 33.631 -3.969 -18.969 1.00 80.50 183 LEU A O 1
ATOM 1400 N N . GLY A 1 184 ? 33.980 -3.907 -16.746 1.00 72.44 184 GLY A N 1
ATOM 1401 C CA . GLY A 1 184 ? 34.026 -2.443 -16.588 1.00 72.44 184 GLY A CA 1
ATOM 1402 C C . GLY A 1 184 ? 32.690 -1.720 -16.842 1.00 72.44 184 GLY A C 1
ATOM 1403 O O . GLY A 1 184 ? 32.391 -0.729 -16.191 1.00 72.44 184 GLY A O 1
ATOM 1404 N N . ALA A 1 185 ? 31.842 -2.242 -17.730 1.00 80.69 185 ALA A N 1
ATOM 1405 C CA . ALA A 1 185 ? 30.598 -1.626 -18.193 1.00 80.69 185 ALA A CA 1
ATOM 1406 C C . ALA A 1 185 ? 29.318 -2.257 -17.602 1.00 80.69 185 ALA A C 1
ATOM 1408 O O . ALA A 1 185 ? 28.240 -2.118 -18.180 1.00 80.69 185 ALA A O 1
ATOM 1409 N N . ALA A 1 186 ? 29.418 -2.984 -16.484 1.00 88.62 186 ALA A N 1
ATOM 1410 C CA . ALA A 1 186 ? 28.245 -3.527 -15.801 1.00 88.62 186 ALA A CA 1
ATOM 1411 C C . ALA A 1 186 ? 27.494 -2.425 -15.039 1.00 88.62 186 ALA A C 1
ATOM 1413 O O . ALA A 1 186 ? 28.100 -1.636 -14.313 1.00 88.62 186 ALA A O 1
ATOM 1414 N N . ARG A 1 187 ? 26.170 -2.384 -15.185 1.00 89.25 187 ARG A N 1
ATOM 1415 C CA . ARG A 1 187 ? 25.292 -1.406 -14.544 1.00 89.25 187 ARG A CA 1
ATOM 1416 C C . ARG A 1 187 ? 24.806 -1.918 -13.188 1.00 89.25 187 ARG A C 1
ATOM 1418 O O . ARG A 1 187 ? 24.080 -2.911 -13.181 1.00 89.25 187 ARG A O 1
ATOM 1425 N N . PRO A 1 188 ? 25.128 -1.236 -12.080 1.00 88.50 188 PRO A N 1
ATOM 1426 C CA . PRO A 1 188 ? 24.505 -1.514 -10.797 1.00 88.50 188 PRO A CA 1
ATOM 1427 C C . PRO A 1 188 ? 23.092 -0.916 -10.748 1.00 88.50 188 PRO A C 1
ATOM 1429 O O . PRO A 1 188 ? 22.898 0.264 -11.048 1.00 88.50 188 PRO A O 1
ATOM 1432 N N . VAL A 1 189 ? 22.113 -1.733 -10.369 1.00 88.81 189 VAL A N 1
ATOM 1433 C CA . VAL A 1 189 ? 20.707 -1.360 -10.172 1.00 88.81 189 VAL A CA 1
ATOM 1434 C C . VAL A 1 189 ? 20.312 -1.700 -8.737 1.00 88.81 189 VAL A C 1
ATOM 1436 O O . VAL A 1 189 ? 20.483 -2.843 -8.321 1.00 88.81 189 VAL A O 1
ATOM 1439 N N . LEU A 1 190 ? 19.804 -0.720 -7.991 1.00 86.25 190 LEU A N 1
ATOM 1440 C CA . LEU A 1 190 ? 19.365 -0.872 -6.602 1.00 86.25 190 LEU A CA 1
ATOM 1441 C C . LEU A 1 190 ? 17.848 -0.752 -6.490 1.00 86.25 190 LEU A C 1
ATOM 1443 O O . LEU A 1 190 ? 17.268 0.190 -7.027 1.00 86.25 190 LEU A O 1
ATOM 1447 N N . GLY A 1 191 ? 17.239 -1.652 -5.723 1.00 85.69 191 GLY A N 1
ATOM 1448 C CA . GLY A 1 191 ? 15.791 -1.713 -5.559 1.00 85.69 191 GLY A CA 1
ATOM 1449 C C . GLY A 1 191 ? 15.104 -2.388 -6.742 1.00 85.69 191 GLY A C 1
ATOM 1450 O O . GLY A 1 191 ? 15.748 -2.819 -7.705 1.00 85.69 191 GLY A O 1
ATOM 1451 N N . PHE A 1 192 ? 13.788 -2.504 -6.654 1.00 89.94 192 PHE A N 1
ATOM 1452 C CA . PHE A 1 192 ? 12.967 -3.177 -7.653 1.00 89.94 192 PHE A CA 1
ATOM 1453 C C . PHE A 1 192 ? 11.527 -2.669 -7.613 1.00 89.94 192 PHE A C 1
ATOM 1455 O O . PHE A 1 192 ? 11.109 -2.022 -6.656 1.00 89.94 192 PHE A O 1
ATOM 1462 N N . ALA A 1 193 ? 10.772 -2.967 -8.665 1.00 90.38 193 ALA A N 1
ATOM 1463 C CA . ALA A 1 193 ? 9.320 -2.870 -8.669 1.00 90.38 193 ALA A CA 1
ATOM 1464 C C . ALA A 1 193 ? 8.741 -4.270 -8.426 1.00 90.38 193 ALA A C 1
ATOM 1466 O O . ALA A 1 193 ? 9.196 -5.247 -9.034 1.00 90.38 193 ALA A O 1
ATOM 1467 N N . GLY A 1 194 ? 7.785 -4.379 -7.506 1.00 90.38 194 GLY A N 1
ATOM 1468 C CA . GLY A 1 194 ? 7.189 -5.647 -7.091 1.00 90.38 194 GLY A CA 1
ATOM 1469 C C . GLY A 1 194 ? 5.675 -5.644 -7.257 1.00 90.38 194 GLY A C 1
ATOM 1470 O O . GLY A 1 194 ? 5.023 -4.632 -7.020 1.00 90.38 194 GLY A O 1
ATOM 1471 N N . TRP A 1 195 ? 5.117 -6.793 -7.631 1.00 91.06 195 TRP A N 1
ATOM 1472 C CA . TRP A 1 195 ? 3.674 -6.983 -7.768 1.00 91.06 195 TRP A CA 1
ATOM 1473 C C . TRP A 1 195 ? 3.229 -8.312 -7.173 1.00 91.06 195 TRP A C 1
ATOM 1475 O O . TRP A 1 195 ? 3.936 -9.319 -7.285 1.00 91.06 195 TRP A O 1
ATOM 1485 N N . HIS A 1 196 ? 2.000 -8.347 -6.657 1.00 89.44 196 HIS A N 1
ATOM 1486 C CA . HIS A 1 196 ? 1.241 -9.595 -6.643 1.00 89.44 196 HIS A CA 1
ATOM 1487 C C . HIS A 1 196 ? 0.825 -9.956 -8.082 1.00 89.44 196 HIS A C 1
ATOM 1489 O O . HIS A 1 196 ? 0.530 -9.070 -8.887 1.00 89.44 196 HIS A O 1
ATOM 1495 N N . GLN A 1 197 ? 0.770 -11.247 -8.430 1.00 85.19 197 GLN A N 1
ATOM 1496 C CA . GLN A 1 197 ? 0.467 -11.679 -9.808 1.00 85.19 197 GLN A CA 1
ATOM 1497 C C . GLN A 1 197 ? -0.877 -11.123 -10.312 1.00 85.19 197 GLN A C 1
ATOM 1499 O O . GLN A 1 197 ? -0.943 -10.580 -11.412 1.00 85.19 197 GLN A O 1
ATOM 1504 N N . ASP A 1 198 ? -1.925 -11.202 -9.489 1.00 82.56 198 ASP A N 1
ATOM 1505 C CA . ASP A 1 198 ? -3.266 -10.729 -9.864 1.00 82.56 198 ASP A CA 1
ATOM 1506 C C . ASP A 1 198 ? -3.323 -9.204 -10.038 1.00 82.56 198 ASP A C 1
ATOM 1508 O O . ASP A 1 198 ? -4.066 -8.694 -10.878 1.00 82.56 198 ASP A O 1
ATOM 1512 N N . GLN A 1 199 ? -2.511 -8.467 -9.270 1.00 82.31 199 GLN A N 1
ATOM 1513 C CA . GLN A 1 199 ? -2.387 -7.020 -9.421 1.00 82.31 199 GLN A CA 1
ATOM 1514 C C . GLN A 1 199 ? -1.769 -6.683 -10.779 1.00 82.31 199 GLN A C 1
ATOM 1516 O O . GLN A 1 199 ? -2.319 -5.858 -11.508 1.00 82.31 199 GLN A O 1
ATOM 1521 N N . LEU A 1 200 ? -0.656 -7.332 -11.141 1.00 86.75 200 LEU A N 1
ATOM 1522 C CA . LEU A 1 200 ? 0.003 -7.083 -12.422 1.00 86.75 200 LEU A CA 1
ATOM 1523 C C . LEU A 1 200 ? -0.894 -7.475 -13.603 1.00 86.75 200 LEU A C 1
ATOM 1525 O O . LEU A 1 200 ? -0.981 -6.723 -14.572 1.00 86.75 200 LEU A O 1
ATOM 1529 N N . ASP A 1 201 ? -1.609 -8.597 -13.510 1.00 82.75 201 ASP A N 1
ATOM 1530 C CA . ASP A 1 201 ? -2.563 -9.025 -14.539 1.00 82.75 201 ASP A CA 1
ATOM 1531 C C . ASP A 1 201 ? -3.669 -7.967 -14.749 1.00 82.75 201 ASP A C 1
ATOM 1533 O O . ASP A 1 201 ? -4.002 -7.618 -15.886 1.00 82.75 201 ASP A O 1
ATOM 1537 N N . LEU A 1 202 ? -4.186 -7.380 -13.663 1.00 77.19 202 LEU A N 1
ATOM 1538 C CA . LEU A 1 202 ? -5.182 -6.307 -13.715 1.00 77.19 202 LEU A CA 1
ATOM 1539 C C . LEU A 1 202 ? -4.609 -4.996 -14.278 1.00 77.19 202 LEU A C 1
ATOM 1541 O O . LEU A 1 202 ? -5.274 -4.304 -15.052 1.00 77.19 202 LEU A O 1
ATOM 1545 N N . GLU A 1 203 ? -3.387 -4.630 -13.896 1.00 81.81 203 GLU A N 1
ATOM 1546 C CA . GLU A 1 203 ? -2.695 -3.439 -14.398 1.00 81.81 203 GLU A CA 1
ATOM 1547 C C . GLU A 1 203 ? -2.386 -3.549 -15.899 1.00 81.81 203 GLU A C 1
ATOM 1549 O O . GLU A 1 203 ? -2.540 -2.572 -16.639 1.00 81.81 203 GLU A O 1
ATOM 1554 N N . LEU A 1 204 ? -2.029 -4.748 -16.365 1.00 83.50 204 LEU A N 1
ATOM 1555 C CA . LEU A 1 204 ? -1.874 -5.083 -17.779 1.00 83.50 204 LEU A CA 1
ATOM 1556 C C . LEU A 1 204 ? -3.200 -4.975 -18.537 1.00 83.50 204 LEU A C 1
ATOM 1558 O O . LEU A 1 204 ? -3.252 -4.345 -19.594 1.00 83.50 204 LEU A O 1
ATOM 1562 N N . GLU A 1 205 ? -4.289 -5.524 -17.992 1.00 78.19 205 GLU A N 1
ATOM 1563 C CA . GLU A 1 205 ? -5.619 -5.417 -18.606 1.00 78.19 205 GLU A CA 1
ATOM 1564 C C . GLU A 1 205 ? -6.089 -3.956 -18.710 1.00 78.19 205 GLU A C 1
ATOM 1566 O O . GLU A 1 205 ? -6.681 -3.545 -19.713 1.00 78.19 205 GLU A O 1
ATOM 1571 N N . ARG A 1 206 ? -5.791 -3.147 -17.686 1.00 73.06 206 ARG A N 1
ATOM 1572 C CA . ARG A 1 206 ? -6.146 -1.722 -17.620 1.00 73.06 206 ARG A CA 1
ATOM 1573 C C . ARG A 1 206 ? -5.243 -0.821 -18.463 1.00 73.06 206 ARG A C 1
ATOM 1575 O O . ARG A 1 206 ? -5.549 0.361 -18.605 1.00 73.06 206 ARG A O 1
ATOM 1582 N N . GLY A 1 207 ? -4.154 -1.349 -19.021 1.00 76.00 207 GLY A N 1
ATOM 1583 C CA . GLY A 1 207 ? -3.200 -0.573 -19.812 1.00 76.00 207 GLY A CA 1
ATOM 1584 C C . GLY A 1 207 ? -2.338 0.378 -18.977 1.00 76.00 207 GLY A C 1
ATOM 1585 O O . GLY A 1 207 ? -1.887 1.400 -19.490 1.00 76.00 207 GLY A O 1
ATOM 1586 N N . VAL A 1 208 ? -2.107 0.069 -17.696 1.00 83.81 208 VAL A N 1
ATOM 1587 C CA . VAL A 1 208 ? -1.096 0.760 -16.874 1.00 83.81 208 VAL A CA 1
ATOM 1588 C C . VAL A 1 208 ? 0.298 0.478 -17.435 1.00 83.81 208 VAL A C 1
ATOM 1590 O O . VAL A 1 208 ? 1.106 1.398 -17.579 1.00 83.81 208 VAL A O 1
ATOM 1593 N N . TRP A 1 209 ? 0.526 -0.772 -17.839 1.00 91.00 209 TRP A N 1
ATOM 1594 C CA . TRP A 1 209 ? 1.751 -1.245 -18.474 1.00 91.00 209 TRP A CA 1
ATOM 1595 C C . TRP A 1 209 ? 1.461 -1.768 -19.877 1.00 91.00 209 TRP A C 1
ATOM 1597 O O . TRP A 1 209 ? 0.470 -2.463 -20.101 1.00 91.00 209 TRP A O 1
ATOM 1607 N N . VAL A 1 210 ? 2.353 -1.486 -20.824 1.00 90.44 210 VAL A N 1
ATOM 1608 C CA . VAL A 1 210 ? 2.369 -2.185 -22.115 1.00 90.44 210 VAL A CA 1
ATOM 1609 C C . VAL A 1 210 ? 3.348 -3.348 -22.012 1.00 90.44 210 VAL A C 1
ATOM 1611 O O . VAL A 1 210 ? 4.524 -3.149 -21.704 1.00 90.44 210 VAL A O 1
ATOM 1614 N N . HIS A 1 211 ? 2.862 -4.557 -22.289 1.00 93.38 211 HIS A N 1
ATOM 1615 C CA . HIS A 1 211 ? 3.636 -5.793 -22.184 1.00 93.38 211 HIS A CA 1
ATOM 1616 C C . HIS A 1 211 ? 4.344 -6.133 -23.486 1.00 93.38 211 HIS A C 1
ATOM 1618 O O . HIS A 1 211 ? 3.717 -6.286 -24.536 1.00 93.38 211 HIS A O 1
ATOM 1624 N N . LEU A 1 212 ? 5.663 -6.260 -23.416 1.00 92.94 212 LEU A N 1
ATOM 1625 C CA . LEU A 1 212 ? 6.540 -6.467 -24.556 1.00 92.94 212 LEU A CA 1
ATOM 1626 C C . LEU A 1 212 ? 7.442 -7.688 -24.346 1.00 92.94 212 LEU A C 1
ATOM 1628 O O . LEU A 1 212 ? 7.808 -8.049 -23.225 1.00 92.94 212 LEU A O 1
ATOM 1632 N N . ARG A 1 213 ? 7.884 -8.280 -25.457 1.00 91.69 213 ARG A N 1
ATOM 1633 C CA . ARG A 1 213 ? 8.906 -9.329 -25.492 1.00 91.69 213 ARG A CA 1
ATOM 1634 C C . ARG A 1 213 ? 9.994 -8.971 -26.494 1.00 91.69 213 ARG A C 1
ATOM 1636 O O . ARG A 1 213 ? 9.696 -8.587 -27.623 1.00 91.69 213 ARG A O 1
ATOM 1643 N N . ALA A 1 214 ? 11.251 -9.132 -26.089 1.00 89.56 214 ALA A N 1
ATOM 1644 C CA . ALA A 1 214 ? 12.400 -8.999 -26.977 1.00 89.56 214 ALA A CA 1
ATOM 1645 C C . ALA A 1 214 ? 12.765 -10.352 -27.607 1.00 89.56 214 ALA A C 1
ATOM 1647 O O . ALA A 1 214 ? 12.995 -11.330 -26.896 1.00 89.56 214 ALA A O 1
ATOM 1648 N N . HIS A 1 215 ? 12.867 -10.405 -28.936 1.00 87.00 215 HIS A N 1
ATOM 1649 C CA . HIS A 1 215 ? 13.275 -11.604 -29.688 1.00 87.00 215 HIS A CA 1
ATOM 1650 C C . HIS A 1 215 ? 14.643 -11.468 -30.370 1.00 87.00 215 HIS A C 1
ATOM 1652 O O . HIS A 1 215 ? 15.195 -12.462 -30.837 1.00 87.00 215 HIS A O 1
ATOM 1658 N N . SER A 1 216 ? 15.238 -10.274 -30.373 1.00 83.12 216 SER A N 1
ATOM 1659 C CA . SER A 1 216 ? 16.635 -10.043 -30.763 1.00 83.12 216 SER A CA 1
ATOM 1660 C C . SER A 1 216 ? 17.297 -9.014 -29.849 1.00 83.12 216 SER A C 1
ATOM 1662 O O . SER A 1 216 ? 16.635 -8.401 -29.019 1.00 83.12 216 SER A O 1
ATOM 1664 N N . ALA A 1 217 ? 18.616 -8.829 -29.965 1.00 76.38 217 ALA A N 1
ATOM 1665 C CA . ALA A 1 217 ? 19.333 -7.851 -29.149 1.00 76.38 217 ALA A CA 1
ATOM 1666 C C . ALA A 1 217 ? 18.881 -6.418 -29.480 1.00 76.38 217 ALA A C 1
ATOM 1668 O O . ALA A 1 217 ? 19.198 -5.895 -30.549 1.00 76.38 217 ALA A O 1
ATOM 1669 N N . VAL A 1 218 ? 18.139 -5.795 -28.558 1.00 69.62 218 VAL A N 1
ATOM 1670 C CA . VAL A 1 218 ? 17.456 -4.502 -28.764 1.00 69.62 218 VAL A CA 1
ATOM 1671 C C . VAL A 1 218 ? 18.076 -3.319 -28.013 1.00 69.62 218 VAL A C 1
ATOM 1673 O O . VAL A 1 218 ? 17.549 -2.215 -28.052 1.00 69.62 218 VAL A O 1
ATOM 1676 N N . GLY A 1 219 ? 19.246 -3.491 -27.393 1.00 78.75 219 GLY A N 1
ATOM 1677 C CA . GLY A 1 219 ? 19.950 -2.383 -26.733 1.00 78.75 219 GLY A CA 1
ATOM 1678 C C . GLY A 1 219 ? 19.099 -1.741 -25.632 1.00 78.75 219 GLY A C 1
ATOM 1679 O O . GLY A 1 219 ? 18.757 -0.562 -25.724 1.00 78.75 219 GLY A O 1
ATOM 1680 N N . LEU A 1 220 ? 18.733 -2.549 -24.631 1.00 84.56 220 LEU A N 1
ATOM 1681 C CA . LEU A 1 220 ? 17.870 -2.170 -23.500 1.00 84.56 220 LEU A CA 1
ATOM 1682 C C . LEU A 1 220 ? 18.615 -1.439 -22.376 1.00 84.56 220 LEU A C 1
ATOM 1684 O O . LEU A 1 220 ? 17.983 -0.926 -21.463 1.00 84.56 220 LEU A O 1
ATOM 1688 N N . LEU A 1 221 ? 19.947 -1.390 -22.444 1.00 84.12 221 LEU A N 1
ATOM 1689 C CA . LEU A 1 221 ? 20.790 -0.612 -21.541 1.00 84.12 221 LEU A CA 1
ATOM 1690 C C . LEU A 1 221 ? 21.175 0.698 -22.250 1.00 84.12 221 LEU A C 1
ATOM 1692 O O . LEU A 1 221 ? 22.120 0.689 -23.042 1.00 84.12 221 LEU A O 1
ATOM 1696 N N . PRO A 1 222 ? 20.429 1.801 -22.051 1.00 76.00 222 PRO A N 1
ATOM 1697 C CA . PRO A 1 222 ? 20.747 3.098 -22.654 1.00 76.00 222 PRO A CA 1
ATOM 1698 C C . PRO A 1 222 ? 22.012 3.677 -22.025 1.00 76.00 222 PRO A C 1
ATOM 1700 O O . PRO A 1 222 ? 22.241 3.435 -20.850 1.00 76.00 222 PRO A O 1
ATOM 1703 N N . ASN A 1 223 ? 22.812 4.479 -22.727 1.00 76.00 223 ASN A N 1
ATOM 1704 C CA . ASN A 1 223 ? 23.857 5.250 -22.038 1.00 76.00 223 ASN A CA 1
ATOM 1705 C C . ASN A 1 223 ? 23.218 6.269 -21.076 1.00 76.00 223 ASN A C 1
ATOM 1707 O O . ASN A 1 223 ? 22.043 6.592 -21.224 1.00 76.00 223 ASN A O 1
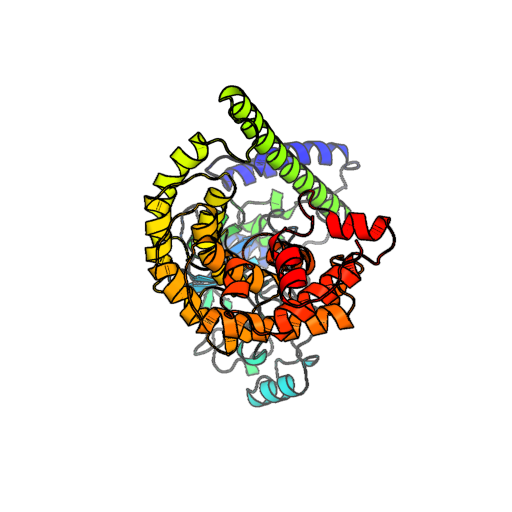ATOM 1711 N N . ASP A 1 224 ? 23.985 6.822 -20.132 1.00 69.69 224 ASP A N 1
ATOM 1712 C CA . ASP A 1 224 ? 23.463 7.773 -19.132 1.00 69.69 224 ASP A CA 1
ATOM 1713 C C . ASP A 1 224 ? 22.703 8.964 -19.757 1.00 69.69 224 ASP A C 1
ATOM 1715 O O . ASP A 1 224 ? 21.692 9.399 -19.216 1.00 69.69 224 ASP A O 1
ATOM 1719 N N . GLY A 1 225 ? 23.139 9.460 -20.923 1.00 66.44 225 GLY A N 1
ATOM 1720 C CA . GLY A 1 225 ? 22.456 10.540 -21.654 1.00 66.44 225 GLY A CA 1
ATOM 1721 C C . GLY A 1 225 ? 21.221 10.109 -22.460 1.00 66.44 225 GLY A C 1
ATOM 1722 O O . GLY A 1 225 ? 20.458 10.965 -22.897 1.00 66.44 225 GLY A O 1
ATOM 1723 N N . ASP A 1 226 ? 21.013 8.802 -22.638 1.00 72.81 226 ASP A N 1
ATOM 1724 C CA . ASP A 1 226 ? 19.943 8.203 -23.448 1.00 72.81 226 ASP A CA 1
ATOM 1725 C C . ASP A 1 226 ? 18.840 7.563 -22.577 1.00 72.81 226 ASP A C 1
ATOM 1727 O O . ASP A 1 226 ? 17.921 6.916 -23.082 1.00 72.81 226 ASP A O 1
ATOM 1731 N N . ALA A 1 227 ? 18.923 7.673 -21.248 1.00 71.88 227 ALA A N 1
ATOM 1732 C CA . ALA A 1 227 ? 17.967 7.015 -20.359 1.00 71.88 227 ALA A CA 1
ATOM 1733 C C . ALA A 1 227 ? 16.532 7.534 -20.577 1.00 71.88 227 ALA A C 1
ATOM 1735 O O . ALA A 1 227 ? 15.595 6.748 -20.717 1.00 71.88 227 ALA A O 1
ATOM 1736 N N . GLU A 1 228 ? 16.359 8.848 -20.723 1.00 67.75 228 GLU A N 1
ATOM 1737 C CA . GLU A 1 228 ? 15.043 9.436 -21.002 1.00 67.75 228 GLU A CA 1
ATOM 1738 C C . GLU A 1 228 ? 14.518 9.104 -22.407 1.00 67.75 228 GLU A C 1
ATOM 1740 O O . GLU A 1 228 ? 13.305 9.071 -22.627 1.00 67.75 228 GLU A O 1
ATOM 1745 N N . THR A 1 229 ? 15.405 8.819 -23.365 1.00 83.62 229 THR A N 1
ATOM 1746 C CA . THR A 1 229 ? 15.011 8.503 -24.745 1.00 83.62 229 THR A CA 1
ATOM 1747 C C . THR A 1 229 ? 14.594 7.046 -24.913 1.00 83.62 229 THR A C 1
ATOM 1749 O O . THR A 1 229 ? 13.779 6.764 -25.791 1.00 83.62 229 THR A O 1
ATOM 1752 N N . LEU A 1 230 ? 15.038 6.131 -24.036 1.00 87.94 230 LEU A N 1
ATOM 1753 C CA . LEU A 1 230 ? 14.682 4.709 -24.120 1.00 87.94 230 LEU A CA 1
ATOM 1754 C C . LEU A 1 230 ? 13.165 4.488 -24.137 1.00 87.94 230 LEU A C 1
ATOM 1756 O O . LEU A 1 230 ? 12.671 3.727 -24.964 1.00 87.94 230 LEU A O 1
ATOM 1760 N N . TRP A 1 231 ? 12.421 5.151 -23.249 1.00 90.62 231 TRP A N 1
ATOM 1761 C CA . TRP A 1 231 ? 10.967 4.984 -23.184 1.00 90.62 231 TRP A CA 1
ATOM 1762 C C . TRP A 1 231 ? 10.288 5.446 -24.484 1.00 90.62 231 TRP A C 1
ATOM 1764 O O . TRP A 1 231 ? 9.452 4.725 -25.030 1.00 90.62 231 TRP A O 1
ATOM 1774 N N . ASN A 1 232 ? 10.705 6.597 -25.029 1.00 87.44 232 ASN A N 1
ATOM 1775 C CA . ASN A 1 232 ? 10.177 7.128 -26.291 1.00 87.44 232 ASN A CA 1
ATOM 1776 C C . ASN A 1 232 ? 10.476 6.182 -27.461 1.00 87.44 232 ASN A C 1
ATOM 1778 O O . ASN A 1 232 ? 9.587 5.888 -28.261 1.00 87.44 232 ASN A O 1
ATOM 1782 N N . ASP A 1 233 ? 11.706 5.673 -27.530 1.00 86.50 233 ASP A N 1
ATOM 1783 C CA . ASP A 1 233 ? 12.145 4.763 -28.584 1.00 86.50 233 ASP A CA 1
ATOM 1784 C C . ASP A 1 233 ? 11.372 3.441 -28.547 1.00 86.50 233 ASP A C 1
ATOM 1786 O O . ASP A 1 233 ? 10.999 2.916 -29.595 1.00 86.50 233 ASP A O 1
ATOM 1790 N N . LEU A 1 234 ? 11.117 2.896 -27.351 1.00 88.19 234 LEU A N 1
ATOM 1791 C CA . LEU A 1 234 ? 10.344 1.666 -27.187 1.00 88.19 234 LEU A CA 1
ATOM 1792 C C . LEU A 1 234 ? 8.869 1.873 -27.526 1.00 88.19 234 LEU A C 1
ATOM 1794 O O . LEU A 1 234 ? 8.308 1.050 -28.246 1.00 88.19 234 LEU A O 1
ATOM 1798 N N . ALA A 1 235 ? 8.261 2.972 -27.069 1.00 85.75 235 ALA A N 1
ATOM 1799 C CA . ALA A 1 235 ? 6.885 3.317 -27.414 1.00 85.75 235 ALA A CA 1
ATOM 1800 C C . ALA A 1 235 ? 6.715 3.452 -28.937 1.00 85.75 235 ALA A C 1
ATOM 1802 O O . ALA A 1 235 ? 5.809 2.857 -29.522 1.00 85.75 235 ALA A O 1
ATOM 1803 N N . GLU A 1 236 ? 7.634 4.149 -29.610 1.00 85.81 236 GLU A N 1
ATOM 1804 C CA . GLU A 1 236 ? 7.619 4.252 -31.069 1.00 85.81 236 GLU A CA 1
ATOM 1805 C C . GLU A 1 236 ? 7.864 2.891 -31.744 1.00 85.81 236 GLU A C 1
ATOM 1807 O O . GLU A 1 236 ? 7.227 2.573 -32.751 1.00 85.81 236 GLU A O 1
ATOM 1812 N N . ALA A 1 237 ? 8.746 2.061 -31.175 1.00 83.25 237 ALA A N 1
ATOM 1813 C CA . ALA A 1 237 ? 9.087 0.755 -31.727 1.00 83.25 237 ALA A CA 1
ATOM 1814 C C . ALA A 1 237 ? 7.905 -0.217 -31.791 1.00 83.25 237 ALA A C 1
ATOM 1816 O O . ALA A 1 237 ? 7.857 -1.060 -32.685 1.00 83.25 237 ALA A O 1
ATOM 1817 N N . VAL A 1 238 ? 6.946 -0.075 -30.877 1.00 81.75 238 VAL A N 1
ATOM 1818 C CA . VAL A 1 238 ? 5.769 -0.948 -30.772 1.00 81.75 238 VAL A CA 1
ATOM 1819 C C . VAL A 1 238 ? 4.509 -0.323 -31.374 1.00 81.75 238 VAL A C 1
ATOM 1821 O O . VAL A 1 238 ? 3.409 -0.834 -31.188 1.00 81.75 238 VAL A O 1
ATOM 1824 N N . GLY A 1 239 ? 4.672 0.764 -32.135 1.00 78.88 239 GLY A N 1
ATOM 1825 C CA . GLY A 1 239 ? 3.590 1.434 -32.856 1.00 78.88 239 GLY A CA 1
ATOM 1826 C C . GLY A 1 239 ? 2.850 2.505 -32.055 1.00 78.88 239 GLY A C 1
ATOM 1827 O O . GLY A 1 239 ? 1.988 3.167 -32.618 1.00 78.88 239 GLY A O 1
ATOM 1828 N N . LEU A 1 240 ? 3.227 2.757 -30.798 1.00 79.88 240 LEU A N 1
ATOM 1829 C CA . LEU A 1 240 ? 2.626 3.775 -29.926 1.00 79.88 240 LEU A CA 1
ATOM 1830 C C . LEU A 1 240 ? 3.311 5.139 -30.127 1.00 79.88 240 LEU A C 1
ATOM 1832 O O . LEU A 1 240 ? 3.784 5.790 -29.195 1.00 79.88 240 LEU A O 1
ATOM 1836 N N . SER A 1 241 ? 3.405 5.579 -31.383 1.00 76.56 241 SER A N 1
ATOM 1837 C CA . SER A 1 241 ? 4.104 6.819 -31.774 1.00 76.56 241 SER A CA 1
ATOM 1838 C C . SER A 1 241 ? 3.507 8.093 -31.159 1.00 76.56 241 SER A C 1
ATOM 1840 O O . SER A 1 241 ? 4.174 9.122 -31.016 1.00 76.56 241 SER A O 1
ATOM 1842 N N . SER A 1 242 ? 2.243 8.037 -30.755 1.00 73.19 242 SER A N 1
ATOM 1843 C CA . SER A 1 242 ? 1.579 9.157 -30.095 1.00 73.19 242 SER A CA 1
ATOM 1844 C C . SER A 1 242 ? 1.986 9.270 -28.623 1.00 73.19 242 SER A C 1
ATOM 1846 O O . SER A 1 242 ? 1.919 10.350 -28.039 1.00 73.19 242 SER A O 1
ATOM 1848 N N . PHE A 1 243 ? 2.450 8.169 -28.025 1.00 79.31 243 PHE A N 1
ATOM 1849 C CA . PHE A 1 243 ? 2.981 8.145 -26.665 1.00 79.31 243 PHE A CA 1
ATOM 1850 C C . PHE A 1 243 ? 4.405 8.682 -26.623 1.00 79.31 243 PHE A C 1
ATOM 1852 O O . PHE A 1 243 ? 4.711 9.510 -25.768 1.00 79.31 243 PHE A O 1
ATOM 1859 N N . SER A 1 244 ? 5.252 8.292 -27.580 1.00 78.50 244 SER A N 1
ATOM 1860 C CA . SER A 1 244 ? 6.629 8.799 -27.667 1.00 78.50 244 SER A CA 1
ATOM 1861 C C . SER A 1 244 ? 6.694 10.316 -27.883 1.00 78.50 244 SER A C 1
ATOM 1863 O O . SER A 1 244 ? 7.629 10.974 -27.437 1.00 78.50 244 SER A O 1
ATOM 1865 N N . SER A 1 245 ? 5.675 10.889 -28.528 1.00 76.94 245 SER A N 1
ATOM 1866 C CA . SER A 1 245 ? 5.522 12.334 -28.737 1.00 76.94 245 SER A CA 1
ATOM 1867 C C . SER A 1 245 ? 4.621 13.019 -27.698 1.00 76.94 245 SER A C 1
ATOM 1869 O O . SER A 1 245 ? 4.288 14.198 -27.854 1.00 76.94 245 SER A O 1
ATOM 1871 N N . PHE A 1 246 ? 4.227 12.313 -26.631 1.00 78.38 246 PHE A N 1
ATOM 1872 C CA . PHE A 1 246 ? 3.327 12.848 -25.614 1.00 78.38 246 PHE A CA 1
ATOM 1873 C C . PHE A 1 246 ? 3.987 14.014 -24.855 1.00 78.38 246 PHE A C 1
ATOM 1875 O O . PHE A 1 246 ? 5.094 13.843 -24.319 1.00 78.38 246 PHE A O 1
ATOM 1882 N N . PRO A 1 247 ? 3.331 15.192 -24.786 1.00 78.50 247 PRO A N 1
ATOM 1883 C CA . PRO A 1 247 ? 3.927 16.396 -24.221 1.00 78.50 247 PRO A CA 1
ATOM 1884 C C . PRO A 1 247 ? 4.221 16.213 -22.736 1.00 78.50 247 PRO A C 1
ATOM 1886 O O . PRO A 1 247 ? 3.417 15.655 -21.991 1.00 78.50 247 PRO A O 1
ATOM 1889 N N . ARG A 1 248 ? 5.383 16.708 -22.317 1.00 81.12 248 ARG A N 1
ATOM 1890 C CA . ARG A 1 248 ? 5.910 16.567 -20.963 1.00 81.12 248 ARG A CA 1
ATOM 1891 C C . ARG A 1 248 ? 6.696 17.793 -20.548 1.00 81.12 248 ARG A C 1
ATOM 1893 O O . ARG A 1 248 ? 7.228 18.506 -21.396 1.00 81.12 248 ARG A O 1
ATOM 1900 N N . GLY A 1 249 ? 6.769 18.009 -19.243 1.00 83.06 249 GLY A N 1
ATOM 1901 C CA . GLY A 1 249 ? 7.512 19.105 -18.631 1.00 83.06 249 GLY A CA 1
ATOM 1902 C C . GLY A 1 249 ? 6.798 19.612 -17.382 1.00 83.06 249 GLY A C 1
ATOM 1903 O O . GLY A 1 249 ? 5.620 19.319 -17.215 1.00 83.06 249 GLY A O 1
ATOM 1904 N N . PRO A 1 250 ? 7.461 20.392 -16.514 1.00 82.44 250 PRO A N 1
ATOM 1905 C CA . PRO A 1 250 ? 6.915 20.760 -15.205 1.00 82.44 250 PRO A CA 1
ATOM 1906 C C . PRO A 1 250 ? 5.506 21.369 -15.261 1.00 82.44 250 PRO A C 1
ATOM 1908 O O . PRO A 1 250 ? 4.630 20.975 -14.495 1.00 82.44 250 PRO A O 1
ATOM 1911 N N . GLU A 1 251 ? 5.269 22.279 -16.211 1.00 82.50 251 GLU A N 1
ATOM 1912 C CA . GLU A 1 251 ? 3.969 22.938 -16.400 1.00 82.50 251 GLU A CA 1
ATOM 1913 C C . GLU A 1 251 ? 2.893 21.964 -16.901 1.00 82.50 251 GLU A C 1
ATOM 1915 O O . GLU A 1 251 ? 1.780 21.929 -16.378 1.00 82.50 251 GLU A O 1
ATOM 1920 N N . VAL A 1 252 ? 3.231 21.138 -17.896 1.00 80.62 252 VAL A N 1
ATOM 1921 C CA . VAL A 1 252 ? 2.309 20.147 -18.470 1.00 80.62 252 VAL A CA 1
ATOM 1922 C C . VAL A 1 252 ? 1.983 19.065 -17.442 1.00 80.62 252 VAL A C 1
ATOM 1924 O O . VAL A 1 252 ? 0.820 18.721 -17.263 1.00 80.62 252 VAL A O 1
ATOM 1927 N N . ASP A 1 253 ? 2.986 18.575 -16.721 1.00 83.31 253 ASP A N 1
ATOM 1928 C CA . ASP A 1 253 ? 2.849 17.543 -15.699 1.00 83.31 253 ASP A CA 1
ATOM 1929 C C . ASP A 1 253 ? 1.983 18.033 -14.534 1.00 83.31 253 ASP A C 1
ATOM 1931 O O . ASP A 1 253 ? 1.148 17.282 -14.032 1.00 83.31 253 ASP A O 1
ATOM 1935 N N . GLN A 1 254 ? 2.115 19.303 -14.135 1.00 83.50 254 GLN A N 1
ATOM 1936 C CA . GLN A 1 254 ? 1.246 19.902 -13.123 1.00 83.50 254 GLN A CA 1
ATOM 1937 C C . GLN A 1 254 ? -0.215 19.963 -13.588 1.00 83.50 254 GLN A C 1
ATOM 1939 O O . GLN A 1 254 ? -1.109 19.613 -12.818 1.00 83.50 254 GLN A O 1
ATOM 1944 N N . LEU A 1 255 ? -0.461 20.356 -14.842 1.00 79.44 255 LEU A N 1
ATOM 1945 C CA . LEU A 1 255 ? -1.807 20.368 -15.421 1.00 79.44 255 LEU A CA 1
ATOM 1946 C C . LEU A 1 255 ? -2.406 18.959 -15.507 1.00 79.44 255 LEU A C 1
ATOM 1948 O O . LEU A 1 255 ? -3.583 18.777 -15.199 1.00 79.44 255 LEU A O 1
ATOM 1952 N N . ILE A 1 256 ? -1.603 17.959 -15.893 1.00 78.06 256 ILE A N 1
ATOM 1953 C CA . ILE A 1 256 ? -2.030 16.554 -15.916 1.00 78.06 256 ILE A CA 1
ATOM 1954 C C . ILE A 1 256 ? -2.437 16.109 -14.510 1.00 78.06 256 ILE A C 1
ATOM 1956 O O . ILE A 1 256 ? -3.539 15.592 -14.332 1.00 78.06 256 ILE A O 1
ATOM 1960 N N . LYS A 1 257 ? -1.571 16.332 -13.513 1.00 80.00 257 LYS A N 1
ATOM 1961 C CA . LYS A 1 257 ? -1.821 15.943 -12.118 1.00 80.00 257 LYS A CA 1
ATOM 1962 C C . LYS A 1 257 ? -3.097 16.581 -11.576 1.00 80.00 257 LYS A C 1
ATOM 1964 O O . LYS A 1 257 ? -3.958 15.869 -11.077 1.00 80.00 257 LYS A O 1
ATOM 1969 N N . GLN A 1 258 ? -3.263 17.892 -11.763 1.00 79.69 258 GLN A N 1
ATOM 1970 C CA . GLN A 1 258 ? -4.475 18.608 -11.351 1.00 79.69 258 GLN A CA 1
ATOM 1971 C C . GLN A 1 258 ? -5.734 18.014 -11.980 1.00 79.69 258 GLN A C 1
ATOM 1973 O O . GLN A 1 258 ? -6.726 17.805 -11.289 1.00 79.69 258 GLN A O 1
ATOM 1978 N N . HIS A 1 259 ? -5.698 17.706 -13.277 1.00 76.12 259 HIS A N 1
ATOM 1979 C CA . HIS A 1 259 ? -6.866 17.159 -13.955 1.00 76.12 259 HIS A CA 1
ATOM 1980 C C . HIS A 1 259 ? -7.198 15.730 -13.510 1.00 76.12 259 HIS A C 1
ATOM 1982 O O . HIS A 1 259 ? -8.371 15.398 -13.355 1.00 76.12 259 HIS A O 1
ATOM 1988 N N . LEU A 1 260 ? -6.184 14.888 -13.292 1.00 72.94 260 LEU A N 1
ATOM 1989 C CA . LEU A 1 260 ? -6.376 13.540 -12.755 1.00 72.94 260 LEU A CA 1
ATOM 1990 C C . LEU A 1 260 ? -6.934 13.582 -11.327 1.00 72.94 260 LEU A C 1
ATOM 1992 O O . LEU A 1 260 ? -7.849 12.818 -11.016 1.00 72.94 260 LEU A O 1
ATOM 1996 N N . ASP A 1 261 ? -6.455 14.507 -10.493 1.00 72.81 261 ASP A N 1
ATOM 1997 C CA . ASP A 1 261 ? -6.977 14.727 -9.141 1.00 72.81 261 ASP A CA 1
ATOM 1998 C C . ASP A 1 261 ? -8.436 15.205 -9.171 1.00 72.81 261 ASP A C 1
ATOM 2000 O O . ASP A 1 261 ? -9.283 14.668 -8.457 1.00 72.81 261 ASP A O 1
ATOM 2004 N N . GLU A 1 262 ? -8.755 16.194 -10.012 1.00 73.19 262 GLU A N 1
ATOM 2005 C CA . GLU A 1 262 ? -10.121 16.695 -10.209 1.00 73.19 262 GLU A CA 1
ATOM 2006 C C . GLU A 1 262 ? -11.060 15.596 -10.707 1.00 73.19 262 GLU A C 1
ATOM 2008 O O . GLU A 1 262 ? -12.163 15.447 -10.184 1.00 73.19 262 GLU A O 1
ATOM 2013 N N . HIS A 1 263 ? -10.625 14.806 -11.691 1.00 71.81 263 HIS A N 1
ATOM 2014 C CA . HIS A 1 263 ? -11.417 13.707 -12.228 1.00 71.81 263 HIS A CA 1
ATOM 2015 C C . HIS A 1 263 ? -11.661 12.625 -11.174 1.00 71.81 263 HIS A C 1
ATOM 2017 O O . HIS A 1 263 ? -12.795 12.183 -11.015 1.00 71.81 263 HIS A O 1
ATOM 2023 N N . SER A 1 264 ? -10.630 12.247 -10.415 1.00 63.16 264 SER A N 1
ATOM 2024 C CA . SER A 1 264 ? -10.751 11.259 -9.338 1.00 63.16 264 SER A CA 1
ATOM 2025 C C . SER A 1 264 ? -11.717 11.738 -8.253 1.00 63.16 264 SER A C 1
ATOM 2027 O O . SER A 1 264 ? -12.589 10.985 -7.824 1.00 63.16 264 SER A O 1
ATOM 2029 N N . ARG A 1 265 ? -11.633 13.017 -7.854 1.00 66.12 265 ARG A N 1
ATOM 2030 C CA . ARG A 1 265 ? -12.593 13.627 -6.918 1.00 66.12 265 ARG A CA 1
ATOM 2031 C C . ARG A 1 265 ? -14.007 13.628 -7.476 1.00 66.12 265 ARG A C 1
ATOM 2033 O O . ARG A 1 265 ? -14.918 13.212 -6.773 1.00 66.12 265 ARG A O 1
ATOM 2040 N N . TRP A 1 266 ? -14.184 14.037 -8.730 1.00 74.12 266 TRP A N 1
ATOM 2041 C CA . TRP A 1 266 ? -15.490 14.039 -9.382 1.00 74.12 266 TRP A CA 1
ATOM 2042 C C . TRP A 1 266 ? -16.089 12.632 -9.473 1.00 74.12 266 TRP A C 1
ATOM 2044 O O . TRP A 1 266 ? -17.279 12.465 -9.240 1.00 74.12 266 TRP A O 1
ATOM 2054 N N . GLN A 1 267 ? -15.286 11.604 -9.761 1.00 57.97 267 GLN A N 1
ATOM 2055 C CA . GLN A 1 267 ? -15.757 10.217 -9.768 1.00 57.97 267 GLN A CA 1
ATOM 2056 C C . GLN A 1 267 ? -16.194 9.761 -8.380 1.00 57.97 267 GLN A C 1
ATOM 2058 O O . GLN A 1 267 ? -17.266 9.178 -8.249 1.00 57.97 267 GLN A O 1
ATOM 2063 N N . ILE A 1 268 ? -15.400 10.054 -7.347 1.00 57.28 268 ILE A N 1
ATOM 2064 C CA . ILE A 1 268 ? -15.770 9.766 -5.959 1.00 57.28 268 ILE A CA 1
ATOM 2065 C C . ILE A 1 268 ? -17.081 10.478 -5.619 1.00 57.28 268 ILE A C 1
ATOM 2067 O O . ILE A 1 268 ? -18.006 9.844 -5.128 1.00 57.28 268 ILE A O 1
ATOM 2071 N N . GLU A 1 269 ? -17.199 11.769 -5.926 1.00 65.38 269 GLU A N 1
ATOM 2072 C CA . GLU A 1 269 ? -18.415 12.549 -5.691 1.00 65.38 269 GLU A CA 1
ATOM 2073 C C . GLU A 1 269 ? -19.614 12.006 -6.473 1.00 65.38 269 GLU A C 1
ATOM 2075 O O . GLU A 1 269 ? -20.689 11.892 -5.903 1.00 65.38 269 GLU A O 1
ATOM 2080 N N . SER A 1 270 ? -19.441 11.609 -7.734 1.00 61.91 270 SER A N 1
ATOM 2081 C CA . SER A 1 270 ? -20.502 11.025 -8.559 1.00 61.91 270 SER A CA 1
ATOM 2082 C C . SER A 1 270 ? -20.953 9.665 -8.035 1.00 61.91 270 SER A C 1
ATOM 2084 O O . SER A 1 270 ? -22.148 9.390 -8.039 1.00 61.91 270 SER A O 1
ATOM 2086 N N . ILE A 1 271 ? -20.024 8.817 -7.584 1.00 59.53 271 ILE A N 1
ATOM 2087 C CA . ILE A 1 271 ? -20.346 7.530 -6.956 1.00 59.53 271 ILE A CA 1
ATOM 2088 C C . ILE A 1 271 ? -21.082 7.775 -5.639 1.00 59.53 271 ILE A C 1
ATOM 2090 O O . ILE A 1 271 ? -22.084 7.122 -5.365 1.00 59.53 271 ILE A O 1
ATOM 2094 N N . LEU A 1 272 ? -20.620 8.737 -4.835 1.00 55.12 272 LEU A N 1
ATOM 2095 C CA . LEU A 1 272 ? -21.273 9.112 -3.583 1.00 55.12 272 LEU A CA 1
ATOM 2096 C C . LEU A 1 272 ? -22.663 9.707 -3.819 1.00 55.12 272 LEU A C 1
ATOM 2098 O O . LEU A 1 272 ? -23.569 9.432 -3.040 1.00 55.12 272 LEU A O 1
ATOM 2102 N N . GLU A 1 273 ? -22.849 10.508 -4.865 1.00 67.12 273 GLU A N 1
ATOM 2103 C CA . GLU A 1 273 ? -24.140 11.100 -5.208 1.00 67.12 273 GLU A CA 1
ATOM 2104 C C . GLU A 1 273 ? -25.105 10.044 -5.746 1.00 67.12 273 GLU A C 1
ATOM 2106 O O . GLU A 1 273 ? -26.233 9.965 -5.273 1.00 67.12 273 GLU A O 1
ATOM 2111 N N . GLN A 1 274 ? -24.641 9.147 -6.619 1.00 63.72 274 GLN A N 1
ATOM 2112 C CA . GLN A 1 274 ? -25.429 7.998 -7.063 1.00 63.72 274 GLN A CA 1
ATOM 2113 C C . GLN A 1 274 ? -25.828 7.111 -5.872 1.00 63.72 274 GLN A C 1
ATOM 2115 O O . GLN A 1 274 ? -26.994 6.751 -5.728 1.00 63.72 274 GLN A O 1
ATOM 2120 N N . ALA A 1 275 ? -24.893 6.839 -4.958 1.00 51.62 275 ALA A N 1
ATOM 2121 C CA . ALA A 1 275 ? -25.180 6.105 -3.731 1.00 51.62 275 ALA A CA 1
ATOM 2122 C C . ALA A 1 275 ? -26.183 6.852 -2.832 1.00 51.62 275 ALA A C 1
ATOM 2124 O O . ALA A 1 275 ? -27.031 6.224 -2.204 1.00 51.62 275 ALA A O 1
ATOM 2125 N N . ARG A 1 276 ? -26.142 8.192 -2.768 1.00 58.31 276 ARG A N 1
ATOM 2126 C CA . ARG A 1 276 ? -27.129 9.008 -2.032 1.00 58.31 276 ARG A CA 1
ATOM 2127 C C . ARG A 1 276 ? -28.509 8.970 -2.675 1.00 58.31 276 ARG A C 1
ATOM 2129 O O . ARG A 1 276 ? -29.489 8.856 -1.944 1.00 58.31 276 ARG A O 1
ATOM 2136 N N . GLU A 1 277 ? -28.598 9.068 -3.996 1.00 61.94 277 GLU A N 1
ATOM 2137 C CA . GLU A 1 277 ? -29.859 8.981 -4.739 1.00 61.94 277 GLU A CA 1
ATOM 2138 C C . GLU A 1 277 ? -30.500 7.599 -4.567 1.00 61.94 277 GLU A C 1
ATOM 2140 O O . GLU A 1 277 ? -31.690 7.499 -4.255 1.00 61.94 277 GLU A O 1
ATOM 2145 N N . GLU A 1 278 ? -29.698 6.536 -4.657 1.00 53.69 278 GLU A N 1
ATOM 2146 C CA . GLU A 1 278 ? -30.124 5.164 -4.376 1.00 53.69 278 GLU A CA 1
ATOM 2147 C C . GLU A 1 278 ? -30.548 5.007 -2.903 1.00 53.69 278 GLU A C 1
ATOM 2149 O O . GLU A 1 278 ? -31.626 4.475 -2.629 1.00 53.69 278 GLU A O 1
ATOM 2154 N N . ASN A 1 279 ? -29.797 5.560 -1.945 1.00 49.16 279 ASN A N 1
ATOM 2155 C CA . ASN A 1 279 ? -30.165 5.557 -0.523 1.00 49.16 279 ASN A CA 1
ATOM 2156 C C . ASN A 1 279 ? -31.479 6.314 -0.246 1.00 49.16 279 ASN A C 1
ATOM 2158 O O . ASN A 1 279 ? -32.292 5.863 0.566 1.00 49.16 279 ASN A O 1
ATOM 2162 N N . HIS A 1 280 ? -31.716 7.443 -0.923 1.00 54.66 280 HIS A N 1
ATOM 2163 C CA . HIS A 1 280 ? -32.954 8.218 -0.817 1.00 54.66 280 HIS A CA 1
ATOM 2164 C C . HIS A 1 280 ? -34.156 7.472 -1.408 1.00 54.66 280 HIS A C 1
ATOM 2166 O O . HIS A 1 280 ? -35.229 7.486 -0.802 1.00 54.66 280 HIS A O 1
ATOM 2172 N N . ALA A 1 281 ? -33.981 6.789 -2.543 1.00 53.56 281 ALA A N 1
ATOM 2173 C CA . ALA A 1 281 ? -35.026 5.974 -3.164 1.00 53.56 281 ALA A CA 1
ATOM 2174 C C . ALA A 1 281 ? -35.449 4.780 -2.286 1.00 53.56 281 ALA A C 1
ATOM 2176 O O . ALA A 1 281 ? -36.622 4.407 -2.286 1.00 53.56 281 ALA A O 1
ATOM 2177 N N . HIS A 1 282 ? -34.525 4.231 -1.490 1.00 48.88 282 HIS A N 1
ATOM 2178 C CA . HIS A 1 282 ? -34.768 3.093 -0.593 1.00 48.88 282 HIS A CA 1
ATOM 2179 C C . HIS A 1 282 ? -35.093 3.507 0.859 1.00 48.88 282 HIS A C 1
ATOM 2181 O O . HIS A 1 282 ? -35.185 2.658 1.743 1.00 48.88 282 HIS A O 1
ATOM 2187 N N . GLY A 1 283 ? -35.296 4.804 1.133 1.00 43.84 283 GLY A N 1
ATOM 2188 C CA . GLY A 1 283 ? -35.696 5.301 2.458 1.00 43.84 283 GLY A CA 1
ATOM 2189 C C . GLY A 1 283 ? -34.620 5.167 3.545 1.00 43.84 283 GLY A C 1
ATOM 2190 O O . GLY A 1 283 ? -34.936 5.204 4.736 1.00 43.84 283 GLY A O 1
ATOM 2191 N N . CYS A 1 284 ? -33.351 5.014 3.159 1.00 44.94 284 CYS A N 1
ATOM 2192 C CA . CYS A 1 284 ? -32.248 4.764 4.078 1.00 44.94 284 CYS A CA 1
ATOM 2193 C C . CYS A 1 284 ? -31.666 6.097 4.575 1.00 44.94 284 CYS A C 1
ATOM 2195 O O . CYS A 1 284 ? -30.812 6.714 3.939 1.00 44.94 284 CYS A O 1
ATOM 2197 N N . ALA A 1 285 ? -32.151 6.577 5.721 1.00 46.72 285 ALA A N 1
ATOM 2198 C CA . ALA A 1 285 ? -31.620 7.778 6.354 1.00 46.72 285 ALA A CA 1
ATOM 2199 C C . ALA A 1 285 ? -30.266 7.474 7.029 1.00 46.72 285 ALA A C 1
ATOM 2201 O O . ALA A 1 285 ? -30.211 6.817 8.065 1.00 46.72 285 ALA A O 1
ATOM 2202 N N . SER A 1 286 ? -29.189 8.013 6.448 1.00 49.03 286 SER A N 1
ATOM 2203 C CA . SER A 1 286 ? -27.807 8.091 6.963 1.00 49.03 286 SER A CA 1
ATOM 2204 C C . SER A 1 286 ? -26.990 6.785 7.030 1.00 49.03 286 SER A C 1
ATOM 2206 O O . SER A 1 286 ? -27.024 6.049 8.011 1.00 49.03 286 SER A O 1
ATOM 2208 N N . GLY A 1 287 ? -26.162 6.551 6.004 1.00 50.38 287 GLY A N 1
ATOM 2209 C CA . GLY A 1 287 ? -25.108 5.528 5.977 1.00 50.38 287 GLY A CA 1
ATOM 2210 C C . GLY A 1 287 ? -24.356 5.522 4.639 1.00 50.38 287 GLY A C 1
ATOM 2211 O O . GLY A 1 287 ? -24.950 5.822 3.609 1.00 50.38 287 GLY A O 1
ATOM 2212 N N . PHE A 1 288 ? -23.050 5.221 4.658 1.00 54.03 288 PHE A N 1
ATOM 2213 C CA . PHE A 1 288 ? -22.159 5.152 3.479 1.00 54.03 288 PHE A CA 1
ATOM 2214 C C . PHE A 1 288 ? -22.627 4.125 2.427 1.00 54.03 288 PHE A C 1
ATOM 2216 O O . PHE A 1 288 ? -22.348 4.303 1.247 1.00 54.03 288 PHE A O 1
ATOM 2223 N N . ALA A 1 289 ? -23.405 3.115 2.833 1.00 63.94 289 ALA A N 1
ATOM 2224 C CA . ALA A 1 289 ? -24.132 2.225 1.933 1.00 63.94 289 ALA A CA 1
ATOM 2225 C C . ALA A 1 289 ? -25.480 1.809 2.555 1.00 63.94 289 ALA A C 1
ATOM 2227 O O . ALA A 1 289 ? -25.576 1.676 3.781 1.00 63.94 289 ALA A O 1
ATOM 2228 N N . CYS A 1 290 ? -26.518 1.616 1.733 1.00 64.12 290 CYS A N 1
ATOM 2229 C CA . CYS A 1 290 ? -27.785 1.036 2.184 1.00 64.12 290 CYS A CA 1
ATOM 2230 C C . CYS A 1 290 ? -27.608 -0.432 2.583 1.00 64.12 290 CYS A C 1
ATOM 2232 O O . CYS A 1 290 ? -26.628 -1.093 2.235 1.00 64.12 290 CYS A O 1
ATOM 2234 N N . ARG A 1 291 ? -28.600 -0.967 3.297 1.00 70.50 291 ARG A N 1
ATOM 2235 C CA . ARG A 1 291 ? -28.633 -2.380 3.690 1.00 70.50 291 ARG A CA 1
ATOM 2236 C C . ARG A 1 291 ? -28.498 -3.325 2.488 1.00 70.50 291 ARG A C 1
ATOM 2238 O O . ARG A 1 291 ? -27.751 -4.293 2.578 1.00 70.50 291 ARG A O 1
ATOM 2245 N N . ASP A 1 292 ? -29.112 -2.971 1.360 1.00 72.50 292 ASP A N 1
ATOM 2246 C CA . ASP A 1 292 ? -29.107 -3.773 0.131 1.00 72.50 292 ASP A CA 1
ATOM 2247 C C . ASP A 1 292 ? -27.696 -3.960 -0.452 1.00 72.50 292 ASP A C 1
ATOM 2249 O O . ASP A 1 292 ? -27.370 -5.033 -0.960 1.00 72.50 292 ASP A O 1
ATOM 2253 N N . PHE A 1 293 ? -26.820 -2.954 -0.330 1.00 80.69 293 PHE A N 1
ATOM 2254 C CA . PHE A 1 293 ? -25.414 -3.081 -0.725 1.00 80.69 293 PHE A CA 1
ATOM 2255 C C . PHE A 1 293 ? -24.716 -4.193 0.064 1.00 80.69 293 PHE A C 1
ATOM 2257 O O . PHE A 1 293 ? -24.040 -5.040 -0.517 1.00 80.69 293 PHE A O 1
ATOM 2264 N N . TYR A 1 294 ? -24.902 -4.219 1.385 1.00 84.12 294 TYR A N 1
ATOM 2265 C CA . TYR A 1 294 ? -24.286 -5.232 2.239 1.00 84.12 294 TYR A CA 1
ATOM 2266 C C . TYR A 1 294 ? -24.920 -6.613 2.057 1.00 84.12 294 TYR A C 1
ATOM 2268 O O . TYR A 1 294 ? -24.202 -7.612 2.116 1.00 84.12 294 TYR A O 1
ATOM 2276 N N . ASP A 1 295 ? -26.223 -6.671 1.778 1.00 79.44 295 ASP A N 1
ATOM 2277 C CA . ASP A 1 295 ? -26.926 -7.918 1.468 1.00 79.44 295 ASP A CA 1
ATOM 2278 C C . ASP A 1 295 ? -26.404 -8.548 0.155 1.00 79.44 295 ASP A C 1
ATOM 2280 O O . ASP A 1 295 ? -26.333 -9.773 0.044 1.00 79.44 295 ASP A O 1
ATOM 2284 N N . LEU A 1 296 ? -25.958 -7.735 -0.816 1.00 82.81 296 LEU A N 1
ATOM 2285 C CA . LEU A 1 296 ? -25.282 -8.202 -2.037 1.00 82.81 296 LEU A CA 1
ATOM 2286 C C . LEU A 1 296 ? -23.788 -8.494 -1.834 1.00 82.81 296 LEU A C 1
ATOM 2288 O O . LEU A 1 296 ? -23.249 -9.420 -2.444 1.00 82.81 296 LEU A O 1
ATOM 2292 N N . LEU A 1 297 ? -23.108 -7.710 -0.997 1.00 85.44 297 LEU A N 1
ATOM 2293 C CA . LEU A 1 297 ? -21.670 -7.833 -0.765 1.00 85.44 297 LEU A CA 1
ATOM 2294 C C . LEU A 1 297 ? -21.322 -9.058 0.090 1.00 85.44 297 LEU A C 1
ATOM 2296 O O . LEU A 1 297 ? -20.342 -9.742 -0.202 1.00 85.44 297 LEU A O 1
ATOM 2300 N N . ALA A 1 298 ? -22.107 -9.357 1.129 1.00 87.38 298 ALA A N 1
ATOM 2301 C CA . ALA A 1 298 ? -21.800 -10.440 2.063 1.00 87.38 298 ALA A CA 1
ATOM 2302 C C . ALA A 1 298 ? -21.627 -11.814 1.380 1.00 87.38 298 ALA A C 1
ATOM 2304 O O . ALA A 1 298 ? -20.610 -12.459 1.642 1.00 87.38 298 ALA A O 1
ATOM 2305 N N . PRO A 1 299 ? -22.510 -12.263 0.460 1.00 84.25 299 PRO A N 1
ATOM 2306 C CA . PRO A 1 299 ? -22.316 -13.526 -0.256 1.00 84.25 299 PRO A CA 1
ATOM 2307 C C . PRO A 1 299 ? -21.037 -13.564 -1.106 1.00 84.25 299 PRO A C 1
ATOM 2309 O O . PRO A 1 299 ? -20.373 -14.599 -1.173 1.00 84.25 299 PRO A O 1
ATOM 2312 N N . LEU A 1 300 ? -20.670 -12.442 -1.735 1.00 86.38 300 LEU A N 1
ATOM 2313 C CA . LEU A 1 300 ? -19.454 -12.341 -2.548 1.00 86.38 300 LEU A CA 1
ATOM 2314 C C . LEU A 1 300 ? -18.196 -12.426 -1.678 1.00 86.38 300 LEU A C 1
ATOM 2316 O O . LEU A 1 300 ? -17.257 -13.144 -2.022 1.00 86.38 300 LEU A O 1
ATOM 2320 N N . LEU A 1 301 ? -18.196 -11.740 -0.532 1.00 86.44 301 LEU A N 1
ATOM 2321 C CA . LEU A 1 301 ? -17.099 -11.815 0.432 1.00 86.44 301 LEU A CA 1
ATOM 2322 C C . LEU A 1 301 ? -16.977 -13.208 1.041 1.00 86.44 301 LEU A C 1
ATOM 2324 O O . LEU A 1 301 ? -15.870 -13.711 1.168 1.00 86.44 301 LEU A O 1
ATOM 2328 N N . LEU A 1 302 ? -18.093 -13.864 1.361 1.00 89.19 302 LEU A N 1
ATOM 2329 C CA . LEU A 1 302 ? -18.092 -15.242 1.851 1.00 89.19 302 LEU A CA 1
ATOM 2330 C C . LEU A 1 302 ? -17.460 -16.208 0.847 1.00 89.19 302 LEU A C 1
ATOM 2332 O O . LEU A 1 302 ? -16.650 -17.048 1.233 1.00 89.19 302 LEU A O 1
ATOM 2336 N N . GLN A 1 303 ? -17.779 -16.060 -0.441 1.00 87.31 303 GLN A N 1
ATOM 2337 C CA . GLN A 1 303 ? -17.175 -16.869 -1.499 1.00 87.31 303 GLN A CA 1
ATOM 2338 C C . GLN A 1 303 ? -15.661 -16.641 -1.609 1.00 87.31 303 GLN A C 1
ATOM 2340 O O . GLN A 1 303 ? -14.921 -17.583 -1.887 1.00 87.31 303 GLN A O 1
ATOM 2345 N N . ARG A 1 304 ? -15.209 -15.400 -1.408 1.00 86.06 304 ARG A N 1
ATOM 2346 C CA . ARG A 1 304 ? -13.807 -14.993 -1.571 1.00 86.06 304 ARG A CA 1
ATOM 2347 C C . ARG A 1 304 ? -12.996 -15.026 -0.279 1.00 86.06 304 ARG A C 1
ATOM 2349 O O . ARG A 1 304 ? -11.789 -14.858 -0.347 1.00 86.06 304 ARG A O 1
ATOM 2356 N N . MET A 1 305 ? -13.608 -15.293 0.876 1.00 88.06 305 MET A N 1
ATOM 2357 C CA . MET A 1 305 ? -12.941 -15.273 2.185 1.00 88.06 305 MET A CA 1
ATOM 2358 C C . MET A 1 305 ? -11.627 -16.078 2.243 1.00 88.06 305 MET A C 1
ATOM 2360 O O . MET A 1 305 ? -10.681 -15.592 2.856 1.00 88.06 305 MET A O 1
ATOM 2364 N N . PRO A 1 306 ? -11.498 -17.258 1.597 1.00 83.81 306 PRO A N 1
ATOM 2365 C CA . PRO A 1 306 ? -10.227 -17.989 1.576 1.00 83.81 306 PRO A CA 1
ATOM 2366 C C . PRO A 1 306 ? -9.093 -17.275 0.820 1.00 83.81 306 PRO A C 1
ATOM 2368 O O . PRO A 1 306 ? -7.928 -17.537 1.099 1.00 83.81 306 PRO A O 1
ATOM 2371 N N . GLU A 1 307 ? -9.431 -16.406 -0.136 1.00 81.75 307 GLU A N 1
ATOM 2372 C CA . GLU A 1 307 ? -8.493 -15.631 -0.964 1.00 81.75 307 GLU A CA 1
ATOM 2373 C C . GLU A 1 307 ? -8.120 -14.293 -0.307 1.00 81.75 307 GLU A C 1
ATOM 2375 O O . GLU A 1 307 ? -7.118 -13.685 -0.667 1.00 81.75 307 GLU A O 1
ATOM 2380 N N . ILE A 1 308 ? -8.917 -13.826 0.660 1.00 81.25 308 ILE A N 1
ATOM 2381 C CA . ILE A 1 308 ? -8.682 -12.557 1.345 1.00 81.25 308 ILE A CA 1
ATOM 2382 C C . ILE A 1 308 ? -7.615 -12.764 2.423 1.00 81.25 308 ILE A C 1
ATOM 2384 O O . ILE A 1 308 ? -7.718 -13.640 3.291 1.00 81.25 308 ILE A O 1
ATOM 2388 N N . HIS A 1 309 ? -6.586 -11.924 2.376 1.00 79.06 309 HIS A N 1
ATOM 2389 C CA . HIS A 1 309 ? -5.524 -11.923 3.366 1.00 79.06 309 HIS A CA 1
ATOM 2390 C C . HIS A 1 309 ? -6.064 -11.484 4.752 1.00 79.06 309 HIS A C 1
ATOM 2392 O O . HIS A 1 309 ? -6.920 -10.593 4.843 1.00 79.06 309 HIS A O 1
ATOM 2398 N N . PRO A 1 310 ? -5.633 -12.105 5.866 1.00 72.75 310 PRO A N 1
ATOM 2399 C CA . PRO A 1 310 ? -6.147 -11.766 7.191 1.00 72.75 310 PRO A CA 1
ATOM 2400 C C . PRO A 1 310 ? -5.603 -10.420 7.684 1.00 72.75 310 PRO A C 1
ATOM 2402 O O . PRO A 1 310 ? -6.320 -9.704 8.385 1.00 72.75 310 PRO A O 1
ATOM 2405 N N . ILE A 1 311 ? -4.385 -10.059 7.265 1.00 68.56 311 ILE A N 1
ATOM 2406 C CA . ILE A 1 311 ? -3.685 -8.806 7.589 1.00 68.56 311 ILE A CA 1
ATOM 2407 C C . ILE A 1 311 ? -3.921 -7.766 6.483 1.00 68.56 311 ILE A C 1
ATOM 2409 O O . ILE A 1 311 ? -3.940 -8.128 5.307 1.00 68.56 311 ILE A O 1
ATOM 2413 N N . CYS A 1 312 ? -4.017 -6.481 6.837 1.00 56.28 312 CYS A N 1
ATOM 2414 C CA . CYS A 1 312 ? -3.761 -5.392 5.889 1.00 56.28 312 CYS A CA 1
ATOM 2415 C C . CYS A 1 312 ? -2.249 -5.268 5.650 1.00 56.28 312 CYS A C 1
ATOM 2417 O O . CYS A 1 312 ? -1.537 -4.849 6.557 1.00 56.28 312 CYS A O 1
ATOM 2419 N N . GLY A 1 313 ? -1.758 -5.600 4.456 1.00 47.03 313 GLY A N 1
ATOM 2420 C CA . GLY A 1 313 ? -0.428 -5.152 4.028 1.00 47.03 313 GLY A CA 1
ATOM 2421 C C . GLY A 1 313 ? -0.439 -3.662 3.664 1.00 47.03 313 GLY A C 1
ATOM 2422 O O . GLY A 1 313 ? -1.492 -3.117 3.333 1.00 47.03 313 GLY A O 1
ATOM 2423 N N . GLU A 1 314 ? 0.724 -3.004 3.679 1.00 39.72 314 GLU A N 1
ATOM 2424 C CA . GLU A 1 314 ? 0.880 -1.582 3.305 1.00 39.72 314 GLU A CA 1
ATOM 2425 C C . GLU A 1 314 ? 0.402 -1.257 1.874 1.00 39.72 314 GLU A C 1
ATOM 2427 O O . GLU A 1 314 ? 0.128 -0.099 1.557 1.00 39.72 314 GLU A O 1
ATOM 2432 N N . THR A 1 315 ? 0.258 -2.269 1.013 1.00 37.34 315 THR A N 1
ATOM 2433 C CA . THR A 1 315 ? -0.067 -2.130 -0.414 1.00 37.34 315 THR A CA 1
ATOM 2434 C C . THR A 1 315 ? -1.398 -2.767 -0.836 1.00 37.34 315 THR A C 1
ATOM 2436 O O . THR A 1 315 ? -1.790 -2.620 -1.995 1.00 37.34 315 THR A O 1
ATOM 2439 N N . GLU A 1 316 ? -2.144 -3.419 0.067 1.00 44.81 316 GLU A N 1
ATOM 2440 C CA . GLU A 1 316 ? -3.386 -4.131 -0.276 1.00 44.81 316 GLU A CA 1
ATOM 2441 C C . GLU A 1 316 ? -4.648 -3.502 0.335 1.00 44.81 316 GLU A C 1
ATOM 2443 O O . GLU A 1 316 ? -4.681 -3.022 1.469 1.00 44.81 316 GLU A O 1
ATOM 2448 N N . VAL A 1 317 ? -5.739 -3.527 -0.436 1.00 44.38 317 VAL A N 1
ATOM 2449 C CA . VAL A 1 317 ? -7.049 -3.009 -0.026 1.00 44.38 317 VAL A CA 1
ATOM 2450 C C . VAL A 1 317 ? -7.689 -3.961 0.996 1.00 44.38 317 VAL A C 1
ATOM 2452 O O . VAL A 1 317 ? -8.418 -4.871 0.625 1.00 44.38 317 VAL A O 1
ATOM 2455 N N . GLY A 1 318 ? -7.444 -3.702 2.284 1.00 56.53 318 GLY A N 1
ATOM 2456 C CA . GLY A 1 318 ? -8.262 -4.119 3.432 1.00 56.53 318 GLY A CA 1
ATOM 2457 C C . GLY A 1 318 ? -8.305 -5.622 3.751 1.00 56.53 318 GLY A C 1
ATOM 2458 O O . GLY A 1 318 ? -9.142 -6.345 3.222 1.00 56.53 318 GLY A O 1
ATOM 2459 N N . GLY A 1 319 ? -7.501 -6.074 4.718 1.00 74.44 319 GLY A N 1
ATOM 2460 C CA . GLY A 1 319 ? -7.587 -7.418 5.300 1.00 74.44 319 GLY A CA 1
ATOM 2461 C C . GLY A 1 319 ? -8.935 -7.715 5.979 1.00 74.44 319 GLY A C 1
ATOM 2462 O O . GLY A 1 319 ? -9.736 -6.814 6.260 1.00 74.44 319 GLY A O 1
ATOM 2463 N N . CYS A 1 320 ? -9.185 -8.995 6.276 1.00 86.12 320 CYS A N 1
ATOM 2464 C CA . CYS A 1 320 ? -10.470 -9.517 6.779 1.00 86.12 320 CYS A CA 1
ATOM 2465 C C . CYS A 1 320 ? -11.087 -8.693 7.930 1.00 86.12 320 CYS A C 1
ATOM 2467 O O . CYS A 1 320 ? -12.299 -8.468 7.965 1.00 86.12 320 CYS A O 1
ATOM 2469 N N . VAL A 1 321 ? -10.259 -8.206 8.860 1.00 87.00 321 VAL A N 1
ATOM 2470 C CA . VAL A 1 321 ? -10.699 -7.413 10.021 1.00 87.00 321 VAL A CA 1
ATOM 2471 C C . VAL A 1 321 ? -11.268 -6.046 9.614 1.00 87.00 321 VAL A C 1
ATOM 2473 O O . VAL A 1 321 ? -12.280 -5.606 10.166 1.00 87.00 321 VAL A O 1
ATOM 2476 N N . TYR A 1 322 ? -10.665 -5.373 8.633 1.00 85.12 322 TYR A N 1
ATOM 2477 C CA . TYR A 1 322 ? -11.129 -4.065 8.156 1.00 85.12 322 TYR A CA 1
ATOM 2478 C C . TYR A 1 322 ? -12.333 -4.186 7.221 1.00 85.12 322 TYR A C 1
ATOM 2480 O O . TYR A 1 322 ? -13.224 -3.333 7.240 1.00 85.12 322 TYR A O 1
ATOM 2488 N N . LEU A 1 323 ? -12.427 -5.285 6.470 1.00 85.94 323 LEU A N 1
ATOM 2489 C CA . LEU A 1 323 ? -13.658 -5.621 5.759 1.00 85.94 323 LEU A CA 1
ATOM 2490 C C . LEU A 1 323 ? -14.809 -5.835 6.742 1.00 85.94 323 LEU A C 1
ATOM 2492 O O . LEU A 1 323 ? -15.858 -5.216 6.580 1.00 85.94 323 LEU A O 1
ATOM 2496 N N . MET A 1 324 ? -14.602 -6.608 7.812 1.00 89.50 324 MET A N 1
ATOM 2497 C CA . MET A 1 324 ? -15.598 -6.774 8.878 1.00 89.50 324 MET A CA 1
ATOM 2498 C C . MET A 1 324 ? -15.982 -5.430 9.519 1.00 89.50 324 MET A C 1
ATOM 2500 O O . MET A 1 324 ? -17.163 -5.157 9.738 1.00 89.50 324 MET A O 1
ATOM 2504 N N . TRP A 1 325 ? -15.014 -4.537 9.742 1.00 86.88 325 TRP A N 1
ATOM 2505 C CA . TRP A 1 325 ? -15.270 -3.192 10.266 1.00 86.88 325 TRP A CA 1
ATOM 2506 C C . TRP A 1 325 ? -16.244 -2.374 9.404 1.00 86.88 325 TRP A C 1
ATOM 2508 O O . TRP A 1 325 ? -17.090 -1.648 9.941 1.00 86.88 325 TRP A O 1
ATOM 2518 N N . SER A 1 326 ? -16.183 -2.535 8.077 1.00 85.69 326 SER A N 1
ATOM 2519 C CA . SER A 1 326 ? -17.104 -1.873 7.143 1.00 85.69 326 SER A CA 1
ATOM 2520 C C . SER A 1 326 ? -18.568 -2.308 7.315 1.00 85.69 326 SER A C 1
ATOM 2522 O O . SER A 1 326 ? -19.461 -1.521 7.002 1.00 85.69 326 SER A O 1
ATOM 2524 N N . PHE A 1 327 ? -18.819 -3.505 7.865 1.00 87.00 327 PHE A N 1
ATOM 2525 C CA . PHE A 1 327 ? -20.149 -3.999 8.252 1.00 87.00 327 PHE A CA 1
ATOM 2526 C C . PHE A 1 327 ? -20.535 -3.535 9.666 1.00 87.00 327 PHE A C 1
ATOM 2528 O O . PHE A 1 327 ? -21.688 -3.175 9.916 1.00 87.00 327 PHE A O 1
ATOM 2535 N N . CYS A 1 328 ? -19.570 -3.464 10.590 1.00 86.00 328 CYS A N 1
ATOM 2536 C CA . CYS A 1 328 ? -19.805 -3.014 11.964 1.00 86.00 328 CYS A CA 1
ATOM 2537 C C . CYS A 1 328 ? -20.285 -1.560 12.034 1.00 86.00 328 CYS A C 1
ATOM 2539 O O . CYS A 1 328 ? -21.260 -1.280 12.730 1.00 86.00 328 CYS A O 1
ATOM 2541 N N . LYS A 1 329 ? -19.636 -0.624 11.326 1.00 80.44 329 LYS A N 1
ATOM 2542 C CA . LYS A 1 329 ? -19.965 0.817 11.387 1.00 80.44 329 LYS A CA 1
ATOM 2543 C C . LYS A 1 329 ? -21.426 1.161 11.055 1.00 80.44 329 LYS A C 1
ATOM 2545 O O . LYS A 1 329 ? -22.031 1.886 11.846 1.00 80.44 329 LYS A O 1
ATOM 2550 N N . PRO A 1 330 ? -22.031 0.645 9.970 1.00 76.75 330 PRO A N 1
ATOM 2551 C CA . PRO A 1 330 ? -23.462 0.814 9.697 1.00 76.75 330 PRO A CA 1
ATOM 2552 C C . PRO A 1 330 ? -24.360 -0.103 10.546 1.00 76.75 330 PRO A C 1
ATOM 2554 O O . PRO A 1 330 ? -25.576 -0.083 10.382 1.00 76.75 330 PRO A O 1
ATOM 2557 N N . ARG A 1 331 ? -23.785 -0.908 11.453 1.00 80.94 331 ARG A N 1
ATOM 2558 C CA . ARG A 1 331 ? -24.471 -1.923 12.267 1.00 80.94 331 ARG A CA 1
ATOM 2559 C C . ARG A 1 331 ? -25.178 -2.995 11.437 1.00 80.94 331 ARG A C 1
ATOM 2561 O O . ARG A 1 331 ? -26.259 -3.464 11.799 1.00 80.94 331 ARG A O 1
ATOM 2568 N N . VAL A 1 332 ? -24.561 -3.398 10.331 1.00 84.31 332 VAL A N 1
ATOM 2569 C CA . VAL A 1 332 ? -25.043 -4.520 9.528 1.00 84.31 332 VAL A CA 1
ATOM 2570 C C . VAL A 1 332 ? -24.457 -5.807 10.089 1.00 84.31 332 VAL A C 1
ATOM 2572 O O . VAL A 1 332 ? -23.246 -6.004 10.094 1.00 84.31 332 VAL A O 1
ATOM 2575 N N . MET A 1 333 ? -25.333 -6.688 10.567 1.00 85.19 333 MET A N 1
ATOM 2576 C CA . MET A 1 333 ? -24.943 -7.988 11.100 1.00 85.19 333 MET A CA 1
ATOM 2577 C C . MET A 1 333 ? -25.146 -9.076 10.045 1.00 85.19 333 MET A C 1
ATOM 2579 O O . MET A 1 333 ? -26.278 -9.332 9.634 1.00 85.19 333 MET A O 1
ATOM 2583 N N . CYS A 1 334 ? -24.052 -9.727 9.650 1.00 89.81 334 CYS A N 1
ATOM 2584 C CA . CYS A 1 334 ? -24.050 -10.932 8.825 1.00 89.81 334 CYS A CA 1
ATOM 2585 C C . CYS A 1 334 ? -23.287 -12.022 9.582 1.00 89.81 334 CYS A C 1
ATOM 2587 O O . CYS A 1 334 ? -22.061 -12.001 9.629 1.00 89.81 334 CYS A O 1
ATOM 2589 N N . GLN A 1 335 ? -24.016 -12.942 10.214 1.00 92.56 335 GLN A N 1
ATOM 2590 C CA . GLN A 1 335 ? -23.419 -13.944 11.097 1.00 92.56 335 GLN A CA 1
ATOM 2591 C C . GLN A 1 335 ? -22.409 -14.833 10.364 1.00 92.56 335 GLN A C 1
ATOM 2593 O O . GLN A 1 335 ? -21.276 -14.955 10.820 1.00 92.56 335 GLN A O 1
ATOM 2598 N N . ASP A 1 336 ? -22.783 -15.342 9.190 1.00 93.00 336 ASP A N 1
ATOM 2599 C CA . ASP A 1 336 ? -21.913 -16.190 8.372 1.00 93.00 336 ASP A CA 1
ATOM 2600 C C . ASP A 1 336 ? -20.590 -15.489 8.033 1.00 93.00 336 ASP A C 1
ATOM 2602 O O . ASP A 1 336 ? -19.529 -16.108 8.073 1.00 93.00 336 ASP A O 1
ATOM 2606 N N . LEU A 1 337 ? -20.636 -14.185 7.724 1.00 92.06 337 LEU A N 1
ATOM 2607 C CA . LEU A 1 337 ? -19.437 -13.403 7.420 1.00 92.06 337 LEU A CA 1
ATOM 2608 C C . LEU A 1 337 ? -18.523 -13.290 8.640 1.00 92.06 337 LEU A C 1
ATOM 2610 O O . LEU A 1 337 ? -17.316 -13.465 8.505 1.00 92.06 337 LEU A O 1
ATOM 2614 N N . PHE A 1 338 ? -19.079 -13.008 9.819 1.00 93.81 338 PHE A N 1
ATOM 2615 C CA . PHE A 1 338 ? -18.296 -12.903 11.052 1.00 93.81 338 PHE A CA 1
ATOM 2616 C C . PHE A 1 338 ? -17.670 -14.257 11.401 1.00 93.81 338 PHE A C 1
ATOM 2618 O O . PHE A 1 338 ? -16.466 -14.329 11.628 1.00 93.81 338 PHE A O 1
ATOM 2625 N N . ASP A 1 339 ? -18.438 -15.344 11.328 1.00 95.06 339 ASP A N 1
ATOM 2626 C CA . ASP A 1 339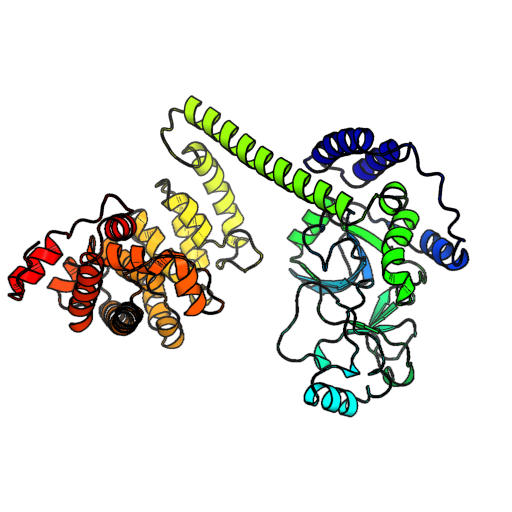 ? -17.923 -16.697 11.561 1.00 95.06 339 ASP A CA 1
ATOM 2627 C C . ASP A 1 339 ? -16.806 -17.063 10.570 1.00 95.06 339 ASP A C 1
ATOM 2629 O O . ASP A 1 339 ? -15.777 -17.618 10.965 1.00 95.06 339 ASP A O 1
ATOM 2633 N N . ALA A 1 340 ? -16.954 -16.692 9.294 1.00 93.69 340 ALA A N 1
ATOM 2634 C CA . ALA A 1 340 ? -15.932 -16.911 8.274 1.00 93.69 340 ALA A CA 1
ATOM 2635 C C . ALA A 1 340 ? -14.661 -16.080 8.527 1.00 93.69 340 ALA A C 1
ATOM 2637 O O . ALA A 1 340 ? -13.554 -16.603 8.389 1.00 93.69 340 ALA A O 1
ATOM 2638 N N . VAL A 1 341 ? -14.801 -14.819 8.954 1.00 93.56 341 VAL A N 1
ATOM 2639 C CA . VAL A 1 341 ? -13.666 -13.970 9.349 1.00 93.56 341 VAL A CA 1
ATOM 2640 C C . VAL A 1 341 ? -12.940 -14.574 10.549 1.00 93.56 341 VAL A C 1
ATOM 2642 O O . VAL A 1 341 ? -11.717 -14.676 10.518 1.00 93.56 341 VAL A O 1
ATOM 2645 N N . ALA A 1 342 ? -13.651 -15.033 11.584 1.00 94.38 342 ALA A N 1
ATOM 2646 C CA . ALA A 1 342 ? -13.017 -15.723 12.709 1.00 94.38 342 ALA A CA 1
ATOM 2647 C C . ALA A 1 342 ? -12.270 -16.983 12.264 1.00 94.38 342 ALA A C 1
ATOM 2649 O O . ALA A 1 342 ? -11.110 -17.159 12.632 1.00 94.38 342 ALA A O 1
ATOM 2650 N N . ALA A 1 343 ? -12.894 -17.832 11.444 1.00 94.00 343 ALA A N 1
ATOM 2651 C CA . ALA A 1 343 ? -12.264 -19.048 10.938 1.00 94.00 343 ALA A CA 1
ATOM 2652 C C . ALA A 1 343 ? -10.993 -18.760 10.119 1.00 94.00 343 ALA A C 1
ATOM 2654 O O . ALA A 1 343 ? -10.042 -19.540 10.174 1.00 94.00 343 ALA A O 1
ATOM 2655 N N . ARG A 1 344 ? -10.963 -17.637 9.388 1.00 91.69 344 ARG A N 1
ATOM 2656 C CA . ARG A 1 344 ? -9.810 -17.198 8.590 1.00 91.69 344 ARG A CA 1
ATOM 2657 C C . ARG A 1 344 ? -8.700 -16.575 9.435 1.00 91.69 344 ARG A C 1
ATOM 2659 O O . ARG A 1 344 ? -7.531 -16.813 9.142 1.00 91.69 344 ARG A O 1
ATOM 2666 N N . VAL A 1 345 ? -9.062 -15.769 10.433 1.00 92.50 345 VAL A N 1
ATOM 2667 C CA . VAL A 1 345 ? -8.127 -14.943 11.213 1.00 92.50 345 VAL A CA 1
ATOM 2668 C C . VAL A 1 345 ? -7.543 -15.701 12.402 1.00 92.50 345 VAL A C 1
ATOM 2670 O O . VAL A 1 345 ? -6.354 -15.576 12.650 1.00 92.50 345 VAL A O 1
ATOM 2673 N N . ILE A 1 346 ? -8.326 -16.516 13.119 1.00 94.62 346 ILE A N 1
ATOM 2674 C CA . ILE A 1 346 ? -7.870 -17.215 14.338 1.00 94.62 346 ILE A CA 1
ATOM 2675 C C . ILE A 1 346 ? -6.565 -18.018 14.133 1.00 94.62 346 ILE A C 1
ATOM 2677 O O . ILE A 1 346 ? -5.675 -17.887 14.972 1.00 94.62 346 ILE A O 1
ATOM 2681 N N . PRO A 1 347 ? -6.387 -18.812 13.053 1.00 92.19 347 PRO A N 1
ATOM 2682 C CA . PRO A 1 347 ? -5.146 -19.568 12.829 1.00 92.19 347 PRO A CA 1
ATOM 2683 C C . PRO A 1 347 ? -3.908 -18.694 12.562 1.00 92.19 347 PRO A C 1
ATOM 2685 O O . PRO A 1 347 ? -2.775 -19.157 12.694 1.00 92.19 347 PRO A O 1
ATOM 26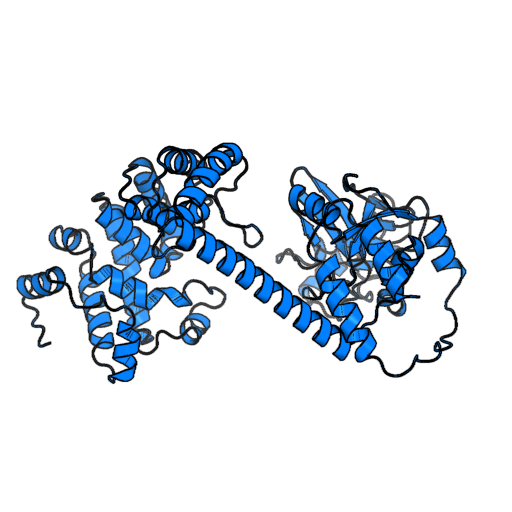88 N N . GLU A 1 348 ? -4.131 -17.446 12.159 1.00 88.56 348 GLU A N 1
ATOM 2689 C CA . GLU A 1 348 ? -3.108 -16.480 11.761 1.00 88.56 348 GLU A CA 1
ATOM 2690 C C . GLU A 1 348 ? -3.159 -15.221 12.639 1.00 88.56 348 GLU A C 1
ATOM 2692 O O . GLU A 1 348 ? -2.660 -14.171 12.246 1.00 88.56 348 GLU A O 1
ATOM 2697 N N . VAL A 1 349 ? -3.738 -15.300 13.842 1.00 89.12 349 VAL A N 1
ATOM 2698 C CA . VAL A 1 349 ? -3.933 -14.135 14.723 1.00 89.12 349 VAL A CA 1
ATOM 2699 C C . VAL A 1 349 ? -2.608 -13.453 15.071 1.00 89.12 349 VAL A C 1
ATOM 2701 O O . VAL A 1 349 ? -2.550 -12.230 15.125 1.00 89.12 349 VAL A O 1
ATOM 2704 N N . GLN A 1 350 ? -1.529 -14.233 15.197 1.00 87.31 350 GLN A N 1
ATOM 2705 C CA . GLN A 1 350 ? -0.168 -13.752 15.444 1.00 87.31 350 GLN A CA 1
ATOM 2706 C C . GLN A 1 350 ? 0.390 -12.872 14.321 1.00 87.31 350 GLN A C 1
ATOM 2708 O O . GLN A 1 350 ? 1.377 -12.170 14.519 1.00 87.31 350 GLN A O 1
ATOM 2713 N N . SER A 1 351 ? -0.206 -12.947 13.131 1.00 83.69 351 SER A N 1
ATOM 2714 C CA . SER A 1 351 ? 0.195 -12.151 11.975 1.00 83.69 351 SER A CA 1
ATOM 2715 C C . SER A 1 351 ? -0.479 -10.778 11.953 1.00 83.69 351 SER A C 1
ATOM 2717 O O . SER A 1 351 ? 0.006 -9.877 11.278 1.00 83.69 351 SER A O 1
ATOM 2719 N N . LEU A 1 352 ? -1.562 -10.579 12.714 1.00 83.50 352 LEU A N 1
ATOM 2720 C CA . LEU A 1 352 ? -2.195 -9.268 12.801 1.00 83.50 352 LEU A CA 1
ATOM 2721 C C . LEU A 1 352 ? -1.203 -8.231 13.340 1.00 83.50 352 LEU A C 1
ATOM 2723 O O . LEU A 1 352 ? -0.401 -8.501 14.238 1.00 83.50 352 LEU A O 1
ATOM 2727 N N . ASP A 1 353 ? -1.285 -7.025 12.791 1.00 82.44 353 ASP A N 1
ATOM 2728 C CA . ASP A 1 353 ? -0.651 -5.857 13.376 1.00 82.44 353 ASP A CA 1
ATOM 2729 C C . ASP A 1 353 ? -1.379 -5.462 14.673 1.00 82.44 353 ASP A C 1
ATOM 2731 O O . ASP A 1 353 ? -2.505 -5.895 14.949 1.00 82.44 353 ASP A O 1
ATOM 2735 N N . ARG A 1 354 ? -0.753 -4.602 15.483 1.00 82.69 354 ARG A N 1
ATOM 2736 C CA . ARG A 1 354 ? -1.337 -4.133 16.752 1.00 82.69 354 ARG A CA 1
ATOM 2737 C C . ARG A 1 354 ? -2.740 -3.531 16.584 1.00 82.69 354 ARG A C 1
ATOM 2739 O O . ARG A 1 354 ? -3.615 -3.761 17.421 1.00 82.69 354 ARG A O 1
ATOM 2746 N N . CYS A 1 355 ? -2.981 -2.807 15.485 1.00 82.62 355 CYS A N 1
ATOM 2747 C CA . CYS A 1 355 ? -4.274 -2.189 15.215 1.00 82.62 355 CYS A CA 1
ATOM 2748 C C . CYS A 1 355 ? -5.301 -3.240 14.783 1.00 82.62 355 CYS A C 1
ATOM 2750 O O . CYS A 1 355 ? -6.413 -3.266 15.315 1.00 82.62 355 CYS A O 1
ATOM 2752 N N . GLY A 1 356 ? -4.927 -4.151 13.879 1.00 87.00 356 GLY A N 1
ATOM 2753 C CA . GLY A 1 356 ? -5.748 -5.281 13.459 1.00 87.00 356 GLY A CA 1
ATOM 2754 C C . GLY A 1 356 ? -6.178 -6.165 14.626 1.00 87.00 356 GLY A C 1
ATOM 2755 O O . GLY A 1 356 ? -7.354 -6.521 14.708 1.00 87.00 356 GLY A O 1
ATOM 2756 N N . LEU A 1 357 ? -5.284 -6.454 15.577 1.00 90.38 357 LEU A N 1
ATOM 2757 C CA . LEU A 1 357 ? -5.600 -7.233 16.778 1.00 90.38 357 LEU A CA 1
ATOM 2758 C C . LEU A 1 357 ? -6.683 -6.558 17.635 1.00 90.38 357 LEU A C 1
ATOM 2760 O O . LEU A 1 357 ? -7.681 -7.189 17.995 1.00 90.38 357 LEU A O 1
ATOM 2764 N N . ALA A 1 358 ? -6.527 -5.262 17.916 1.00 89.31 358 ALA A N 1
ATOM 2765 C CA . ALA A 1 358 ? -7.501 -4.498 18.691 1.00 89.31 358 ALA A CA 1
ATOM 2766 C C . ALA A 1 358 ? -8.847 -4.361 17.960 1.00 89.31 358 ALA A C 1
ATOM 2768 O O . ALA A 1 358 ? -9.918 -4.537 18.550 1.00 89.31 358 ALA A O 1
ATOM 2769 N N . MET A 1 359 ? -8.800 -4.102 16.651 1.00 89.50 359 MET A N 1
ATOM 2770 C CA . MET A 1 359 ? -9.980 -4.014 15.792 1.00 89.50 359 MET A CA 1
ATOM 2771 C C . MET A 1 359 ? -10.729 -5.343 15.698 1.00 89.50 359 MET A C 1
ATOM 2773 O O . MET A 1 359 ? -11.960 -5.344 15.617 1.00 89.50 359 MET A O 1
ATOM 2777 N N . PHE A 1 360 ? -10.014 -6.469 15.748 1.00 93.06 360 PHE A N 1
ATOM 2778 C CA . PHE A 1 360 ? -10.614 -7.793 15.723 1.00 93.06 360 PHE A CA 1
ATOM 2779 C C . PHE A 1 360 ? -11.551 -7.977 16.917 1.00 93.06 360 PHE A C 1
ATOM 2781 O O . PHE A 1 360 ? -12.739 -8.191 16.699 1.00 93.06 360 PHE A O 1
ATOM 2788 N N . SER A 1 361 ? -11.096 -7.763 18.157 1.00 93.50 361 SER A N 1
ATOM 2789 C CA . SER A 1 361 ? -11.981 -7.833 19.334 1.00 93.50 361 SER A CA 1
ATOM 2790 C C . SER A 1 361 ? -13.065 -6.746 19.324 1.00 93.50 361 SER A C 1
ATOM 2792 O O . SER A 1 361 ? -14.227 -7.008 19.660 1.00 93.50 361 SER A O 1
ATOM 2794 N N . TRP A 1 362 ? -12.707 -5.522 18.914 1.00 91.62 362 TRP A N 1
ATOM 2795 C CA . TRP A 1 362 ? -13.631 -4.388 18.892 1.00 91.62 362 TRP A CA 1
ATOM 2796 C C . TRP A 1 362 ? -14.846 -4.660 18.008 1.00 91.62 362 TRP A C 1
ATOM 2798 O O . TRP A 1 362 ? -15.970 -4.442 18.456 1.00 91.62 362 TRP A O 1
ATOM 2808 N N . ASN A 1 363 ? -14.655 -5.199 16.802 1.00 92.81 363 ASN A N 1
ATOM 2809 C CA . ASN A 1 363 ? -15.732 -5.446 15.839 1.00 92.81 363 ASN A CA 1
ATOM 2810 C C . ASN A 1 363 ? -16.824 -6.392 16.378 1.00 92.81 363 ASN A C 1
ATOM 2812 O O . ASN A 1 363 ? -18.014 -6.079 16.257 1.00 92.81 363 ASN A O 1
ATOM 2816 N N . TYR A 1 364 ? -16.438 -7.493 17.036 1.00 93.62 364 TYR A N 1
ATOM 2817 C CA . TYR A 1 364 ? -17.374 -8.439 17.668 1.00 93.62 364 TYR A CA 1
ATOM 2818 C C . TYR A 1 364 ? -18.145 -7.784 18.811 1.00 93.62 364 TYR A C 1
ATOM 2820 O O . TYR A 1 364 ? -19.377 -7.851 18.872 1.00 93.62 364 TYR A O 1
ATOM 2828 N N . SER A 1 365 ? -17.433 -7.044 19.662 1.00 90.19 365 SER A N 1
ATOM 2829 C CA . SER A 1 365 ? -18.064 -6.313 20.759 1.00 90.19 365 SER A CA 1
ATOM 2830 C C . SER A 1 365 ? -19.004 -5.217 20.238 1.00 90.19 365 SER A C 1
ATOM 2832 O O . SER A 1 365 ? -20.066 -4.953 20.806 1.00 90.19 365 SER A O 1
ATOM 2834 N N . TYR A 1 366 ? -18.647 -4.569 19.122 1.00 87.94 366 TYR A N 1
ATOM 2835 C CA . TYR A 1 366 ? -19.366 -3.428 18.580 1.00 87.94 366 TYR A CA 1
ATOM 2836 C C . TYR A 1 366 ? -20.778 -3.819 18.147 1.00 87.94 366 TYR A C 1
ATOM 2838 O O . TYR A 1 366 ? -21.735 -3.142 18.539 1.00 87.94 366 TYR A O 1
ATOM 2846 N N . ILE A 1 367 ? -20.892 -4.929 17.411 1.00 88.19 367 ILE A N 1
ATOM 2847 C CA . ILE A 1 367 ? -22.158 -5.478 16.911 1.00 88.19 367 ILE A CA 1
ATOM 2848 C C . ILE A 1 367 ? -22.873 -6.380 17.933 1.00 88.19 367 ILE A C 1
ATOM 2850 O O . ILE A 1 367 ? -23.977 -6.848 17.665 1.00 88.19 367 ILE A O 1
ATOM 2854 N N . ASN A 1 368 ? -22.275 -6.582 19.116 1.00 87.44 368 ASN A N 1
ATOM 2855 C CA . ASN A 1 368 ? -22.772 -7.466 20.171 1.00 87.44 368 ASN A CA 1
ATOM 2856 C C . ASN A 1 368 ? -22.905 -8.931 19.706 1.00 87.44 368 ASN A C 1
ATOM 2858 O O . ASN A 1 368 ? -23.901 -9.595 19.999 1.00 87.44 368 ASN A O 1
ATOM 2862 N N . TYR A 1 369 ? -21.910 -9.415 18.955 1.00 89.25 369 TYR A N 1
ATOM 2863 C CA . TYR A 1 369 ? -21.801 -10.814 18.552 1.00 89.25 369 TYR A CA 1
ATOM 2864 C C . TYR 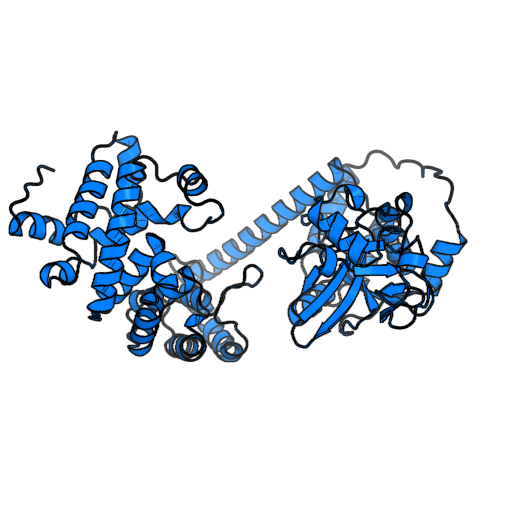A 1 369 ? -20.720 -11.505 19.379 1.00 89.25 369 TYR A C 1
ATOM 2866 O O . TYR A 1 369 ? -19.539 -11.184 19.273 1.00 89.25 369 TYR A O 1
ATOM 2874 N N . GLU A 1 370 ? -21.130 -12.438 20.234 1.00 86.69 370 GLU A N 1
ATOM 2875 C CA . GLU A 1 370 ? -20.221 -13.112 21.155 1.00 86.69 370 GLU A CA 1
ATOM 2876 C C . GLU A 1 370 ? -19.633 -14.370 20.511 1.00 86.69 370 GLU A C 1
ATOM 2878 O O . GLU A 1 370 ? -20.308 -15.389 20.366 1.00 86.69 370 GLU A O 1
ATOM 2883 N N . LEU A 1 371 ? -18.340 -14.317 20.192 1.00 92.00 371 LEU A N 1
ATOM 2884 C CA . LEU A 1 371 ? -17.561 -15.484 19.796 1.00 92.00 371 LEU A CA 1
ATOM 2885 C C . LEU A 1 371 ? -16.357 -15.626 20.729 1.00 92.00 371 LEU A C 1
ATOM 2887 O O . LEU A 1 371 ? -15.314 -15.016 20.518 1.00 92.00 371 LEU A O 1
ATOM 2891 N N . LYS A 1 372 ? -16.508 -16.426 21.791 1.00 92.31 372 LYS A N 1
ATOM 2892 C CA . LYS A 1 372 ? -15.529 -16.524 22.896 1.00 92.31 372 LYS A CA 1
ATOM 2893 C C . LYS A 1 372 ? -14.098 -16.816 22.448 1.00 92.31 372 LYS A C 1
ATOM 2895 O O . LYS A 1 372 ? -13.163 -16.313 23.063 1.00 92.31 372 LYS A O 1
ATOM 2900 N N . GLU A 1 373 ? -13.927 -17.609 21.391 1.00 95.69 373 GLU A N 1
ATOM 2901 C CA . GLU A 1 373 ? -12.594 -17.958 20.893 1.00 95.69 373 GLU A CA 1
ATOM 2902 C C . GLU A 1 373 ? -11.837 -16.730 20.373 1.00 95.69 373 GLU A C 1
ATOM 2904 O O . GLU A 1 373 ? -10.642 -16.637 20.619 1.00 95.69 373 GLU A O 1
ATOM 2909 N N . VAL A 1 374 ? -12.523 -15.752 19.760 1.00 95.56 374 VAL A N 1
ATOM 2910 C CA . VAL A 1 374 ? -11.915 -14.487 19.301 1.00 95.56 374 VAL A CA 1
ATOM 2911 C C . VAL A 1 374 ? -11.242 -13.771 20.462 1.00 95.56 374 VAL A C 1
ATOM 2913 O O . VAL A 1 374 ? -10.065 -13.440 20.391 1.00 95.56 374 VAL A O 1
ATOM 2916 N N . TYR A 1 375 ? -11.964 -13.592 21.564 1.00 95.94 375 TYR A N 1
ATOM 2917 C CA . TYR A 1 375 ? -11.433 -12.916 22.743 1.00 95.94 375 TYR A CA 1
ATOM 2918 C C . TYR A 1 375 ? -10.312 -13.711 23.402 1.00 95.94 375 TYR A C 1
ATOM 2920 O O . TYR A 1 375 ? -9.309 -13.134 23.799 1.00 95.94 375 TYR A O 1
ATOM 2928 N N . LYS A 1 376 ? -10.434 -15.038 23.466 1.00 96.31 376 LYS A N 1
ATOM 2929 C CA . LYS A 1 376 ? -9.385 -15.897 24.017 1.00 96.31 376 LYS A CA 1
ATOM 2930 C C . LYS A 1 376 ? -8.074 -15.784 23.232 1.00 96.31 376 LYS A C 1
ATOM 2932 O O . LYS A 1 376 ? -7.020 -15.652 23.848 1.00 96.31 376 LYS A O 1
ATOM 2937 N N . VAL A 1 377 ? -8.121 -15.827 21.898 1.00 96.31 377 VAL A N 1
ATOM 2938 C CA . VAL A 1 377 ? -6.900 -15.702 21.085 1.00 96.31 377 VAL A CA 1
ATOM 2939 C C . VAL A 1 377 ? -6.362 -14.275 21.072 1.00 96.31 377 VAL A C 1
ATOM 2941 O O . VAL A 1 377 ? -5.150 -14.092 21.132 1.00 96.31 377 VAL A O 1
ATOM 2944 N N . SER A 1 378 ? -7.242 -13.267 21.084 1.00 95.69 378 SER A N 1
ATOM 2945 C CA . SER A 1 378 ? -6.836 -11.866 21.201 1.00 95.69 378 SER A CA 1
ATOM 2946 C C . SER A 1 378 ? -6.148 -11.576 22.533 1.00 95.69 378 SER A C 1
ATOM 2948 O O . SER A 1 378 ? -5.136 -10.885 22.541 1.00 95.69 378 SER A O 1
ATOM 2950 N N . ALA A 1 379 ? -6.653 -12.128 23.642 1.00 96.06 379 ALA A N 1
ATOM 2951 C CA . ALA A 1 379 ? -6.029 -11.998 24.957 1.00 96.06 379 ALA A CA 1
ATOM 2952 C C . ALA A 1 379 ? -4.641 -12.645 24.983 1.00 96.06 379 ALA A C 1
ATOM 2954 O O . ALA A 1 379 ? -3.676 -12.018 25.408 1.00 96.06 379 ALA A O 1
ATOM 2955 N N . ALA A 1 380 ? -4.534 -13.882 24.486 1.00 96.25 380 ALA A N 1
ATOM 2956 C CA . ALA A 1 380 ? -3.272 -14.612 24.462 1.00 96.25 380 ALA A CA 1
ATOM 2957 C C . ALA A 1 380 ? -2.195 -13.893 23.630 1.00 96.25 380 ALA A C 1
ATOM 2959 O O . ALA A 1 380 ? -1.041 -13.846 24.048 1.00 96.25 380 ALA A O 1
ATOM 2960 N N . GLU A 1 381 ? -2.571 -13.321 22.482 1.00 94.50 381 GLU A N 1
ATOM 2961 C CA . GLU A 1 381 ? -1.641 -12.572 21.630 1.00 94.50 381 GLU A CA 1
ATOM 2962 C C . GLU A 1 381 ? -1.274 -11.212 22.241 1.00 94.50 381 GLU A C 1
ATOM 2964 O O . GLU A 1 381 ? -0.097 -10.864 22.277 1.00 94.50 381 GLU A O 1
ATOM 2969 N N . ALA A 1 382 ? -2.242 -10.474 22.797 1.00 94.38 382 ALA A N 1
ATOM 2970 C CA . ALA A 1 382 ? -1.990 -9.184 23.448 1.00 94.38 382 ALA A CA 1
ATOM 2971 C C . ALA A 1 382 ? -1.109 -9.300 24.707 1.00 94.38 382 ALA A C 1
ATOM 2973 O O . ALA A 1 382 ? -0.418 -8.349 25.057 1.00 94.38 382 ALA A O 1
ATOM 2974 N N . LEU A 1 383 ? -1.117 -10.457 25.381 1.00 95.31 383 LEU A N 1
ATOM 2975 C CA . LEU A 1 383 ? -0.292 -10.734 26.562 1.00 95.31 383 LEU A CA 1
ATOM 2976 C C . LEU A 1 383 ? 1.171 -11.082 26.243 1.00 95.31 383 LEU A C 1
ATOM 2978 O O . LEU A 1 383 ? 1.981 -11.206 27.165 1.00 95.31 383 LEU A O 1
ATOM 2982 N N . ARG A 1 384 ? 1.545 -11.255 24.970 1.00 92.00 384 ARG A N 1
ATOM 2983 C CA . ARG A 1 384 ? 2.957 -11.432 24.601 1.00 92.00 384 ARG A CA 1
ATOM 2984 C C . ARG A 1 384 ? 3.709 -10.138 24.881 1.00 92.00 384 ARG A C 1
ATOM 2986 O O . ARG A 1 384 ? 3.259 -9.077 24.468 1.00 92.00 384 ARG A O 1
ATOM 2993 N N . THR A 1 385 ? 4.869 -10.228 25.528 1.00 85.75 385 THR A N 1
ATOM 2994 C CA . THR A 1 385 ? 5.652 -9.054 25.954 1.00 85.75 385 THR A CA 1
ATOM 2995 C C . THR A 1 385 ? 5.906 -8.072 24.808 1.00 85.75 385 THR A C 1
ATOM 2997 O O . THR A 1 385 ? 5.583 -6.899 24.936 1.00 85.75 385 THR A O 1
ATOM 3000 N N . GLU A 1 386 ? 6.371 -8.573 23.662 1.00 85.19 386 GLU A N 1
ATOM 3001 C CA . GLU A 1 386 ? 6.601 -7.771 22.450 1.00 85.19 386 GLU A CA 1
ATOM 3002 C C . GLU A 1 386 ? 5.331 -7.074 21.931 1.00 85.19 386 GLU A C 1
ATOM 3004 O O . GLU A 1 386 ? 5.380 -5.921 21.522 1.00 85.19 386 GLU A O 1
ATOM 3009 N N . ARG A 1 387 ? 4.167 -7.729 22.019 1.00 86.31 387 ARG A N 1
ATOM 3010 C CA . ARG A 1 387 ? 2.888 -7.166 21.565 1.00 86.31 387 ARG A CA 1
ATOM 3011 C C . ARG A 1 387 ? 2.337 -6.128 22.523 1.00 86.31 387 ARG A C 1
ATOM 3013 O O . ARG A 1 387 ? 1.801 -5.121 22.073 1.00 86.31 387 ARG A O 1
ATOM 3020 N N . LEU A 1 388 ? 2.450 -6.377 23.825 1.00 88.75 388 LEU A N 1
ATOM 3021 C CA . LEU A 1 388 ? 1.964 -5.470 24.856 1.00 88.75 388 LEU A CA 1
ATOM 3022 C C . LEU A 1 388 ? 2.691 -4.122 24.774 1.00 88.75 388 LEU A C 1
ATOM 3024 O O . LEU A 1 388 ? 2.040 -3.081 24.810 1.00 88.75 388 LEU A O 1
ATOM 3028 N N . GLU A 1 389 ? 4.015 -4.152 24.594 1.00 85.00 389 GLU A N 1
ATOM 3029 C CA . GLU A 1 389 ? 4.858 -2.956 24.459 1.00 85.00 389 GLU A CA 1
ATOM 3030 C C . GLU A 1 389 ? 4.539 -2.143 23.190 1.00 85.00 389 GLU A C 1
ATOM 3032 O O . GLU A 1 389 ? 4.634 -0.916 23.209 1.00 85.00 389 GLU A O 1
ATOM 3037 N N . GLU A 1 390 ? 4.092 -2.799 22.113 1.00 83.06 390 GLU A N 1
ATOM 3038 C CA . GLU A 1 390 ? 3.677 -2.157 20.855 1.00 83.06 390 GLU A CA 1
ATOM 3039 C C . GLU A 1 390 ? 2.313 -1.443 20.941 1.00 83.06 390 GLU A C 1
ATOM 3041 O O . GLU A 1 390 ? 2.001 -0.613 20.083 1.00 83.06 390 GLU A O 1
ATOM 3046 N N . LEU A 1 391 ? 1.464 -1.750 21.931 1.00 81.88 391 LEU A N 1
ATOM 3047 C CA . LEU A 1 391 ? 0.100 -1.213 21.978 1.00 81.88 391 LEU A CA 1
ATOM 3048 C C . LEU A 1 391 ? 0.093 0.303 22.186 1.00 81.88 391 LEU A C 1
ATOM 3050 O O . LEU A 1 391 ? 0.561 0.823 23.202 1.00 81.88 391 LEU A O 1
ATOM 3054 N N . THR A 1 392 ? -0.555 1.013 21.261 1.00 79.62 392 THR A N 1
ATOM 3055 C CA . THR A 1 392 ? -0.818 2.446 21.419 1.00 79.62 392 THR A CA 1
ATOM 3056 C C . THR A 1 392 ? -2.003 2.681 22.360 1.00 79.62 392 THR A C 1
ATOM 3058 O O . THR A 1 392 ? -2.830 1.782 22.554 1.00 79.62 392 THR A O 1
ATOM 3061 N N . PRO A 1 393 ? -2.193 3.911 22.883 1.00 74.56 393 PRO A N 1
ATOM 3062 C CA . PRO A 1 393 ? -3.353 4.221 23.722 1.00 74.56 393 PRO A CA 1
ATOM 3063 C C . PRO A 1 393 ? -4.706 3.891 23.074 1.00 74.56 393 PRO A C 1
ATOM 3065 O O . PRO A 1 393 ? -5.664 3.559 23.770 1.00 74.56 393 PRO A O 1
ATOM 3068 N N . ARG A 1 394 ? -4.794 3.952 21.737 1.00 77.06 394 ARG A N 1
ATOM 3069 C CA . ARG A 1 394 ? -6.004 3.570 21.000 1.00 77.06 394 ARG A CA 1
ATOM 3070 C C . ARG A 1 394 ? -6.239 2.070 21.006 1.00 77.06 394 ARG A C 1
ATOM 3072 O O . ARG A 1 394 ? -7.372 1.641 21.209 1.00 77.06 394 ARG A O 1
ATOM 3079 N N . ASP A 1 395 ? -5.199 1.291 20.745 1.00 83.06 395 ASP A N 1
ATOM 3080 C CA . ASP A 1 395 ? -5.317 -0.165 20.666 1.00 83.06 395 ASP A CA 1
ATOM 3081 C C . ASP A 1 395 ? -5.688 -0.733 22.035 1.00 83.06 395 ASP A C 1
ATOM 3083 O O . ASP A 1 395 ? -6.618 -1.532 22.147 1.00 83.06 395 ASP A O 1
ATOM 3087 N N . LEU A 1 396 ? -5.039 -0.215 23.083 1.00 85.75 396 LEU A N 1
ATOM 3088 C CA . LEU A 1 396 ? -5.337 -0.521 24.477 1.00 85.75 396 LEU A CA 1
ATOM 3089 C C . LEU A 1 396 ? -6.802 -0.216 24.817 1.00 85.75 396 LEU A C 1
ATOM 3091 O O . LEU A 1 396 ? -7.509 -1.091 25.316 1.00 85.75 396 LEU A O 1
ATOM 3095 N N . ALA A 1 397 ? -7.296 0.979 24.478 1.00 79.44 397 ALA A N 1
ATOM 3096 C CA . ALA A 1 397 ? -8.691 1.352 24.704 1.00 79.44 397 ALA A CA 1
ATOM 3097 C C . ALA A 1 397 ? -9.686 0.452 23.970 1.00 79.44 397 ALA A C 1
ATOM 3099 O O . ALA A 1 397 ? -10.693 0.031 24.544 1.00 79.44 397 ALA A O 1
ATOM 3100 N N . ASN A 1 398 ? -9.398 0.139 22.707 1.00 85.25 398 ASN A N 1
ATOM 3101 C CA . ASN A 1 398 ? -10.235 -0.734 21.899 1.00 85.25 398 ASN A CA 1
ATOM 3102 C C . ASN A 1 398 ? -10.293 -2.150 22.479 1.00 85.25 398 ASN A C 1
ATOM 3104 O O . ASN A 1 398 ? -11.385 -2.709 22.554 1.00 85.25 398 ASN A O 1
ATOM 3108 N N . LEU A 1 399 ? -9.163 -2.710 22.924 1.00 89.06 399 LEU A N 1
ATOM 3109 C CA . LEU A 1 399 ? -9.112 -4.023 23.571 1.00 89.06 399 LEU A CA 1
ATOM 3110 C C . LEU A 1 399 ? -9.866 -4.019 24.904 1.00 89.06 399 LEU A C 1
ATOM 3112 O O . LEU A 1 399 ? -10.784 -4.818 25.091 1.00 89.06 399 LEU A O 1
ATOM 3116 N N . MET A 1 400 ? -9.545 -3.089 25.807 1.00 87.31 400 MET A N 1
ATOM 3117 C CA . MET A 1 400 ? -10.198 -3.005 27.116 1.00 87.31 400 MET A CA 1
ATOM 3118 C C . MET A 1 400 ? -11.713 -2.801 26.979 1.00 87.31 400 MET A C 1
ATOM 3120 O O . MET A 1 400 ? -12.498 -3.516 27.606 1.00 87.31 400 MET A O 1
ATOM 3124 N N . GLY A 1 401 ? -12.136 -1.879 26.110 1.00 82.12 401 GLY A N 1
ATOM 3125 C CA . GLY A 1 401 ? -13.545 -1.645 25.803 1.00 82.12 401 GLY A CA 1
ATOM 3126 C C . GLY A 1 401 ? -14.211 -2.872 25.181 1.00 82.12 401 GLY A C 1
ATOM 3127 O O . GLY A 1 401 ? -15.293 -3.273 25.603 1.00 82.12 401 GLY A O 1
ATOM 3128 N N . ALA A 1 402 ? -13.555 -3.548 24.236 1.00 88.44 402 ALA A N 1
ATOM 3129 C CA . ALA A 1 402 ? -14.128 -4.725 23.592 1.00 88.44 402 ALA A CA 1
ATOM 3130 C C . ALA A 1 402 ? -14.462 -5.844 24.586 1.00 88.44 402 ALA A C 1
ATOM 3132 O O . ALA A 1 402 ? -15.558 -6.407 24.535 1.00 88.44 402 ALA A O 1
ATOM 3133 N N . PHE A 1 403 ? -13.539 -6.147 25.498 1.00 89.06 403 PHE A N 1
ATOM 3134 C CA . PHE A 1 403 ? -13.735 -7.164 26.532 1.00 89.06 403 PHE A CA 1
ATOM 3135 C C . PHE A 1 403 ? -14.781 -6.728 27.561 1.00 89.06 403 PHE A C 1
ATOM 3137 O O . PHE A 1 403 ? -15.639 -7.528 27.941 1.00 89.06 403 PHE A O 1
ATOM 3144 N N . ALA A 1 404 ? -14.769 -5.450 27.952 1.00 82.00 404 ALA A N 1
ATOM 3145 C CA . ALA A 1 404 ? -15.755 -4.880 28.865 1.00 82.00 404 ALA A CA 1
ATOM 3146 C C . ALA A 1 404 ? -17.171 -4.960 28.305 1.00 82.00 404 ALA A C 1
ATOM 3148 O O . ALA A 1 404 ? -18.079 -5.478 28.955 1.00 82.00 404 ALA A O 1
ATOM 3149 N N . LYS A 1 405 ? -17.351 -4.510 27.062 1.00 82.44 405 LYS A N 1
ATOM 3150 C CA . LYS A 1 405 ? -18.633 -4.550 26.364 1.00 82.44 405 LYS A CA 1
ATOM 3151 C C . LYS A 1 405 ? -19.148 -5.970 26.177 1.00 82.44 405 LYS A C 1
ATOM 3153 O O . LYS A 1 405 ? -20.347 -6.197 26.298 1.00 82.44 405 LYS A O 1
ATOM 3158 N N . ALA A 1 406 ? -18.251 -6.906 25.875 1.00 85.38 406 ALA A N 1
ATOM 3159 C CA . ALA A 1 406 ? -18.590 -8.315 25.719 1.00 85.38 406 ALA A CA 1
ATOM 3160 C C . ALA A 1 406 ? -18.859 -9.025 27.058 1.00 85.38 406 ALA A C 1
ATOM 3162 O O . ALA A 1 406 ? -19.301 -10.170 27.060 1.00 85.38 406 ALA A O 1
ATOM 3163 N N . GLY A 1 407 ? -18.582 -8.381 28.199 1.00 83.94 407 GLY A N 1
ATOM 3164 C CA . GLY A 1 407 ? -18.703 -8.995 29.521 1.00 83.94 407 GLY A CA 1
ATOM 3165 C C . GLY A 1 407 ? -17.708 -10.137 29.757 1.00 83.94 407 GLY A C 1
ATOM 3166 O O . GLY A 1 407 ? -17.944 -10.989 30.618 1.00 83.94 407 GLY A O 1
ATOM 3167 N N . ILE A 1 408 ? -16.609 -10.177 28.998 1.00 86.31 408 ILE A N 1
ATOM 3168 C CA . ILE A 1 408 ? -15.600 -11.234 29.079 1.00 86.31 408 ILE A CA 1
ATOM 3169 C C . ILE A 1 408 ? -14.573 -10.853 30.134 1.00 86.31 408 ILE A C 1
ATOM 3171 O O . ILE A 1 408 ? -13.926 -9.811 30.060 1.00 86.31 408 ILE A O 1
ATOM 3175 N N . ARG A 1 409 ? -14.443 -11.718 31.140 1.00 86.50 409 ARG A N 1
ATOM 3176 C CA . ARG A 1 409 ? -13.564 -11.509 32.290 1.00 86.50 409 ARG A CA 1
ATOM 3177 C C . ARG A 1 409 ? -12.240 -12.222 32.061 1.00 86.50 409 ARG A C 1
ATOM 3179 O O . ARG A 1 409 ? -12.155 -13.427 32.285 1.00 86.50 409 ARG A O 1
ATOM 3186 N N . ASP A 1 410 ? -11.236 -11.462 31.650 1.00 89.31 410 ASP A N 1
ATOM 3187 C CA . ASP A 1 410 ? -9.848 -11.908 31.549 1.00 89.31 410 ASP A CA 1
ATOM 3188 C C . ASP A 1 410 ? -8.997 -11.050 32.494 1.00 89.31 410 ASP A C 1
ATOM 3190 O O . ASP A 1 410 ? -8.766 -9.868 32.237 1.00 89.31 410 ASP A O 1
ATOM 3194 N N . LEU A 1 411 ? -8.653 -11.611 33.659 1.00 87.56 411 LEU A N 1
ATOM 3195 C CA . LEU A 1 411 ? -7.972 -10.865 34.720 1.00 87.56 411 LEU A CA 1
ATOM 3196 C C . LEU A 1 411 ? -6.541 -10.512 34.323 1.00 87.56 411 LEU A C 1
ATOM 3198 O O . LEU A 1 411 ? -6.131 -9.371 34.521 1.00 87.56 411 LEU A O 1
ATOM 3202 N N . ASP A 1 412 ? -5.827 -11.472 33.741 1.00 91.19 412 ASP A N 1
ATOM 3203 C CA . ASP A 1 412 ? -4.426 -11.314 33.366 1.00 91.19 412 ASP A CA 1
ATOM 3204 C C . ASP A 1 412 ? -4.293 -10.244 32.277 1.00 91.19 412 ASP A C 1
ATOM 3206 O O . ASP A 1 412 ? -3.480 -9.328 32.407 1.00 91.19 412 ASP A O 1
ATOM 3210 N N . LEU A 1 413 ? -5.159 -10.287 31.254 1.00 92.00 413 LEU A N 1
ATOM 3211 C CA . LEU A 1 413 ? -5.199 -9.260 30.214 1.00 92.00 413 LEU A CA 1
ATOM 3212 C C . LEU A 1 413 ? -5.521 -7.879 30.791 1.00 92.00 413 LEU A C 1
ATOM 3214 O O . LEU A 1 413 ? -4.826 -6.913 30.487 1.00 92.00 413 LEU A O 1
ATOM 3218 N N . MET A 1 414 ? -6.570 -7.757 31.610 1.00 88.50 414 MET A N 1
ATOM 3219 C CA . MET A 1 414 ? -6.981 -6.455 32.149 1.00 88.50 414 MET A CA 1
ATOM 3220 C C . MET A 1 414 ? -5.910 -5.839 33.047 1.00 88.50 414 MET A C 1
ATOM 3222 O O . MET A 1 414 ? -5.660 -4.637 32.949 1.00 88.50 414 MET A O 1
ATOM 3226 N N . GLN A 1 415 ? -5.243 -6.653 33.869 1.00 88.19 415 GLN A N 1
ATOM 3227 C CA . GLN A 1 415 ? -4.126 -6.201 34.692 1.00 88.19 415 GLN A CA 1
ATOM 3228 C C . GLN A 1 415 ? -2.963 -5.728 33.821 1.00 88.19 415 GLN A C 1
ATOM 3230 O O . GLN A 1 415 ? -2.551 -4.579 33.970 1.00 88.19 415 GLN A O 1
ATOM 3235 N N . ALA A 1 416 ? -2.518 -6.539 32.858 1.00 91.81 416 ALA A N 1
ATOM 3236 C CA . ALA A 1 416 ? -1.416 -6.190 31.961 1.00 91.81 416 ALA A CA 1
ATOM 3237 C C . ALA A 1 416 ? -1.698 -4.920 31.137 1.00 91.81 416 ALA A C 1
ATOM 3239 O O . ALA A 1 416 ? -0.860 -4.020 31.075 1.00 91.81 416 ALA A O 1
ATOM 3240 N N . LEU A 1 417 ? -2.899 -4.801 30.556 1.00 89.56 417 LEU A N 1
ATOM 3241 C CA . LEU A 1 417 ? -3.308 -3.607 29.810 1.00 89.56 417 LEU A CA 1
ATOM 3242 C C . LEU A 1 417 ? -3.367 -2.377 30.717 1.00 89.56 417 LEU A C 1
ATOM 3244 O O . LEU A 1 417 ? -2.896 -1.312 30.333 1.00 89.56 417 LEU A O 1
ATOM 3248 N N . SER A 1 418 ? -3.914 -2.500 31.928 1.00 87.31 418 SER A N 1
ATOM 3249 C CA . SER A 1 418 ? -3.977 -1.368 32.858 1.00 87.31 418 SER A CA 1
ATOM 3250 C C . SER A 1 418 ? -2.595 -0.942 33.377 1.00 87.31 418 SER A C 1
ATOM 3252 O O . SER A 1 418 ? -2.350 0.253 33.538 1.00 87.31 418 SER A O 1
ATOM 3254 N N . GLU A 1 419 ? -1.670 -1.883 33.588 1.00 90.12 419 GLU A N 1
ATOM 3255 C CA . GLU A 1 419 ? -0.285 -1.598 33.975 1.00 90.12 419 GLU A CA 1
ATOM 3256 C C . GLU A 1 419 ? 0.467 -0.871 32.852 1.00 90.12 419 GLU A C 1
ATOM 3258 O O . GLU A 1 419 ? 1.019 0.206 33.087 1.00 90.12 419 GLU A O 1
ATOM 3263 N N . HIS A 1 420 ? 0.398 -1.380 31.616 1.00 89.31 420 HIS A N 1
ATOM 3264 C CA . HIS A 1 420 ? 0.952 -0.701 30.435 1.00 89.31 420 HIS A CA 1
ATOM 3265 C C . HIS A 1 420 ? 0.340 0.694 30.245 1.00 89.31 420 HIS A C 1
ATOM 3267 O O . HIS A 1 420 ? 1.032 1.696 30.052 1.00 89.31 420 HIS A O 1
ATOM 3273 N N . GLY A 1 421 ? -0.979 0.785 30.413 1.00 85.12 421 GLY A N 1
ATOM 3274 C CA . GLY A 1 421 ? -1.729 2.030 30.346 1.00 85.12 421 GLY A CA 1
ATOM 3275 C C . GLY A 1 421 ? -1.290 3.079 31.370 1.00 85.12 421 GLY A C 1
ATOM 3276 O O . GLY A 1 421 ? -1.362 4.270 31.070 1.00 85.12 421 GLY A O 1
ATOM 3277 N N . CYS A 1 422 ? -0.776 2.680 32.542 1.00 86.00 422 CYS A N 1
ATOM 3278 C CA . CYS A 1 422 ? -0.207 3.624 33.511 1.00 86.00 422 CYS A CA 1
ATOM 3279 C C . CYS A 1 422 ? 1.018 4.349 32.942 1.00 86.00 422 CYS A C 1
ATOM 3281 O O . CYS A 1 422 ? 1.169 5.549 33.170 1.00 86.00 422 CYS A O 1
ATOM 3283 N N . GLY A 1 423 ? 1.879 3.643 32.201 1.00 83.94 423 GLY A N 1
ATOM 3284 C CA . GLY A 1 423 ? 3.029 4.242 31.521 1.00 83.94 423 GLY A CA 1
ATOM 3285 C C . GLY A 1 423 ? 2.584 5.279 30.493 1.00 83.94 423 GLY A C 1
ATOM 3286 O O . GLY A 1 423 ? 2.959 6.446 30.581 1.00 83.94 423 GLY A O 1
ATOM 3287 N N . LEU A 1 424 ? 1.666 4.881 29.609 1.00 81.88 424 LEU A N 1
ATOM 3288 C CA . LEU A 1 424 ? 1.121 5.753 28.564 1.00 81.88 424 LEU A CA 1
ATOM 3289 C C . LEU A 1 424 ? 0.407 6.994 29.126 1.00 81.88 424 LEU A C 1
ATOM 3291 O O . LEU A 1 424 ? 0.512 8.084 28.561 1.00 81.88 424 LEU A O 1
ATOM 3295 N N . LEU A 1 425 ? -0.319 6.850 30.239 1.00 79.12 425 LEU A N 1
ATOM 3296 C CA . LEU A 1 425 ? -0.977 7.969 30.914 1.00 79.12 425 LEU A CA 1
ATOM 3297 C C . LEU A 1 425 ? 0.033 8.933 31.538 1.00 79.12 425 LEU A C 1
ATOM 3299 O O . LEU A 1 425 ? -0.120 10.142 31.367 1.00 79.12 425 LEU A O 1
ATOM 3303 N N . ARG A 1 426 ? 1.073 8.428 32.216 1.00 83.81 426 ARG A N 1
ATOM 3304 C CA . ARG A 1 426 ? 2.150 9.267 32.772 1.00 83.81 426 ARG A CA 1
ATOM 3305 C C . ARG A 1 426 ? 2.842 10.060 31.671 1.00 83.81 426 ARG A C 1
ATOM 3307 O O . ARG A 1 426 ? 2.922 11.282 31.773 1.00 83.81 426 ARG A O 1
ATOM 3314 N N . ASP A 1 427 ? 3.216 9.393 30.583 1.00 77.56 427 ASP A N 1
ATOM 3315 C CA . ASP A 1 427 ? 3.833 10.040 29.425 1.00 77.56 427 ASP A CA 1
ATOM 3316 C C . ASP A 1 427 ? 2.908 11.107 28.828 1.00 77.56 427 ASP A C 1
ATOM 3318 O O . ASP A 1 427 ? 3.322 12.242 28.590 1.00 77.56 427 ASP A O 1
ATOM 3322 N N . GLY A 1 428 ? 1.622 10.787 28.656 1.00 74.06 428 GLY A N 1
ATOM 3323 C CA . GLY A 1 428 ? 0.622 11.724 28.149 1.00 74.06 428 GLY A CA 1
ATOM 3324 C C . GLY A 1 428 ? 0.396 12.941 29.056 1.00 74.06 428 GLY A C 1
ATOM 3325 O O . GLY A 1 428 ? 0.157 14.047 28.557 1.00 74.06 428 GLY A O 1
ATOM 3326 N N . ILE A 1 429 ? 0.480 12.764 30.377 1.00 79.44 429 ILE A N 1
ATOM 3327 C CA . ILE A 1 429 ? 0.418 13.851 31.361 1.00 79.44 429 ILE A CA 1
ATOM 3328 C C . ILE A 1 429 ? 1.675 14.723 31.267 1.00 79.44 429 ILE A C 1
ATOM 3330 O O . ILE A 1 429 ? 1.562 15.949 31.146 1.00 79.44 429 ILE A O 1
ATOM 3334 N N . ASP A 1 430 ? 2.859 14.115 31.290 1.00 78.31 430 ASP A N 1
ATOM 3335 C CA . ASP A 1 430 ? 4.146 14.817 31.293 1.00 78.31 430 ASP A CA 1
ATOM 3336 C C . ASP A 1 430 ? 4.356 15.619 30.005 1.00 78.31 430 ASP A C 1
ATOM 3338 O O . ASP A 1 430 ? 4.742 16.795 30.033 1.00 78.31 430 ASP A O 1
ATOM 3342 N N . GLN A 1 431 ? 3.994 15.022 28.870 1.00 72.12 431 GLN A N 1
ATOM 3343 C CA . GLN A 1 431 ? 4.066 15.635 27.544 1.00 72.12 431 GLN A CA 1
ATOM 3344 C C . GLN A 1 431 ? 2.899 16.592 27.262 1.00 72.12 431 GLN A C 1
ATOM 3346 O O . GLN A 1 431 ? 2.881 17.283 26.242 1.00 72.12 431 GLN A O 1
ATOM 3351 N N . LYS A 1 432 ? 1.936 16.700 28.188 1.00 75.88 432 LYS A N 1
ATOM 3352 C CA . LYS A 1 432 ? 0.755 17.567 28.080 1.00 75.88 432 LYS A CA 1
ATOM 3353 C C . LYS A 1 432 ? -0.090 17.274 26.839 1.00 75.88 432 LYS A C 1
ATOM 3355 O O . LYS A 1 432 ? -0.672 18.198 26.262 1.00 75.88 432 LYS A O 1
ATOM 3360 N N . CYS A 1 433 ? -0.208 16.002 26.458 1.00 68.12 433 CYS A N 1
ATOM 3361 C CA . CYS A 1 433 ? -0.998 15.549 25.308 1.00 68.12 433 CYS A CA 1
ATOM 3362 C C . CYS A 1 433 ? -2.483 15.934 25.423 1.00 68.12 433 CYS A C 1
ATOM 3364 O O . CYS A 1 433 ? -3.160 16.112 24.413 1.00 68.12 433 CYS A O 1
ATOM 3366 N N . TYR A 1 434 ? -2.967 16.176 26.645 1.00 69.19 434 TYR A N 1
ATOM 3367 C CA . TYR A 1 434 ? -4.299 16.714 26.908 1.00 69.19 434 TYR A CA 1
ATOM 3368 C C . TYR A 1 434 ? -4.514 18.135 26.338 1.00 69.19 434 TYR A C 1
ATOM 3370 O O . TYR A 1 434 ? -5.655 18.496 26.057 1.00 69.19 434 TYR A O 1
ATOM 3378 N N . LYS A 1 435 ? -3.458 18.944 26.110 1.00 61.78 435 LYS A N 1
ATOM 3379 C CA . LYS A 1 435 ? -3.587 20.376 25.756 1.00 61.78 435 LYS A CA 1
ATOM 3380 C C . LYS A 1 435 ? -3.964 20.688 24.313 1.00 61.78 435 LYS A C 1
ATOM 3382 O O . LYS A 1 435 ? -4.590 21.706 24.026 1.00 61.78 435 LYS A O 1
ATOM 3387 N N . ARG A 1 436 ? -3.492 19.873 23.374 1.00 57.69 436 ARG A N 1
ATOM 3388 C CA . ARG A 1 436 ? -3.748 20.030 21.940 1.00 57.69 436 ARG A CA 1
ATOM 3389 C C . ARG A 1 436 ? -3.696 18.647 21.302 1.00 57.69 436 ARG A C 1
ATOM 3391 O O . ARG A 1 436 ? -2.593 18.189 21.012 1.00 57.69 436 ARG A O 1
ATOM 3398 N N . PRO A 1 437 ? -4.844 18.012 21.010 1.00 49.94 437 PRO A N 1
ATOM 3399 C CA . PRO A 1 437 ? -4.902 16.770 20.240 1.00 49.94 437 PRO A CA 1
ATOM 3400 C C . PRO A 1 437 ? -4.617 17.055 18.756 1.00 49.94 437 PRO A C 1
ATOM 3402 O O . PRO A 1 437 ? -5.429 16.766 17.882 1.00 49.94 437 PRO A O 1
ATOM 3405 N N . MET A 1 438 ? -3.521 17.753 18.446 1.00 40.56 438 MET A N 1
ATOM 3406 C CA . MET A 1 438 ? -3.150 18.057 17.070 1.00 40.56 438 MET A CA 1
ATOM 3407 C C . MET A 1 438 ? -2.136 17.048 16.574 1.00 40.56 438 MET A C 1
ATOM 3409 O O . MET A 1 438 ? -1.172 16.710 17.260 1.00 40.56 438 MET A O 1
ATOM 3413 N N . LYS A 1 439 ? -2.335 16.665 15.312 1.00 39.72 439 LYS A N 1
ATOM 3414 C CA . LYS A 1 439 ? -1.571 15.648 14.599 1.00 39.72 439 LYS A CA 1
ATOM 3415 C C . LYS A 1 439 ? -0.044 15.819 14.613 1.00 39.72 439 LYS A C 1
ATOM 3417 O O . LYS A 1 439 ? 0.675 14.917 14.209 1.00 39.72 439 LYS A O 1
ATOM 3422 N N . SER A 1 440 ? 0.452 16.990 15.003 1.00 35.19 440 SER A N 1
ATOM 3423 C CA . SER A 1 440 ? 1.862 17.364 14.957 1.00 35.19 440 SER A CA 1
ATOM 3424 C C . SER A 1 440 ? 2.675 16.908 16.169 1.00 35.19 440 SER A C 1
ATOM 3426 O O . SER A 1 440 ? 3.831 16.571 15.977 1.00 35.19 440 SER A O 1
ATOM 3428 N N . LEU A 1 441 ? 2.106 16.870 17.383 1.00 37.44 441 LEU A N 1
ATOM 3429 C CA . LEU A 1 441 ? 2.884 16.517 18.583 1.00 37.44 441 LEU A CA 1
ATOM 3430 C C . LEU A 1 441 ? 3.101 14.999 18.671 1.00 37.44 441 LEU A C 1
ATOM 3432 O O . LEU A 1 441 ? 4.217 14.546 18.872 1.00 37.44 441 LEU A O 1
ATOM 3436 N N . ALA A 1 442 ? 2.065 14.202 18.387 1.00 41.06 442 ALA A N 1
ATOM 3437 C CA . ALA A 1 442 ? 2.199 12.749 18.270 1.00 41.06 442 ALA A CA 1
ATOM 3438 C C . ALA A 1 442 ? 3.102 12.321 17.092 1.00 41.06 442 ALA A C 1
ATOM 3440 O O . ALA A 1 442 ? 3.704 11.263 17.165 1.00 41.06 442 ALA A O 1
ATOM 3441 N N . ARG A 1 443 ? 3.251 13.156 16.049 1.00 42.34 443 ARG A N 1
ATOM 3442 C CA . ARG A 1 443 ? 4.238 12.962 14.967 1.00 42.34 443 ARG A CA 1
ATOM 3443 C C . ARG A 1 443 ? 5.686 13.234 15.391 1.00 42.34 443 ARG A C 1
ATOM 3445 O O . ARG A 1 443 ? 6.584 12.705 14.756 1.00 42.34 443 ARG A O 1
ATOM 3452 N N . GLU A 1 444 ? 5.900 14.089 16.392 1.00 42.66 444 GLU A N 1
ATOM 3453 C CA . GLU A 1 444 ? 7.224 14.335 16.988 1.00 42.66 444 GLU A CA 1
ATOM 3454 C C . GLU A 1 444 ? 7.581 13.283 18.049 1.00 42.66 444 GLU A C 1
ATOM 3456 O O . GLU A 1 444 ? 8.756 13.034 18.279 1.00 42.66 444 GLU A O 1
ATOM 3461 N N . ILE A 1 445 ? 6.581 12.684 18.708 1.00 44.22 445 ILE A N 1
ATOM 3462 C CA . ILE A 1 445 ? 6.778 11.683 19.773 1.00 44.22 445 ILE A CA 1
ATOM 3463 C C . ILE A 1 445 ? 6.885 10.263 19.202 1.00 44.22 445 ILE A C 1
ATOM 3465 O O . ILE A 1 445 ? 7.730 9.489 19.639 1.00 44.22 445 ILE A O 1
ATOM 3469 N N . TYR A 1 446 ? 6.034 9.924 18.232 1.00 44.75 446 TYR A N 1
ATOM 3470 C CA . TYR A 1 446 ? 6.053 8.653 17.514 1.00 44.75 446 TYR A CA 1
ATOM 3471 C C . TYR A 1 446 ? 6.563 8.921 16.099 1.00 44.75 446 TYR A C 1
ATOM 3473 O O . TYR A 1 446 ? 5.779 9.067 15.155 1.00 44.75 446 TYR A O 1
ATOM 3481 N N . GLU A 1 447 ? 7.882 9.073 15.969 1.00 39.22 447 GLU A N 1
ATOM 3482 C CA . GLU A 1 447 ? 8.522 9.109 14.655 1.00 39.22 447 GLU A CA 1
ATOM 3483 C C . GLU A 1 447 ? 8.087 7.846 13.884 1.00 39.22 447 GLU A C 1
ATOM 3485 O O . GLU A 1 447 ? 8.156 6.739 14.406 1.00 39.22 447 GLU A O 1
ATOM 3490 N N . GLU A 1 448 ? 7.560 8.038 12.671 1.00 40.84 448 GLU A N 1
ATOM 3491 C CA . GLU A 1 448 ? 7.096 6.990 11.738 1.00 40.84 448 GLU A CA 1
ATOM 3492 C C . GLU A 1 448 ? 5.707 6.342 11.981 1.00 40.84 448 GLU A C 1
ATOM 3494 O O . GLU A 1 448 ? 5.211 5.668 11.079 1.00 40.84 448 GLU A O 1
ATOM 3499 N N . ASP A 1 449 ? 4.977 6.628 13.073 1.00 42.91 449 ASP A N 1
ATOM 3500 C CA . ASP A 1 449 ? 3.644 6.026 13.318 1.00 42.91 449 ASP A CA 1
ATOM 3501 C C . ASP A 1 449 ? 2.467 7.011 13.195 1.00 42.91 449 ASP A C 1
ATOM 3503 O O . ASP A 1 449 ? 2.023 7.674 14.139 1.00 42.91 449 ASP A O 1
ATOM 3507 N N . PHE A 1 450 ? 1.881 7.064 11.998 1.00 39.81 450 PHE A N 1
ATOM 3508 C CA . PHE A 1 450 ? 0.770 7.963 11.670 1.00 39.81 450 PHE A CA 1
ATOM 3509 C C . PHE A 1 450 ? -0.576 7.599 12.323 1.00 39.81 450 PHE A C 1
ATOM 3511 O O . PHE A 1 450 ? -1.511 8.404 12.271 1.00 39.81 450 PHE A O 1
ATOM 3518 N N . SER A 1 451 ? -0.709 6.418 12.934 1.00 40.47 451 SER A N 1
ATOM 3519 C CA . SER A 1 451 ? -1.982 5.918 13.477 1.00 40.47 451 SER A CA 1
ATOM 3520 C C . SER A 1 451 ? -2.178 6.224 14.972 1.00 40.47 451 SER A C 1
ATOM 3522 O O . SER A 1 451 ? -3.325 6.364 15.415 1.00 40.47 451 SER A O 1
ATOM 3524 N N . ALA A 1 452 ? -1.085 6.432 15.720 1.00 38.66 452 ALA A N 1
ATOM 3525 C CA . ALA A 1 452 ? -1.082 6.897 17.115 1.00 38.66 452 ALA A CA 1
ATOM 3526 C C . ALA A 1 452 ? -1.691 8.310 17.266 1.00 38.66 452 ALA A C 1
ATOM 3528 O O . ALA A 1 452 ? -2.256 8.683 18.297 1.00 38.66 452 ALA A O 1
ATOM 3529 N N . VAL A 1 453 ? -1.631 9.080 16.180 1.00 37.25 453 VAL A N 1
ATOM 3530 C CA . VAL A 1 453 ? -1.854 10.524 16.105 1.00 37.25 453 VAL A CA 1
ATOM 3531 C C . VAL A 1 453 ? -3.325 10.949 16.240 1.00 37.25 453 VAL A C 1
ATOM 3533 O O . VAL A 1 453 ? -3.611 12.013 16.786 1.00 37.25 453 VAL A O 1
ATOM 3536 N N . ASP A 1 454 ? -4.271 10.129 15.774 1.00 38.22 454 ASP A N 1
ATOM 3537 C CA . ASP A 1 454 ? -5.715 10.423 15.851 1.00 38.22 454 ASP A CA 1
ATOM 3538 C C . ASP A 1 454 ? -6.380 9.792 17.100 1.00 38.22 454 ASP A C 1
ATOM 3540 O O . ASP A 1 454 ? -7.592 9.900 17.284 1.00 38.22 454 ASP A O 1
ATOM 3544 N N . GLY A 1 455 ? -5.629 9.034 17.913 1.00 43.44 455 GLY A N 1
ATOM 3545 C CA . GLY A 1 455 ? -6.184 8.086 18.887 1.00 43.44 455 GLY A CA 1
ATOM 3546 C C . GLY A 1 455 ? -6.121 8.509 20.349 1.00 43.44 455 GLY A C 1
ATOM 3547 O O . GLY A 1 455 ? -7.077 8.279 21.073 1.00 43.44 455 GLY A O 1
ATOM 3548 N N . GLN A 1 456 ? -5.041 9.152 20.796 1.00 44.81 456 GLN A N 1
ATOM 3549 C CA . GLN A 1 456 ? -4.752 9.244 22.235 1.00 44.81 456 GLN A CA 1
ATOM 3550 C C . GLN A 1 456 ? -5.844 9.930 23.076 1.00 44.81 456 GLN A C 1
ATOM 3552 O O . GLN A 1 456 ? -6.206 9.418 24.129 1.00 44.81 456 GLN A O 1
ATOM 3557 N N . VAL A 1 457 ? -6.413 11.048 22.615 1.00 42.88 457 VAL A N 1
ATOM 3558 C CA . VAL A 1 457 ? -7.406 11.804 23.407 1.00 42.88 457 VAL A CA 1
ATOM 3559 C C . VAL A 1 457 ? -8.809 11.204 23.314 1.00 42.88 457 VAL A C 1
ATOM 3561 O O . VAL A 1 457 ? -9.510 11.143 24.321 1.00 42.88 457 VAL A O 1
ATOM 3564 N N . VAL A 1 458 ? -9.210 10.707 22.139 1.00 47.34 458 VAL A N 1
ATOM 3565 C CA . VAL A 1 458 ? -10.506 10.027 21.956 1.00 47.34 458 VAL A CA 1
ATOM 3566 C C . VAL A 1 458 ? -10.527 8.719 22.736 1.00 47.34 458 VAL A C 1
ATOM 3568 O O . VAL A 1 458 ? -11.479 8.432 23.440 1.00 47.34 458 VAL A O 1
ATOM 3571 N N . SER A 1 459 ? -9.439 7.960 22.683 1.00 55.12 459 SER A N 1
ATOM 3572 C CA . SER A 1 459 ? -9.368 6.635 23.284 1.00 55.12 459 SER A CA 1
ATOM 3573 C C . SER A 1 459 ? -9.258 6.675 24.806 1.00 55.12 459 SER A C 1
ATOM 3575 O O . SER A 1 459 ? -9.942 5.901 25.469 1.00 55.12 459 SER A O 1
ATOM 3577 N N . LEU A 1 460 ? -8.483 7.605 25.380 1.00 53.72 460 LEU A N 1
ATOM 3578 C CA . LEU A 1 460 ? -8.403 7.747 26.838 1.00 53.72 460 LEU A CA 1
ATOM 3579 C C . LEU A 1 460 ? -9.700 8.311 27.446 1.00 53.72 460 LEU A C 1
ATOM 3581 O O . LEU A 1 460 ? -10.106 7.869 28.517 1.00 53.72 460 LEU A O 1
ATOM 3585 N N . SER A 1 461 ? -10.389 9.224 26.751 1.00 50.62 461 SER A N 1
ATOM 3586 C CA . SER A 1 461 ? -11.698 9.728 27.201 1.00 50.62 461 SER A CA 1
ATOM 3587 C C . SER A 1 461 ? -12.821 8.690 27.044 1.00 50.62 461 SER A C 1
ATOM 3589 O O . SER A 1 461 ? -13.579 8.476 27.988 1.00 50.62 461 SER A O 1
ATOM 3591 N N . GLU A 1 462 ? -12.889 7.963 25.920 1.00 52.59 462 GLU A N 1
ATOM 3592 C CA . GLU A 1 462 ? -13.886 6.900 25.694 1.00 52.59 462 GLU A CA 1
ATOM 3593 C C . GLU A 1 462 ? -13.736 5.719 26.675 1.00 52.59 462 GLU A C 1
ATOM 3595 O O . GLU A 1 462 ? -14.750 5.170 27.124 1.00 52.59 462 GLU A O 1
ATOM 3600 N N . MET A 1 463 ? -12.502 5.354 27.062 1.00 56.03 463 MET A N 1
ATOM 3601 C CA . MET A 1 463 ? -12.240 4.343 28.104 1.00 56.03 463 MET A 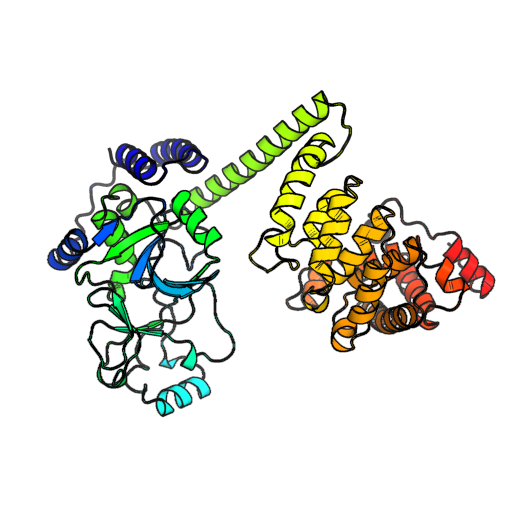CA 1
ATOM 3602 C C . MET A 1 463 ? -12.878 4.708 29.448 1.00 56.03 463 MET A C 1
ATOM 3604 O O . MET A 1 463 ? -13.485 3.851 30.097 1.00 56.03 463 MET A O 1
ATOM 3608 N N . CYS A 1 464 ? -12.744 5.971 29.862 1.00 52.00 464 CYS A N 1
ATOM 3609 C CA . CYS A 1 464 ? -13.239 6.468 31.145 1.00 52.00 464 CYS A CA 1
ATOM 3610 C C . CYS A 1 464 ? -14.771 6.556 31.199 1.00 52.00 464 CYS A C 1
ATOM 3612 O O . CYS A 1 464 ? -15.356 6.513 32.281 1.00 52.00 464 CYS A O 1
ATOM 3614 N N . GLU A 1 465 ? -15.446 6.678 30.053 1.00 51.75 465 GLU A N 1
ATOM 3615 C CA . GLU A 1 465 ? -16.861 7.048 30.033 1.00 51.75 465 GLU A CA 1
ATOM 3616 C C . GLU A 1 465 ? -17.851 5.888 30.028 1.00 51.75 465 GLU A C 1
ATOM 3618 O O . GLU A 1 465 ? -18.954 6.066 30.541 1.00 51.75 465 GLU A O 1
ATOM 3623 N N . THR A 1 466 ? -17.544 4.722 29.446 1.00 50.84 466 THR A N 1
ATOM 3624 C CA . THR A 1 466 ? -18.660 3.816 29.098 1.00 50.84 466 THR A CA 1
ATOM 3625 C C . THR A 1 466 ? -18.573 2.355 29.501 1.00 50.84 466 THR A C 1
ATOM 3627 O O . THR A 1 466 ? -19.620 1.710 29.453 1.00 50.84 466 THR A O 1
ATOM 3630 N N . GLN A 1 467 ? -17.433 1.779 29.906 1.00 53.69 467 GLN A N 1
ATOM 3631 C CA . GLN A 1 467 ? -17.387 0.309 30.096 1.00 53.69 467 GLN A CA 1
ATOM 3632 C C . GLN A 1 467 ? -16.478 -0.207 31.222 1.00 53.69 467 GLN A C 1
ATOM 3634 O O . GLN A 1 467 ? -16.700 -1.311 31.724 1.00 53.69 467 GLN A O 1
ATOM 3639 N N . LEU A 1 468 ? -15.520 0.593 31.696 1.00 58.47 468 LEU A N 1
ATOM 3640 C CA . LEU A 1 468 ? -14.558 0.160 32.716 1.00 58.47 468 LEU A CA 1
ATOM 3641 C C . LEU A 1 468 ? -15.087 0.190 34.154 1.00 58.47 468 LEU A C 1
ATOM 3643 O O . LEU A 1 468 ? -14.527 -0.501 34.999 1.00 58.47 468 LEU A O 1
ATOM 3647 N N . GLY A 1 469 ? -16.179 0.907 34.443 1.00 58.84 469 GLY A N 1
ATOM 3648 C CA . GLY A 1 469 ? -16.736 0.986 35.804 1.00 58.84 469 GLY A CA 1
ATOM 3649 C C . GLY A 1 469 ? -17.058 -0.390 36.397 1.00 58.84 469 GLY A C 1
ATOM 3650 O O . GLY A 1 469 ? -16.685 -0.690 37.526 1.00 58.84 469 GLY A O 1
ATOM 3651 N N . SER A 1 470 ? -17.621 -1.290 35.581 1.00 57.72 470 SER A N 1
ATOM 3652 C CA . SER A 1 470 ? -17.904 -2.666 36.012 1.00 57.72 470 SER A CA 1
ATOM 3653 C C . SER A 1 470 ? -16.644 -3.478 36.351 1.00 57.72 470 SER A C 1
ATOM 3655 O O . SER A 1 470 ? -16.723 -4.408 37.153 1.00 57.72 470 SER A O 1
ATOM 3657 N N . PHE A 1 471 ? -15.490 -3.131 35.773 1.00 64.81 471 PHE A N 1
ATOM 3658 C CA . PHE A 1 471 ? -14.196 -3.750 36.065 1.00 64.81 471 PHE A CA 1
ATOM 3659 C C . PHE A 1 471 ? -13.469 -3.086 37.236 1.00 64.81 471 PHE A C 1
ATOM 3661 O O . PHE A 1 471 ? -12.819 -3.788 38.014 1.00 64.81 471 PHE A O 1
ATOM 3668 N N . ALA A 1 472 ? -13.614 -1.768 37.395 1.00 60.59 472 ALA A N 1
ATOM 3669 C CA . ALA A 1 472 ? -13.085 -1.012 38.526 1.00 60.59 472 ALA A CA 1
ATOM 3670 C C . ALA A 1 472 ? -13.652 -1.536 39.857 1.00 60.59 472 ALA A C 1
ATOM 3672 O O . ALA A 1 472 ? -12.883 -1.873 40.758 1.00 60.59 472 ALA A O 1
ATOM 3673 N N . ASP A 1 473 ? -14.973 -1.736 39.931 1.00 59.41 473 ASP A N 1
ATOM 3674 C CA . ASP A 1 473 ? -15.662 -2.284 41.114 1.00 59.41 473 ASP A CA 1
ATOM 3675 C C . ASP A 1 473 ? -15.179 -3.688 41.504 1.00 59.41 473 ASP A C 1
ATOM 3677 O O . ASP A 1 473 ? -15.320 -4.128 42.646 1.00 59.41 473 ASP A O 1
ATOM 3681 N N . GLN A 1 474 ? -14.611 -4.414 40.545 1.00 62.72 474 GLN A N 1
ATOM 3682 C CA . GLN A 1 474 ? -14.161 -5.785 40.716 1.00 62.72 474 GLN A CA 1
ATOM 3683 C C . GLN A 1 474 ? -12.628 -5.905 40.867 1.00 62.72 474 GLN A C 1
ATOM 3685 O O . GLN A 1 474 ? -12.112 -7.020 40.832 1.00 62.72 474 GLN A O 1
ATOM 3690 N N . GLN A 1 475 ? -11.901 -4.791 41.052 1.00 63.66 475 GLN A N 1
ATOM 3691 C CA . GLN A 1 475 ? -10.433 -4.752 41.218 1.00 63.66 475 GLN A CA 1
ATOM 3692 C C . GLN A 1 475 ? -9.641 -5.376 40.049 1.00 63.66 475 GLN A C 1
ATOM 3694 O O . GLN A 1 475 ? -8.539 -5.888 40.240 1.00 63.66 475 GLN A O 1
ATOM 3699 N N . PHE A 1 476 ? -10.190 -5.341 38.830 1.00 71.06 476 PHE A N 1
ATOM 3700 C CA . PHE A 1 476 ? -9.497 -5.850 37.635 1.00 71.06 476 PHE A CA 1
ATOM 3701 C C . PHE A 1 476 ? -8.408 -4.906 37.128 1.00 71.06 476 PHE A C 1
ATOM 3703 O O . PHE A 1 476 ? -7.488 -5.340 36.442 1.00 71.06 476 PHE A O 1
ATOM 3710 N N . LEU A 1 477 ? -8.541 -3.617 37.428 1.00 76.75 477 LEU A N 1
ATOM 3711 C CA . LEU A 1 477 ? -7.647 -2.580 36.937 1.00 76.75 477 LEU A CA 1
ATOM 3712 C C . LEU A 1 477 ? -6.550 -2.308 37.959 1.00 76.75 477 LEU A C 1
ATOM 3714 O O . LEU A 1 477 ? -6.804 -2.273 39.166 1.00 76.75 477 LEU A O 1
ATOM 3718 N N . HIS A 1 478 ? -5.339 -2.071 37.464 1.00 78.62 478 HIS A N 1
ATOM 3719 C CA . HIS A 1 478 ? -4.235 -1.571 38.263 1.00 78.62 478 HIS A CA 1
ATOM 3720 C C . HIS A 1 478 ? -4.674 -0.297 38.992 1.00 78.62 478 HIS A C 1
ATOM 3722 O O . HIS A 1 478 ? -5.278 0.596 38.397 1.00 78.62 478 HIS A O 1
ATOM 3728 N N . ARG A 1 479 ? -4.377 -0.207 40.291 1.00 75.06 479 ARG A N 1
ATOM 3729 C CA . ARG A 1 479 ? -4.864 0.882 41.149 1.00 75.06 479 ARG A CA 1
ATOM 3730 C C . ARG A 1 479 ? -4.511 2.260 40.585 1.00 75.06 479 ARG A C 1
ATOM 3732 O O . ARG A 1 479 ? -5.385 3.111 40.452 1.00 75.06 479 ARG A O 1
ATOM 3739 N N . ASP A 1 480 ? -3.249 2.435 40.208 1.00 82.50 480 ASP A N 1
ATOM 3740 C CA . ASP A 1 480 ? -2.738 3.710 39.701 1.00 82.50 480 ASP A CA 1
ATOM 3741 C C . ASP A 1 480 ? -3.384 4.112 38.368 1.00 82.50 480 ASP A C 1
ATOM 3743 O O . ASP A 1 480 ? -3.396 5.290 38.030 1.00 82.50 480 ASP A O 1
ATOM 3747 N N . PHE A 1 481 ? -3.933 3.160 37.604 1.00 82.75 481 PHE A N 1
ATOM 3748 C CA . PHE A 1 481 ? -4.481 3.433 36.276 1.00 82.75 481 PHE A CA 1
ATOM 3749 C C . PHE A 1 481 ? -5.674 4.385 36.348 1.00 82.75 481 PHE A C 1
ATOM 3751 O O . PHE A 1 481 ? -5.739 5.348 35.590 1.00 82.75 481 PHE A O 1
ATOM 3758 N N . LEU A 1 482 ? -6.594 4.148 37.288 1.00 76.25 482 LEU A N 1
ATOM 3759 C CA . LEU A 1 482 ? -7.773 4.998 37.471 1.00 76.25 482 LEU A CA 1
ATOM 3760 C C . LEU A 1 482 ? -7.394 6.385 38.000 1.00 76.25 482 LEU A C 1
ATOM 3762 O O . LEU A 1 482 ? -7.933 7.379 37.526 1.00 76.25 482 LEU A O 1
ATOM 3766 N N . GLU A 1 483 ? -6.442 6.452 38.934 1.00 80.94 483 GLU A N 1
ATOM 3767 C CA . GLU A 1 483 ? -5.943 7.716 39.491 1.00 80.94 483 GLU A CA 1
ATOM 3768 C C . GLU A 1 483 ? -5.259 8.569 38.403 1.00 80.94 483 GLU A C 1
ATOM 3770 O O . GLU A 1 483 ? -5.534 9.761 38.274 1.00 80.94 483 GLU A O 1
ATOM 3775 N N . LEU A 1 484 ? -4.426 7.951 37.559 1.00 81.12 484 LEU A N 1
ATOM 3776 C CA . LEU A 1 484 ? -3.760 8.619 36.438 1.00 81.12 484 LEU A CA 1
ATOM 3777 C C . LEU A 1 484 ? -4.739 9.026 35.331 1.00 81.12 484 LEU A C 1
ATOM 3779 O O . LEU A 1 484 ? -4.585 10.090 34.733 1.00 81.12 484 LEU A O 1
ATOM 3783 N N . ALA A 1 485 ? -5.745 8.197 35.047 1.00 76.62 485 ALA A N 1
ATOM 3784 C CA . ALA A 1 485 ? -6.777 8.523 34.070 1.00 76.62 485 ALA A CA 1
ATOM 3785 C C . ALA A 1 485 ? -7.609 9.729 34.529 1.00 76.62 485 ALA A C 1
ATOM 3787 O O . ALA A 1 485 ? -7.876 10.632 33.733 1.00 76.62 485 ALA A O 1
ATOM 3788 N N . ASP A 1 486 ? -7.957 9.784 35.816 1.00 74.56 486 ASP A N 1
ATOM 3789 C CA . ASP A 1 486 ? -8.635 10.927 36.425 1.00 74.56 486 ASP A CA 1
ATOM 3790 C C . ASP A 1 486 ? -7.769 12.194 36.358 1.00 74.56 486 ASP A C 1
ATOM 3792 O O . ASP A 1 486 ? -8.228 13.229 35.875 1.00 74.56 486 ASP A O 1
ATOM 3796 N N . GLU A 1 487 ? -6.483 12.105 36.718 1.00 81.62 487 GLU A N 1
ATOM 3797 C CA . GLU A 1 487 ? -5.545 13.227 36.595 1.00 81.62 487 GLU A CA 1
ATOM 3798 C C . GLU A 1 487 ? -5.453 13.738 35.148 1.00 81.62 487 GLU A C 1
ATOM 3800 O O . GLU A 1 487 ? -5.500 14.951 34.908 1.00 81.62 487 GLU A O 1
ATOM 3805 N N . TYR A 1 488 ? -5.347 12.827 34.175 1.00 78.88 488 TYR A N 1
ATOM 3806 C CA . TYR A 1 488 ? -5.306 13.167 32.754 1.00 78.88 488 TYR A CA 1
ATOM 3807 C C . TYR A 1 488 ? -6.576 13.913 32.321 1.00 78.88 488 TYR A C 1
ATOM 3809 O O . TYR A 1 488 ? -6.487 14.963 31.676 1.00 78.88 488 TYR A O 1
ATOM 3817 N N . MET A 1 489 ? -7.754 13.415 32.713 1.00 71.88 489 MET A N 1
ATOM 3818 C CA . MET A 1 489 ? -9.043 14.037 32.395 1.00 71.88 489 MET A CA 1
ATOM 3819 C C . MET A 1 489 ? -9.189 15.409 33.055 1.00 71.88 489 MET A C 1
ATOM 3821 O O . MET A 1 489 ? -9.537 16.374 32.375 1.00 71.88 489 MET A O 1
ATOM 3825 N N . MET A 1 490 ? -8.856 15.537 34.340 1.00 77.62 490 MET A N 1
ATOM 3826 C CA . MET A 1 490 ? -8.937 16.804 35.075 1.00 77.62 490 MET A CA 1
ATOM 3827 C C . MET A 1 490 ? -8.014 17.870 34.483 1.00 77.62 490 MET A C 1
ATOM 3829 O O . MET A 1 490 ? -8.433 19.009 34.277 1.00 77.62 490 MET A O 1
ATOM 3833 N N . LYS A 1 491 ? -6.785 17.501 34.104 1.00 77.19 491 LYS A N 1
ATOM 3834 C CA . LYS A 1 491 ? -5.876 18.393 33.365 1.00 77.19 491 LYS A CA 1
ATOM 3835 C C . LYS A 1 491 ? -6.406 18.758 31.977 1.00 77.19 491 LYS A C 1
ATOM 3837 O O . LYS A 1 491 ? -6.130 19.854 31.487 1.00 77.19 491 LYS A O 1
ATOM 3842 N N . GLY A 1 492 ? -7.162 17.854 31.357 1.00 70.81 492 GLY A N 1
ATOM 3843 C CA . GLY A 1 492 ? -7.925 18.089 30.137 1.00 70.81 492 GLY A CA 1
ATOM 3844 C C . GLY A 1 492 ? -9.020 19.148 30.307 1.00 70.81 492 GLY A C 1
ATOM 3845 O O . GLY A 1 492 ? -9.131 20.049 29.475 1.00 70.81 492 GLY A O 1
ATOM 3846 N N . PHE A 1 493 ? -9.785 19.077 31.397 1.00 68.56 493 PHE A N 1
ATOM 3847 C CA . PHE A 1 493 ? -10.878 20.003 31.708 1.00 68.56 493 PHE A CA 1
ATOM 3848 C C . PHE A 1 493 ? -10.411 21.379 32.205 1.00 68.56 493 PHE A C 1
ATOM 3850 O O . PHE A 1 493 ? -11.064 22.375 31.896 1.00 68.56 493 PHE A O 1
ATOM 3857 N N . ASP A 1 494 ? -9.270 21.468 32.895 1.00 73.38 494 ASP A N 1
ATOM 3858 C CA . ASP A 1 494 ? -8.687 22.717 33.432 1.00 73.38 494 ASP A CA 1
ATOM 3859 C C . ASP A 1 494 ? -8.037 23.620 32.351 1.00 73.38 494 ASP A C 1
ATOM 3861 O O . ASP A 1 494 ? -7.093 24.381 32.576 1.00 73.38 494 ASP A O 1
ATOM 3865 N N . GLN A 1 495 ? -8.514 23.520 31.112 1.00 69.75 495 GLN A N 1
ATOM 3866 C CA . GLN A 1 495 ? -7.987 24.258 29.971 1.00 69.75 495 GLN A CA 1
ATOM 3867 C C . GLN A 1 495 ? -8.835 25.487 29.622 1.00 69.75 495 GLN A C 1
ATOM 3869 O O . GLN A 1 495 ? -10.013 25.575 29.974 1.00 69.75 495 GLN A O 1
ATOM 3874 N N . PRO A 1 496 ? -8.284 26.461 28.869 1.00 69.62 496 PRO A N 1
ATOM 3875 C CA . PRO A 1 496 ? -9.085 27.546 28.316 1.00 69.62 496 PRO A CA 1
ATOM 3876 C C . PRO A 1 496 ? -10.252 27.000 27.482 1.00 69.62 496 PRO A C 1
ATOM 3878 O O . PRO A 1 496 ? -10.093 26.055 26.716 1.00 69.62 496 PRO A O 1
ATOM 3881 N N . LYS A 1 497 ? -11.426 27.635 27.568 1.00 61.22 497 LYS A N 1
ATOM 3882 C CA . LYS A 1 497 ? -12.694 27.141 26.990 1.00 61.22 497 LYS A CA 1
ATOM 3883 C C . LYS A 1 497 ? -12.615 26.654 25.529 1.00 61.22 497 LYS A C 1
ATOM 3885 O O . LYS A 1 497 ? -13.240 25.660 25.183 1.00 61.22 497 LYS A O 1
ATOM 3890 N N . ARG A 1 498 ? -11.832 27.326 24.677 1.00 53.56 498 ARG A N 1
ATOM 3891 C CA . ARG A 1 498 ? -11.626 26.941 23.264 1.00 53.56 498 ARG A CA 1
ATOM 3892 C C . ARG A 1 498 ? -10.908 25.590 23.112 1.00 53.56 498 ARG A C 1
ATOM 3894 O O . ARG A 1 498 ? -11.176 24.849 22.166 1.00 53.56 498 ARG A O 1
ATOM 3901 N N . ASP A 1 499 ? -9.999 25.292 24.030 1.00 56.12 499 ASP A N 1
ATOM 3902 C CA . ASP A 1 499 ? -9.224 24.055 24.057 1.00 56.12 499 ASP A CA 1
ATOM 3903 C C . ASP A 1 499 ? -10.039 22.933 24.720 1.00 56.12 499 ASP A C 1
ATOM 3905 O O . ASP A 1 499 ? -10.032 21.815 24.216 1.00 56.12 499 ASP A O 1
ATOM 3909 N N . VAL A 1 500 ? -10.878 23.252 25.716 1.00 58.12 500 VAL A N 1
ATOM 3910 C CA . VAL A 1 500 ? -11.886 22.326 26.274 1.00 58.12 500 VAL A CA 1
ATOM 3911 C C . VAL A 1 500 ? -12.906 21.901 25.218 1.00 58.12 500 VAL A C 1
ATOM 3913 O O . VAL A 1 500 ? -13.184 20.722 25.078 1.00 58.12 500 VAL A O 1
ATOM 3916 N N . GLU A 1 501 ? -13.431 22.819 24.402 1.00 55.84 501 GLU A N 1
ATOM 3917 C CA . GLU A 1 501 ? -14.334 22.460 23.293 1.00 55.84 501 GLU A CA 1
ATOM 3918 C C . GLU A 1 501 ? -13.653 21.556 22.251 1.00 55.84 501 GLU A C 1
ATOM 3920 O O . GLU A 1 501 ? -14.318 20.756 21.598 1.00 55.84 501 GLU A O 1
ATOM 3925 N N . THR A 1 502 ? -12.330 21.661 22.102 1.00 52.97 502 THR A N 1
ATOM 3926 C CA . THR A 1 502 ? -11.533 20.795 21.219 1.00 52.97 502 THR A CA 1
ATOM 3927 C C . THR A 1 502 ? -11.246 19.437 21.865 1.00 52.97 502 THR A C 1
ATOM 3929 O O . THR A 1 502 ? -11.281 18.425 21.171 1.00 52.97 502 THR A O 1
ATOM 3932 N N . PHE A 1 503 ? -11.024 19.407 23.179 1.00 54.16 503 PHE A N 1
ATOM 3933 C CA . PHE A 1 503 ? -10.928 18.200 24.002 1.00 54.16 503 PHE A CA 1
ATOM 3934 C C . PHE A 1 503 ? -12.264 17.430 24.028 1.00 54.16 503 PHE A C 1
ATOM 3936 O O . PHE A 1 503 ? -12.281 16.211 23.924 1.00 54.16 503 PHE A O 1
ATOM 3943 N N . LEU A 1 504 ? -13.390 18.151 24.034 1.00 52.88 504 LEU A N 1
ATOM 3944 C CA . LEU A 1 504 ? -14.764 17.634 24.071 1.00 52.88 504 LEU A CA 1
ATOM 3945 C C . LEU A 1 504 ? -15.439 17.552 22.694 1.00 52.88 504 LEU A C 1
ATOM 3947 O O . LEU A 1 504 ? -16.667 17.514 22.613 1.00 52.88 504 LEU A O 1
ATOM 3951 N N . ARG A 1 505 ? -14.684 17.537 21.585 1.00 44.97 505 ARG A N 1
ATOM 3952 C CA . ARG A 1 505 ? -15.246 17.577 20.215 1.00 44.97 505 ARG A CA 1
ATOM 3953 C C . ARG A 1 505 ? -16.141 16.385 19.835 1.00 44.97 505 ARG A C 1
ATOM 3955 O O . ARG A 1 505 ? -16.663 16.361 18.721 1.00 44.97 505 ARG A O 1
ATOM 3962 N N . PHE A 1 506 ? -16.379 15.453 20.754 1.00 40.41 506 PHE A N 1
ATOM 3963 C CA . PHE A 1 506 ? -17.421 14.440 20.670 1.00 40.41 506 PHE A CA 1
ATOM 3964 C C . PHE A 1 506 ? -18.537 14.768 21.684 1.00 40.41 506 PHE A C 1
ATOM 3966 O O . PHE A 1 506 ? -18.290 14.770 22.887 1.00 40.41 506 PHE A O 1
ATOM 3973 N N . PRO A 1 507 ? -19.783 15.037 21.241 1.00 30.17 507 PRO A N 1
ATOM 3974 C CA . PRO A 1 507 ? -20.880 15.551 22.079 1.00 30.17 507 PRO A CA 1
ATOM 3975 C C . PRO A 1 507 ? -21.426 14.572 23.143 1.00 30.17 507 PRO A C 1
ATOM 3977 O O . PRO A 1 507 ? -22.518 14.792 23.667 1.00 30.17 507 PRO A O 1
ATOM 3980 N N . GLN A 1 508 ? -20.695 13.502 23.464 1.00 36.75 508 GLN A N 1
ATOM 3981 C CA . GLN A 1 508 ? -21.053 12.510 24.484 1.00 36.75 508 GLN A CA 1
ATOM 3982 C C . GLN A 1 508 ? -20.170 12.586 25.740 1.00 36.75 508 GLN A C 1
ATOM 3984 O O . GLN A 1 508 ? -20.476 11.909 26.715 1.00 36.75 508 GLN A O 1
ATOM 3989 N N . ALA A 1 509 ? -19.169 13.478 25.749 1.00 33.84 509 ALA A N 1
ATOM 3990 C CA . ALA A 1 509 ? -18.142 13.529 26.780 1.00 33.84 509 ALA A CA 1
ATOM 3991 C C . ALA A 1 509 ? -18.566 14.239 28.084 1.00 33.84 509 ALA A C 1
ATOM 3993 O O . ALA A 1 509 ? -18.178 15.382 28.351 1.00 33.84 509 ALA A O 1
ATOM 3994 N N . ARG A 1 510 ? -19.435 13.609 28.881 1.00 41.50 510 ARG A N 1
ATOM 3995 C CA . ARG A 1 510 ? -19.692 14.011 30.275 1.00 41.50 510 ARG A CA 1
ATOM 3996 C C . ARG A 1 510 ? -19.164 12.918 31.205 1.00 41.50 510 ARG A C 1
ATOM 3998 O O . ARG A 1 510 ? -19.373 11.749 30.887 1.00 41.50 510 ARG A O 1
ATOM 4005 N N . PRO A 1 511 ? -18.582 13.266 32.372 1.00 41.38 511 PRO A N 1
ATOM 4006 C CA . PRO A 1 511 ? -18.198 12.267 33.364 1.00 41.38 511 PRO A CA 1
ATOM 4007 C C . PRO A 1 511 ? -19.389 11.353 33.664 1.00 41.38 511 PRO A C 1
ATOM 4009 O O . PRO A 1 511 ? -20.492 11.815 33.974 1.00 41.38 511 PRO A O 1
ATOM 4012 N N . CYS A 1 512 ? -19.178 10.051 33.485 1.00 42.78 512 CYS A N 1
ATOM 4013 C CA . CYS A 1 512 ? -20.210 9.052 33.687 1.00 42.78 512 CYS A CA 1
ATOM 4014 C C . CYS A 1 512 ? -20.437 8.821 35.189 1.00 42.78 512 CYS A C 1
ATOM 4016 O O . CYS A 1 512 ? -19.522 8.959 36.003 1.00 42.78 512 CYS A O 1
ATOM 4018 N N . GLN A 1 513 ? -21.665 8.448 35.561 1.00 45.41 513 GLN A N 1
ATOM 4019 C CA . GLN A 1 513 ? -22.040 8.163 36.951 1.00 45.41 513 GLN A CA 1
ATOM 4020 C C . GLN A 1 513 ? -21.077 7.177 37.658 1.00 45.41 513 GLN A C 1
ATOM 4022 O O . GLN A 1 513 ? -20.715 7.463 38.790 1.00 45.41 513 GLN A O 1
ATOM 4027 N N . PRO A 1 514 ? -20.554 6.112 37.012 1.00 44.28 514 PRO A N 1
ATOM 4028 C CA . PRO A 1 514 ? -19.566 5.219 37.628 1.00 44.28 514 PRO A CA 1
ATOM 4029 C C . PRO A 1 514 ? -18.250 5.881 38.060 1.00 44.28 514 PRO A C 1
ATOM 4031 O O . PRO A 1 514 ? -17.685 5.487 39.076 1.00 44.28 514 PRO A O 1
ATOM 4034 N N . LEU A 1 515 ? -17.756 6.888 37.328 1.00 46.09 515 LEU A N 1
ATOM 4035 C CA . LEU A 1 515 ? -16.560 7.630 37.743 1.00 46.09 515 LEU A CA 1
ATOM 4036 C C . LEU A 1 515 ? -16.881 8.445 39.005 1.00 46.09 515 LEU A C 1
ATOM 4038 O O . LEU A 1 515 ? -16.151 8.396 39.988 1.00 46.09 515 LEU A O 1
ATOM 4042 N N . LEU A 1 516 ? -18.034 9.120 39.018 1.00 51.66 516 LEU A N 1
ATOM 4043 C CA . LEU A 1 516 ? -18.529 9.864 40.183 1.00 51.66 516 LEU A CA 1
ATOM 4044 C C . LEU A 1 516 ? -18.788 8.946 41.396 1.00 51.66 516 LEU A C 1
ATOM 4046 O O . LEU A 1 516 ? -18.517 9.331 42.533 1.00 51.66 516 LEU A O 1
ATOM 4050 N N . ASP A 1 517 ? -19.258 7.720 41.159 1.00 48.19 517 ASP A N 1
ATOM 4051 C CA . ASP A 1 517 ? -19.487 6.704 42.188 1.00 48.19 517 ASP A CA 1
ATOM 4052 C C . ASP A 1 517 ? -18.158 6.155 42.746 1.00 48.19 517 ASP A C 1
ATOM 4054 O O . ASP A 1 517 ? -18.044 5.975 43.958 1.00 48.19 517 ASP A O 1
ATOM 4058 N N . PHE A 1 518 ? -17.124 5.977 41.909 1.00 48.78 518 PHE A N 1
ATOM 4059 C CA . PHE A 1 518 ? -15.755 5.654 42.341 1.00 48.78 518 PHE A CA 1
ATOM 4060 C C . PHE A 1 518 ? -15.183 6.755 43.245 1.00 48.78 518 PHE A C 1
ATOM 4062 O O . PHE A 1 518 ? -14.709 6.480 44.347 1.00 48.78 518 PHE A O 1
ATOM 4069 N N . HIS A 1 519 ? -15.311 8.018 42.838 1.00 47.28 519 HIS A N 1
ATOM 4070 C CA . HIS A 1 519 ? -14.925 9.174 43.655 1.00 47.28 519 HIS A CA 1
ATOM 4071 C C . HIS A 1 519 ? -15.628 9.170 45.024 1.00 47.28 519 HIS A C 1
ATOM 4073 O O . HIS A 1 519 ? -14.985 9.342 46.062 1.00 47.28 519 HIS A O 1
ATOM 4079 N N . SER A 1 520 ? -16.926 8.848 45.054 1.00 49.31 520 SER A N 1
ATOM 4080 C CA . SER A 1 520 ? -17.702 8.710 46.294 1.00 49.31 520 SER A CA 1
ATOM 4081 C C . SER A 1 520 ? -17.259 7.519 47.162 1.00 49.31 520 SER A C 1
ATOM 4083 O O . SER A 1 520 ? -17.158 7.651 48.383 1.00 49.31 520 SER A O 1
ATOM 4085 N N . ALA A 1 521 ? -16.937 6.373 46.551 1.00 42.41 521 ALA A N 1
ATOM 4086 C CA . ALA A 1 521 ? -16.481 5.163 47.239 1.00 42.41 521 ALA A CA 1
ATOM 4087 C C . ALA A 1 521 ? -15.074 5.304 47.853 1.00 42.41 521 ALA A C 1
ATOM 4089 O O . ALA A 1 521 ? -14.784 4.673 48.871 1.00 42.41 521 ALA A O 1
ATOM 4090 N N . TYR A 1 522 ? -14.223 6.154 47.270 1.00 41.62 522 TYR A N 1
ATOM 4091 C CA . TYR A 1 522 ? -12.840 6.376 47.705 1.00 41.62 522 TYR A CA 1
ATOM 4092 C C . TYR A 1 522 ? -12.603 7.735 48.388 1.00 41.62 522 TYR A C 1
ATOM 4094 O O . TYR A 1 522 ? -11.475 8.043 48.771 1.00 41.62 522 TYR A O 1
ATOM 4102 N N . GLY A 1 523 ? -13.659 8.525 48.617 1.00 35.06 523 GLY A N 1
ATOM 4103 C CA . GLY A 1 523 ? -13.586 9.791 49.355 1.00 35.06 523 GLY A CA 1
ATOM 4104 C C . GLY A 1 523 ? -12.863 10.915 48.609 1.00 35.06 523 GLY A C 1
ATOM 4105 O O . GLY A 1 523 ? -12.334 11.828 49.244 1.00 35.06 523 GLY A O 1
ATOM 4106 N N . ILE A 1 524 ? -12.825 10.848 47.280 1.00 38.94 524 ILE A N 1
ATOM 4107 C CA . ILE A 1 524 ? -12.218 11.859 46.417 1.00 38.94 524 ILE A CA 1
ATOM 4108 C C . ILE A 1 524 ? -13.333 12.836 46.004 1.00 38.94 524 ILE A C 1
ATOM 4110 O O . ILE A 1 524 ? -14.377 12.434 45.498 1.00 38.94 524 ILE A O 1
ATOM 4114 N N . SER A 1 525 ? -13.167 14.124 46.312 1.00 34.53 525 SER A N 1
ATOM 4115 C CA . SER A 1 525 ? -14.184 15.154 46.056 1.00 34.53 525 SER A CA 1
ATOM 4116 C C . SER A 1 525 ? -13.969 15.789 44.685 1.00 34.53 525 SER A C 1
ATOM 4118 O O . SER A 1 525 ? -12.971 16.481 44.492 1.00 34.53 525 SER A O 1
ATOM 4120 N N . MET A 1 526 ? -14.921 15.613 43.765 1.00 39.31 526 MET A N 1
ATOM 4121 C CA . MET A 1 526 ? -15.009 16.408 42.537 1.00 39.31 526 MET A CA 1
ATOM 4122 C C . MET A 1 526 ? -15.915 17.627 42.766 1.00 39.31 526 MET A C 1
ATOM 4124 O O . MET A 1 526 ? -17.137 17.487 42.795 1.00 39.31 526 MET A O 1
ATOM 4128 N N . ASP A 1 527 ? -15.335 18.821 42.894 1.00 36.78 527 ASP A N 1
ATOM 4129 C CA . ASP A 1 527 ? -16.077 20.069 42.671 1.00 36.78 527 ASP A CA 1
ATOM 4130 C C . ASP A 1 527 ? -16.019 20.381 41.163 1.00 36.78 527 ASP A C 1
ATOM 4132 O O . ASP A 1 527 ? -15.025 20.925 40.679 1.00 36.78 527 ASP A O 1
ATOM 4136 N N . LEU A 1 528 ? -17.054 19.960 40.422 1.00 34.72 528 LEU A N 1
ATOM 4137 C CA . LEU A 1 528 ? -17.246 20.227 38.985 1.00 34.72 528 LEU A CA 1
ATOM 4138 C C . LEU A 1 528 ? -17.952 21.563 38.724 1.00 34.72 528 LEU A C 1
ATOM 4140 O O . LEU A 1 528 ? -19.001 21.815 39.365 1.00 34.72 528 LEU A O 1
#

InterPro domains:
  IPR003774 AlgH-like [PF02622] (84-239)
  IPR003774 AlgH-like [PTHR30327] (55-240)

Foldseek 3Di:
DLLVLLLVLLCQQAPDDDDPNVLSVVLVVVVVVVDDDDDDPPCPDDPDPVQLVLLLVFKEFDDQPPADDQLKWKFFQQQLCLVPVQRHRWIWGWHDDDQFKTWIFTQQAFDPDQLLNDDPVLVVVCVVVVQVLQSRATEGEGGDDADPDHFNVQWWWWFQDDAAPWDCRAASITTDHPPSSVVSPIYTYGGIDMGGRVRVSVCSNNSRITIMHGRHNNCSRDPNVCSSVSSLSNCVSHVNNSRSVPDDDDVVSVSSVVSVVVSVVVVVVVVQVVQVVVCVVVVNPDDSHDLVVCVVVQVVCLVCLVVFAQEDDPPDDDGLLVVLVSCLVVLNDDPSSLVSSCVSCLVVVLVYDLQSLLSQLLSCLSSVNDDPSSLVSSLVNCLPPVNVLRHALQSLLSNVQSCQSNVNDDLSSQASSQVSLLVNLVVCVVLVCLQDLAQPSVCVVDVPDSPSSNGNLVSLQSSQADGCLVVVVVVSHDPVSLVSSVVSVVSNCPYDPVSVCVSPVDVRRDRHVSNVVVCVVVVNDDPD

Organism: NCBI:txid2562237

pLDDT: mean 72.79, std 18.57, range [27.61, 96.62]